Protein AF-A0AAU9VYR8-F1 (afdb_monomer_lite)

Organism: NCBI:txid46732

Sequence (618 aa):
MFLSRFWVFVSMILIATCCSRIDGFWFFSCPHGNGLGHAGDVCSAFCRCHPSNTCEAGIQKCAPPGRYRDRCHATRPCATGLSCHPGVQKCFHVPRRHGEPCVMGYACGSGLSCEPGVQACFHHPRQYEEPCSAGYPCAPGLSCQPGYQRCLHHPRLENERCSAGYTCADGLDCRLCDKPYATCQLSRVPSLTEQDYGRPFNKVAFLVTHNSFSHSPNFAVWARNQRFSVSQQLKDGVRGFMLDIYPGWGAAEVRLCHSSCFWSGSTDLLSTLIEIRKFLESDIRVVITIIFEDYLKNPTILKNVFDQAGISPYVLLKDNWGDGFTDWPTLNDMRRLGRLVVFNNNGLHGFPYTEFNMWRYVRENRYGTPSRKKRECVDRGESRWNVDWNDHWSLVLVNWFNTLANPLQPCLNSFEEIREKLNTCHDKFGYWANFIAVNYYTAGSGGGAFQAVKWLNNKFKGETSVSKIRKASLIPFPDMVTHWDTANQQRQTKPIPRQDMIDGPGYGKGFHTLSDVLSRILKHRLFKWGERKNTTKIISIASATNITASNAYMASQGKISSNEKHSQDSQLGKLSTIFQDFGGNDTFLKRNDPLRNHRIQINHDLRETTQWRVSRSR

Secondary structure (DSSP, 8-state):
--SSSHHHHHHHHHHHHHH---TTSGGG--TT-TT-B-TT-B--SSSPBPTT-EEETTTTEEEPPB-TT-B-BTTBPBPTTEEEETTTTEEEESSBPTT-B-BTTB-B-TTEEEETTTTEEEESSB-TT-B-BTTBPBPTTEEE-TTT-BEEESSBPTT-B-BTTBPBPTTEEEE-SSSSS-EEEESSPPPPPHHHHTSBGGG--EEEETTTTTTSTTS-TTT---SS-HHHHHHTTEEEEEEEEEE--TT-SEEE-SS-TTTS--EEHHHHHHHHHHHHHH-TT--EEEEEEE----HHHHHHHHHHHT-GGGB--GGGSTTSSS---BTTTHHHH-SEEEEESS--TT-TT-SS-GGGTEEEB--SGGGG-TT--PBPHHHHHHHHH-S--SEEEEEE--SS--TT-TTSEEHHHHHHHHHHHHHHHSS--SEEEESSTT-EETTHHHHHHHHHHHHHHHHHHHHHHHHHT-PPPPP----------------------------------TTTTGGGSS-S----------------------------------------------------------------------------------------------

pLDDT: mean 74.34, std 27.78, range [23.55, 98.69]

Radius of gyration: 44.8 Å; chains: 1; bounding box: 132×120×124 Å

InterPro domains:
  IPR017946 PLC-like phosphodiesterase, TIM beta/alpha-barrel domain superfamily [G3DSA:3.20.20.190] (187-466)
  IPR017946 PLC-like phosphodiesterase, TIM beta/alpha-barrel domain superfamily [SSF51695] (195-458)
  IPR051057 Phosphoinositide phospholipase C domain-containing protein [PTHR13593] (175-460)

Structure (mmCIF, N/CA/C/O backbone):
data_AF-A0AAU9VYR8-F1
#
_entry.id   AF-A0AAU9VYR8-F1
#
loop_
_atom_site.group_PDB
_atom_site.id
_atom_site.type_symbol
_atom_site.label_atom_id
_atom_site.label_alt_id
_atom_site.label_comp_id
_atom_site.label_asym_id
_atom_site.label_entity_id
_atom_site.label_seq_id
_atom_site.pdbx_PDB_ins_code
_atom_site.Cartn_x
_atom_site.Cartn_y
_atom_site.Cartn_z
_atom_site.occupancy
_atom_site.B_iso_or_equiv
_atom_site.auth_seq_id
_atom_site.auth_comp_id
_atom_site.auth_asym_id
_atom_site.auth_atom_id
_atom_site.pdbx_PDB_model_num
ATOM 1 N N . MET A 1 1 ? 94.434 -57.437 -58.433 1.00 48.75 1 MET A N 1
ATOM 2 C CA . MET A 1 1 ? 93.910 -56.352 -57.565 1.00 48.75 1 MET A CA 1
ATOM 3 C C . MET A 1 1 ? 93.292 -55.287 -58.460 1.00 48.75 1 MET A C 1
ATOM 5 O O . MET A 1 1 ? 94.017 -54.865 -59.339 1.00 48.75 1 MET A O 1
ATOM 9 N N . PHE A 1 2 ? 92.004 -54.937 -58.288 1.00 44.94 2 PHE A N 1
ATOM 10 C CA . PHE A 1 2 ? 91.349 -53.640 -58.628 1.00 44.94 2 PHE A CA 1
ATOM 11 C C . PHE A 1 2 ? 89.802 -53.715 -58.654 1.00 44.94 2 PHE A C 1
ATOM 13 O O . PHE A 1 2 ? 89.153 -52.680 -58.577 1.00 44.94 2 PHE A O 1
ATOM 20 N N . LEU A 1 3 ? 89.194 -54.912 -58.674 1.00 45.53 3 LEU A N 1
ATOM 21 C CA . LEU A 1 3 ? 87.729 -55.077 -58.790 1.00 45.53 3 LEU A CA 1
ATOM 22 C C . LEU A 1 3 ? 86.957 -55.346 -57.478 1.00 45.53 3 LEU A C 1
ATOM 24 O O . LEU A 1 3 ? 85.742 -55.182 -57.461 1.00 45.53 3 LEU A O 1
ATOM 28 N N . SER A 1 4 ? 87.608 -55.693 -56.357 1.00 47.34 4 SER A N 1
ATOM 29 C CA . SER A 1 4 ? 86.899 -56.041 -55.102 1.00 47.34 4 SER A CA 1
ATOM 30 C C . SER A 1 4 ? 86.696 -54.893 -54.099 1.00 47.34 4 SER A C 1
ATOM 32 O O . SER A 1 4 ? 86.101 -55.109 -53.047 1.00 47.34 4 SER A O 1
ATOM 34 N N . ARG A 1 5 ? 87.164 -53.667 -54.389 1.00 53.34 5 ARG A N 1
ATOM 35 C CA . ARG A 1 5 ? 87.022 -52.511 -53.472 1.00 53.34 5 ARG A CA 1
ATOM 36 C C . ARG A 1 5 ? 85.872 -51.552 -53.804 1.00 53.34 5 ARG A C 1
ATOM 38 O O . ARG A 1 5 ? 85.537 -50.725 -52.965 1.00 53.34 5 ARG A O 1
ATOM 45 N N . PHE A 1 6 ? 85.230 -51.683 -54.966 1.00 50.31 6 PHE A N 1
ATOM 46 C CA . PHE A 1 6 ? 84.122 -50.798 -55.358 1.00 50.31 6 PHE A CA 1
ATOM 47 C C . PHE A 1 6 ? 82.788 -51.186 -54.685 1.00 50.31 6 PHE A C 1
ATOM 49 O O . PHE A 1 6 ? 82.058 -50.330 -54.192 1.00 50.31 6 PHE A O 1
ATOM 56 N N . TRP A 1 7 ? 82.506 -52.489 -54.567 1.00 47.16 7 TRP A N 1
ATOM 57 C CA . TRP A 1 7 ? 81.247 -53.007 -54.006 1.00 47.16 7 TRP A CA 1
ATOM 58 C C . TRP A 1 7 ? 81.059 -52.759 -52.500 1.00 47.16 7 TRP A C 1
ATOM 60 O O . TRP A 1 7 ? 79.926 -52.605 -52.038 1.00 47.16 7 TRP A O 1
ATOM 70 N N . VAL A 1 8 ? 82.151 -52.660 -51.734 1.00 54.53 8 VAL A N 1
ATOM 71 C CA . VAL A 1 8 ? 82.091 -52.345 -50.293 1.00 54.53 8 VAL A CA 1
ATOM 72 C C . VAL A 1 8 ? 81.681 -50.884 -50.066 1.00 54.53 8 VAL A C 1
ATOM 74 O O . VAL A 1 8 ? 80.907 -50.598 -49.157 1.00 54.53 8 VAL A O 1
ATOM 77 N N . PHE A 1 9 ? 82.129 -49.964 -50.927 1.00 50.75 9 PHE A N 1
ATOM 78 C CA . PHE A 1 9 ? 81.784 -48.542 -50.826 1.00 50.75 9 PHE A CA 1
ATOM 79 C C . PHE A 1 9 ? 80.326 -48.265 -51.228 1.00 50.75 9 PHE A C 1
ATOM 81 O O . PHE A 1 9 ? 79.633 -47.506 -50.554 1.00 50.75 9 PHE A O 1
ATOM 88 N N . VAL A 1 10 ? 79.827 -48.934 -52.275 1.00 54.69 10 VAL A N 1
ATOM 89 C CA . VAL A 1 10 ? 78.425 -48.801 -52.717 1.00 54.69 10 VAL A CA 1
ATOM 90 C C . VAL A 1 10 ? 77.448 -49.383 -51.683 1.00 54.69 10 VAL A C 1
ATOM 92 O O . VAL A 1 10 ? 76.424 -48.764 -51.394 1.00 54.69 10 VAL A O 1
ATOM 95 N N . SER A 1 11 ? 77.785 -50.514 -51.051 1.00 52.59 11 SER A N 1
ATOM 96 C CA . SER A 1 11 ? 76.933 -51.117 -50.009 1.00 52.59 11 SER A CA 1
ATOM 97 C C . SER A 1 11 ? 76.876 -50.279 -48.723 1.00 52.59 11 SER A C 1
ATOM 99 O O . SER A 1 11 ? 75.812 -50.162 -48.122 1.00 52.59 11 SER A O 1
ATOM 101 N N . MET A 1 12 ? 77.980 -49.630 -48.327 1.00 49.84 12 MET A N 1
ATOM 102 C CA . MET A 1 12 ? 77.993 -48.693 -47.190 1.00 49.84 12 MET A CA 1
ATOM 103 C C . MET A 1 12 ? 77.049 -47.497 -47.411 1.00 49.84 12 MET A C 1
ATOM 105 O O . MET A 1 12 ? 76.341 -47.092 -46.489 1.00 49.84 12 MET A O 1
ATOM 109 N N . ILE A 1 13 ? 76.986 -46.960 -48.636 1.00 51.88 13 ILE A N 1
ATOM 110 C CA . ILE A 1 13 ? 76.123 -45.815 -48.976 1.00 51.88 13 ILE A CA 1
ATOM 111 C C . ILE A 1 13 ? 74.636 -46.215 -49.017 1.00 51.88 13 ILE A C 1
ATOM 113 O O . ILE A 1 13 ? 73.789 -45.455 -48.547 1.00 51.88 13 ILE A O 1
ATOM 117 N N . LEU A 1 14 ? 74.308 -47.413 -49.515 1.00 45.88 14 LEU A N 1
ATOM 118 C CA . LEU A 1 14 ? 72.927 -47.922 -49.549 1.00 45.88 14 LEU A CA 1
ATOM 119 C C . LEU A 1 14 ? 72.384 -48.325 -48.166 1.00 45.88 14 LEU A C 1
ATOM 121 O O . LEU A 1 14 ? 71.184 -48.216 -47.927 1.00 45.88 14 LEU A O 1
ATOM 125 N N . ILE A 1 15 ? 73.240 -48.747 -47.231 1.00 48.50 15 ILE A N 1
ATOM 126 C CA . ILE A 1 15 ? 72.812 -49.060 -45.856 1.00 48.50 15 ILE A CA 1
ATOM 127 C C . ILE A 1 15 ? 72.646 -47.774 -45.024 1.00 48.50 15 ILE A C 1
ATOM 129 O O . ILE A 1 15 ? 71.689 -47.657 -44.255 1.00 48.50 15 ILE A O 1
ATOM 133 N N . ALA A 1 16 ? 73.503 -46.764 -45.223 1.00 43.34 16 ALA A N 1
ATOM 134 C CA . ALA A 1 16 ? 73.392 -45.473 -44.533 1.00 43.34 16 ALA A CA 1
ATOM 135 C C . ALA A 1 16 ? 72.093 -44.708 -44.871 1.00 43.34 16 ALA A C 1
ATOM 137 O O . ALA A 1 16 ? 71.509 -44.062 -43.994 1.00 43.34 16 ALA A O 1
ATOM 138 N N . THR A 1 17 ? 71.606 -44.816 -46.112 1.00 47.50 17 THR A N 1
ATOM 139 C CA . THR A 1 17 ? 70.341 -44.201 -46.557 1.00 47.50 17 THR A CA 1
ATOM 140 C C . THR A 1 17 ? 69.092 -44.992 -46.164 1.00 47.50 17 THR A C 1
ATOM 142 O O . THR A 1 17 ? 68.005 -44.422 -46.160 1.00 47.50 17 THR A O 1
ATOM 145 N N . CYS A 1 18 ? 69.219 -46.267 -45.778 1.00 44.56 18 CYS A N 1
ATOM 146 C CA . CYS A 1 18 ? 68.077 -47.101 -45.387 1.00 44.56 18 CYS A CA 1
ATOM 147 C C . CYS A 1 18 ? 67.803 -47.126 -43.866 1.00 44.56 18 CYS A C 1
ATOM 149 O O . CYS A 1 18 ? 66.706 -47.500 -43.452 1.00 44.56 18 CYS A O 1
ATOM 151 N N . CYS A 1 19 ? 68.771 -46.726 -43.028 1.00 45.38 19 CYS A N 1
ATOM 152 C CA . CYS A 1 19 ? 68.660 -46.790 -41.560 1.00 45.38 19 CYS A CA 1
ATOM 153 C C . CYS A 1 19 ? 68.681 -45.438 -40.827 1.00 45.38 19 CYS A C 1
ATOM 155 O O . CYS A 1 19 ? 68.531 -45.416 -39.606 1.00 45.38 19 CYS A O 1
ATOM 157 N N . SER A 1 20 ? 68.806 -44.310 -41.529 1.00 38.38 20 SER A N 1
ATOM 158 C CA . SER A 1 20 ? 68.599 -42.990 -40.926 1.00 38.38 20 SER A CA 1
ATOM 159 C C . SER A 1 20 ? 67.167 -42.506 -41.185 1.00 38.38 20 SER A C 1
ATOM 161 O O . SER A 1 20 ? 66.843 -42.006 -42.260 1.00 38.38 20 SER A O 1
ATOM 163 N N . ARG A 1 21 ? 66.290 -42.616 -40.171 1.00 41.59 21 ARG A N 1
ATOM 164 C CA . ARG A 1 21 ? 65.057 -41.810 -40.116 1.00 41.59 21 ARG A CA 1
ATOM 165 C C . ARG A 1 21 ? 65.456 -40.344 -39.957 1.00 41.59 21 ARG A C 1
ATOM 167 O O . ARG A 1 21 ? 65.560 -39.827 -38.849 1.00 41.59 21 ARG A O 1
ATOM 174 N N . ILE A 1 22 ? 65.728 -39.683 -41.076 1.00 43.12 22 ILE A N 1
ATOM 175 C CA . ILE A 1 22 ? 65.876 -38.233 -41.116 1.00 43.12 22 ILE A CA 1
ATOM 176 C C . ILE A 1 22 ? 64.462 -37.653 -41.045 1.00 43.12 22 ILE A C 1
ATOM 178 O O . ILE A 1 22 ? 63.832 -37.375 -42.066 1.00 43.12 22 ILE A O 1
ATOM 182 N N . ASP A 1 23 ? 63.980 -37.424 -39.822 1.00 42.91 23 ASP A N 1
ATOM 183 C CA . ASP A 1 23 ? 62.690 -36.772 -39.534 1.00 42.91 23 ASP A CA 1
ATOM 184 C C . ASP A 1 23 ? 62.632 -35.295 -40.017 1.00 42.91 23 ASP A C 1
ATOM 186 O O . ASP A 1 23 ? 61.674 -34.572 -39.755 1.00 42.91 23 ASP A O 1
ATOM 190 N N . GLY A 1 24 ? 63.643 -34.832 -40.765 1.00 39.44 24 GLY A N 1
ATOM 191 C CA . GLY A 1 24 ? 63.746 -33.491 -41.346 1.00 39.44 24 GLY A CA 1
ATOM 192 C C . GLY A 1 24 ? 63.097 -33.296 -42.725 1.00 39.44 24 GLY A C 1
ATOM 193 O O . GLY A 1 24 ? 62.884 -32.152 -43.115 1.00 39.44 24 GLY A O 1
ATOM 194 N N . PHE A 1 25 ? 62.750 -34.359 -43.468 1.00 41.44 25 PHE A N 1
ATOM 195 C CA . PHE A 1 25 ? 62.172 -34.229 -44.827 1.00 41.44 25 PHE A CA 1
ATOM 196 C C . PHE A 1 25 ? 60.632 -34.265 -44.897 1.00 41.44 25 PHE A C 1
ATOM 198 O O . PHE A 1 25 ? 60.051 -34.102 -45.971 1.00 41.44 25 PHE A O 1
ATOM 205 N N . TRP A 1 26 ? 59.941 -34.397 -43.760 1.00 46.09 26 TRP A N 1
ATOM 206 C CA . TRP A 1 26 ? 58.471 -34.420 -43.716 1.00 46.09 26 TRP A CA 1
ATOM 207 C C . TRP A 1 26 ? 57.800 -33.041 -43.832 1.00 46.09 26 TRP A C 1
ATOM 209 O O . TRP A 1 26 ? 56.600 -32.982 -44.081 1.00 46.09 26 TRP A O 1
ATOM 219 N N . PHE A 1 27 ? 58.545 -31.931 -43.758 1.00 49.22 27 PHE A N 1
ATOM 220 C CA . PHE A 1 27 ? 57.987 -30.569 -43.865 1.00 49.22 27 PHE A CA 1
ATOM 221 C C . PHE A 1 27 ? 57.258 -30.260 -45.190 1.00 49.22 27 PHE A C 1
ATOM 223 O O . PHE A 1 27 ? 56.435 -29.346 -45.227 1.00 49.22 27 PHE A O 1
ATOM 230 N N . PHE A 1 28 ? 57.520 -31.028 -46.254 1.00 52.47 28 PHE A N 1
ATOM 231 C CA . PHE A 1 28 ? 56.841 -30.911 -47.553 1.00 52.47 28 PHE A CA 1
ATOM 232 C C . PHE A 1 28 ? 55.866 -32.063 -47.856 1.00 52.47 28 PHE A C 1
ATOM 234 O O . PHE A 1 28 ? 55.196 -32.039 -48.887 1.00 52.47 28 PHE A O 1
ATOM 241 N N . SER A 1 29 ? 55.766 -33.068 -46.979 1.00 60.03 29 SER A N 1
ATOM 242 C CA . SER A 1 29 ? 54.947 -34.265 -47.203 1.00 60.03 29 SER A CA 1
ATOM 243 C C . SER A 1 29 ? 53.630 -34.168 -46.438 1.00 60.03 29 SER A C 1
ATOM 245 O O . SER A 1 29 ? 53.593 -34.358 -45.226 1.00 60.03 29 SER A O 1
ATOM 247 N N . CYS A 1 30 ? 52.536 -33.878 -47.144 1.00 68.50 30 CYS A N 1
ATOM 248 C CA . CYS A 1 30 ? 51.202 -33.747 -46.555 1.00 68.50 30 CYS A CA 1
ATOM 249 C C . CYS A 1 30 ? 50.638 -35.130 -46.170 1.00 68.50 30 CYS A C 1
ATOM 251 O O . CYS A 1 30 ? 50.268 -35.874 -47.082 1.00 68.50 30 CYS A O 1
ATOM 253 N N . PRO A 1 31 ? 50.502 -35.490 -44.873 1.00 70.94 31 PRO A N 1
ATOM 254 C CA . PRO A 1 31 ? 50.194 -36.872 -44.472 1.00 70.94 31 PRO A CA 1
ATOM 255 C C . PRO A 1 31 ? 48.833 -37.383 -44.964 1.00 70.94 31 PRO A C 1
ATOM 257 O O . PRO A 1 31 ? 48.645 -38.579 -45.153 1.00 70.94 31 PRO A O 1
ATOM 260 N N . HIS A 1 32 ? 47.898 -36.460 -45.198 1.00 73.62 32 HIS A N 1
ATOM 261 C CA . HIS A 1 32 ? 46.523 -36.731 -45.620 1.00 73.62 32 HIS A CA 1
ATOM 262 C C . HIS A 1 32 ? 46.314 -36.539 -47.135 1.00 73.62 32 HIS A C 1
ATOM 264 O O . HIS A 1 32 ? 45.201 -36.689 -47.625 1.00 73.62 32 HIS A O 1
ATOM 270 N N . GLY A 1 33 ? 47.365 -36.178 -47.883 1.00 75.19 33 GLY A N 1
ATOM 271 C CA . GLY A 1 33 ? 47.258 -35.694 -49.260 1.00 75.19 33 GLY A CA 1
ATOM 272 C C . GLY A 1 33 ? 46.864 -34.212 -49.347 1.00 75.19 33 GLY A C 1
ATOM 273 O O . GLY A 1 33 ? 46.190 -33.655 -48.479 1.00 75.19 33 GLY A O 1
ATOM 274 N N . ASN A 1 34 ? 47.321 -33.533 -50.402 1.00 81.38 34 ASN A N 1
ATOM 275 C CA . ASN A 1 34 ? 47.068 -32.104 -50.589 1.00 81.38 34 ASN A CA 1
ATOM 276 C C . ASN A 1 34 ? 45.616 -31.862 -51.039 1.00 81.38 34 ASN A C 1
ATOM 278 O O . ASN A 1 34 ? 45.207 -32.360 -52.084 1.00 81.38 34 ASN A O 1
ATOM 282 N N . GLY A 1 35 ? 44.847 -31.086 -50.271 1.00 80.19 35 GLY A N 1
ATOM 283 C CA . GLY A 1 35 ? 43.435 -30.804 -50.554 1.00 80.19 35 GLY A CA 1
ATOM 284 C C . GLY A 1 35 ? 42.442 -31.815 -49.970 1.00 80.19 35 GLY A C 1
ATOM 285 O O . GLY A 1 35 ? 41.263 -31.749 -50.309 1.00 80.19 35 GLY A O 1
ATOM 286 N N . LEU A 1 36 ? 42.889 -32.732 -49.103 1.00 84.06 36 LEU A N 1
ATOM 287 C CA . LEU A 1 36 ? 42.047 -33.773 -48.489 1.00 84.06 36 LEU A CA 1
ATOM 288 C C . LEU A 1 36 ? 41.976 -33.699 -46.949 1.00 84.06 36 LEU A C 1
ATOM 290 O O . LEU A 1 36 ? 41.193 -34.424 -46.348 1.00 84.06 36 LEU A O 1
ATOM 294 N N . GLY A 1 37 ? 42.729 -32.797 -46.303 1.00 82.25 37 GLY A N 1
ATOM 295 C CA . GLY A 1 37 ? 42.771 -32.683 -44.836 1.00 82.25 37 GLY A CA 1
ATOM 296 C C . GLY A 1 37 ? 41.414 -32.364 -44.183 1.00 82.25 37 GLY A C 1
ATOM 297 O O . GLY A 1 37 ? 40.783 -31.334 -44.470 1.00 82.25 37 GLY A O 1
ATOM 298 N N . HIS A 1 38 ? 40.985 -33.234 -43.273 1.00 88.44 38 HIS A N 1
ATOM 299 C CA . HIS A 1 38 ? 39.775 -33.112 -42.465 1.00 88.44 38 HIS A CA 1
ATOM 300 C C . HIS A 1 38 ? 40.013 -32.266 -41.202 1.00 88.44 38 HIS A C 1
ATOM 302 O O . HIS A 1 38 ? 41.112 -31.789 -40.934 1.00 88.44 38 HIS A O 1
ATOM 308 N N . ALA A 1 39 ? 38.958 -32.007 -40.426 1.00 87.69 39 ALA A N 1
ATOM 309 C CA . ALA A 1 39 ? 39.055 -31.157 -39.242 1.00 87.69 39 ALA A CA 1
ATOM 310 C C . ALA A 1 39 ? 39.965 -31.783 -38.165 1.00 87.69 39 ALA A C 1
ATOM 312 O O . ALA A 1 39 ? 39.682 -32.873 -37.677 1.00 87.69 39 ALA A O 1
ATOM 313 N N . GLY A 1 40 ? 41.017 -31.065 -37.764 1.00 86.31 40 GLY A N 1
ATOM 314 C CA . GLY A 1 40 ? 42.029 -31.511 -36.798 1.00 86.31 40 GLY A CA 1
ATOM 315 C C . GLY A 1 40 ? 43.372 -31.926 -37.414 1.00 86.31 40 GLY A C 1
ATOM 316 O O . GLY A 1 40 ? 44.374 -31.918 -36.689 1.00 86.31 40 GLY A O 1
ATOM 317 N N . ASP A 1 41 ? 43.404 -32.210 -38.719 1.00 89.19 41 ASP A N 1
ATOM 318 C CA . ASP A 1 41 ? 44.612 -32.584 -39.467 1.00 89.19 41 ASP A CA 1
ATOM 319 C C . ASP A 1 41 ? 45.599 -31.412 -39.563 1.00 89.19 41 ASP A C 1
ATOM 321 O O . ASP A 1 41 ? 45.195 -30.247 -39.592 1.00 89.19 41 ASP A O 1
ATOM 325 N N . VAL A 1 42 ? 46.901 -31.706 -39.625 1.00 86.75 42 VAL A N 1
ATOM 326 C CA . VAL A 1 42 ? 47.952 -30.678 -39.739 1.00 86.75 42 VAL A CA 1
ATOM 327 C C . VAL A 1 42 ? 47.967 -30.087 -41.151 1.00 86.75 42 VAL A C 1
ATOM 329 O O . VAL A 1 42 ? 47.903 -30.815 -42.142 1.00 86.75 42 VAL A O 1
ATOM 332 N N . CYS A 1 43 ? 48.089 -28.764 -41.246 1.00 87.19 43 CYS A N 1
ATOM 333 C CA . CYS A 1 43 ? 48.107 -28.025 -42.506 1.00 87.19 43 CYS A CA 1
ATOM 334 C C . CYS A 1 43 ? 49.253 -27.009 -42.559 1.00 87.19 43 CYS A C 1
ATOM 336 O O . CYS A 1 43 ? 49.858 -26.665 -41.546 1.00 87.19 43 CYS A O 1
ATOM 338 N N . SER A 1 44 ? 49.573 -26.538 -43.763 1.00 84.31 44 SER A N 1
ATOM 339 C CA . SER A 1 44 ? 50.629 -25.547 -43.993 1.00 84.31 44 SER A CA 1
ATOM 340 C C . SER A 1 44 ? 50.381 -24.796 -45.305 1.00 84.31 44 SER A C 1
ATOM 342 O O . SER A 1 44 ? 49.453 -25.119 -46.046 1.00 84.31 44 SER A O 1
ATOM 344 N N . ALA A 1 45 ? 51.243 -23.834 -45.651 1.00 78.75 45 ALA A N 1
ATOM 345 C CA . ALA A 1 45 ? 51.196 -23.164 -46.957 1.00 78.75 45 ALA A CA 1
ATOM 346 C C . ALA A 1 45 ? 51.282 -24.140 -48.155 1.00 78.75 45 ALA A C 1
ATOM 348 O O . ALA A 1 45 ? 50.767 -23.840 -49.233 1.00 78.75 45 ALA A O 1
ATOM 349 N N . PHE A 1 46 ? 51.895 -25.313 -47.956 1.00 79.88 46 PHE A N 1
ATOM 350 C CA . PHE A 1 46 ? 52.071 -26.352 -48.975 1.00 79.88 46 PHE A CA 1
ATOM 351 C C . PHE A 1 46 ? 51.057 -27.505 -48.850 1.00 79.88 46 PHE A C 1
ATOM 353 O O . PHE A 1 46 ? 50.849 -28.233 -49.818 1.00 79.88 46 PHE A O 1
ATOM 360 N N . CYS A 1 47 ? 50.380 -27.634 -47.702 1.00 84.62 47 CYS A N 1
ATOM 361 C CA . CYS A 1 47 ? 49.406 -28.689 -47.417 1.00 84.62 47 CYS A CA 1
ATOM 362 C C . CYS A 1 47 ? 48.014 -28.109 -47.161 1.00 84.62 47 CYS A C 1
ATOM 364 O O . CYS A 1 47 ? 47.702 -27.655 -46.056 1.00 84.62 47 CYS A O 1
ATOM 366 N N . ARG A 1 48 ? 47.174 -28.131 -48.203 1.00 85.50 48 ARG A N 1
ATOM 367 C CA . ARG A 1 48 ? 45.811 -27.588 -48.178 1.00 85.50 48 ARG A CA 1
ATOM 368 C C . ARG A 1 48 ? 44.829 -28.560 -47.524 1.00 85.50 48 ARG A C 1
ATOM 370 O O . ARG A 1 48 ? 44.901 -29.771 -47.724 1.00 85.50 48 ARG A O 1
ATOM 377 N N . CYS A 1 49 ? 43.868 -27.996 -46.804 1.00 87.75 49 CYS A N 1
ATOM 378 C CA . CYS A 1 49 ? 42.722 -28.717 -46.261 1.00 87.75 49 CYS A CA 1
ATOM 379 C C . CYS A 1 49 ? 41.711 -29.096 -47.354 1.00 87.75 49 CYS A C 1
ATOM 381 O O . CYS A 1 49 ? 41.742 -28.544 -48.456 1.00 87.75 49 CYS A O 1
ATOM 383 N N . HIS A 1 50 ? 40.781 -29.991 -47.018 1.00 90.62 50 HIS A N 1
ATOM 384 C CA . HIS A 1 50 ? 39.581 -30.246 -47.814 1.00 90.62 50 HIS A CA 1
ATOM 385 C C . HIS A 1 50 ? 38.813 -28.934 -48.093 1.00 90.62 50 HIS A C 1
ATOM 387 O O . HIS A 1 50 ? 38.749 -28.102 -47.187 1.00 90.62 50 HIS A O 1
ATOM 393 N N . PRO A 1 51 ? 38.180 -28.725 -49.270 1.00 84.69 51 PRO A N 1
ATOM 394 C CA . PRO A 1 51 ? 37.531 -27.452 -49.632 1.00 84.69 51 PRO A CA 1
ATOM 395 C C . PRO A 1 51 ? 36.454 -26.932 -48.663 1.00 84.69 51 PRO A C 1
ATOM 397 O O . PRO A 1 51 ? 36.107 -25.756 -48.700 1.00 84.69 51 PRO A O 1
ATOM 400 N N . SER A 1 52 ? 35.922 -27.791 -47.789 1.00 86.75 52 SER A N 1
ATOM 401 C CA . SER A 1 52 ? 34.985 -27.419 -46.718 1.00 86.75 52 SER A CA 1
ATOM 402 C C . SER A 1 52 ? 35.648 -26.822 -45.467 1.00 86.75 52 SER A C 1
ATOM 404 O O . SER A 1 52 ? 34.935 -26.463 -44.533 1.00 86.75 52 SER A O 1
ATOM 406 N N . ASN A 1 53 ? 36.982 -26.778 -45.411 1.00 88.31 53 ASN A N 1
ATOM 407 C CA . ASN A 1 53 ? 37.799 -26.421 -44.251 1.00 88.31 53 ASN A CA 1
ATOM 408 C C . ASN A 1 53 ? 38.850 -25.363 -44.637 1.00 88.31 53 ASN A C 1
ATOM 410 O O . ASN A 1 53 ? 39.273 -25.278 -45.789 1.00 88.31 53 ASN A O 1
ATOM 414 N N . THR A 1 54 ? 39.348 -24.608 -43.660 1.00 88.25 54 THR A N 1
ATOM 415 C CA . THR A 1 54 ? 40.493 -23.699 -43.824 1.00 88.25 54 THR A CA 1
ATOM 416 C C . THR A 1 54 ? 41.632 -24.069 -42.878 1.00 88.25 54 THR A C 1
ATOM 418 O O . THR A 1 54 ? 41.422 -24.735 -41.867 1.00 88.25 54 THR A O 1
ATOM 421 N N . CYS A 1 55 ? 42.858 -23.661 -43.214 1.00 88.12 55 CYS A N 1
ATOM 422 C CA . CYS A 1 55 ? 44.023 -23.872 -42.357 1.00 88.12 55 CYS A CA 1
ATOM 423 C C . CYS A 1 55 ? 44.105 -22.756 -41.304 1.00 88.12 55 CYS A C 1
ATOM 425 O O . CYS A 1 55 ? 44.402 -21.611 -41.646 1.00 88.12 55 CYS A O 1
ATOM 427 N N . GLU A 1 56 ? 43.814 -23.067 -40.039 1.00 89.19 56 GLU A N 1
ATOM 428 C CA . GLU A 1 56 ? 43.766 -22.081 -38.954 1.00 89.19 56 GLU A CA 1
ATOM 429 C C . GLU A 1 56 ? 45.183 -21.640 -38.548 1.00 89.19 56 GLU A C 1
ATOM 431 O O . GLU A 1 56 ? 45.988 -22.426 -38.033 1.00 89.19 56 GLU A O 1
ATOM 436 N N . ALA A 1 57 ? 45.501 -20.363 -38.780 1.00 82.62 57 ALA A N 1
ATOM 437 C CA . ALA A 1 57 ? 46.843 -19.837 -38.534 1.00 82.62 57 ALA A CA 1
ATOM 438 C C . ALA A 1 57 ? 47.141 -19.749 -37.029 1.00 82.62 57 ALA A C 1
ATOM 440 O O . ALA A 1 57 ? 46.279 -19.418 -36.220 1.00 82.62 57 ALA A O 1
ATOM 441 N N . GLY A 1 58 ? 48.384 -20.052 -36.649 1.00 82.19 58 GLY A N 1
ATOM 442 C CA . GLY A 1 58 ? 48.817 -20.123 -35.248 1.00 82.19 58 GLY A CA 1
ATOM 443 C C . GLY A 1 58 ? 48.577 -21.483 -34.581 1.00 82.19 58 GLY A C 1
ATOM 444 O O . GLY A 1 58 ? 49.310 -21.822 -33.659 1.00 82.19 58 GLY A O 1
ATOM 445 N N . ILE A 1 59 ? 47.632 -22.291 -35.081 1.00 84.62 59 ILE A N 1
ATOM 446 C CA . ILE A 1 59 ? 47.440 -23.696 -34.663 1.00 84.62 59 ILE A CA 1
ATOM 447 C C . ILE A 1 59 ? 47.936 -24.670 -35.749 1.00 84.62 59 ILE A C 1
ATOM 449 O O . ILE A 1 59 ? 48.328 -25.789 -35.428 1.00 84.62 59 ILE A O 1
ATOM 453 N N . GLN A 1 60 ? 47.967 -24.237 -37.018 1.00 88.56 60 GLN A N 1
ATOM 454 C CA . GLN A 1 60 ? 48.380 -25.034 -38.185 1.00 88.56 60 GLN A CA 1
ATOM 455 C C . GLN A 1 60 ? 47.571 -26.331 -38.328 1.00 88.56 60 GLN A C 1
ATOM 457 O O . GLN A 1 60 ? 48.104 -27.402 -38.626 1.00 88.56 60 GLN A O 1
ATOM 462 N N . LYS A 1 61 ? 46.256 -26.225 -38.098 1.00 90.06 61 LYS A N 1
ATOM 463 C CA . LYS A 1 61 ? 45.302 -27.324 -38.266 1.00 90.06 61 LYS A CA 1
ATOM 464 C C . LYS A 1 61 ? 44.133 -26.936 -39.153 1.00 90.06 61 LYS A C 1
ATOM 466 O O . LYS A 1 61 ? 43.667 -25.797 -39.127 1.00 90.06 61 LYS A O 1
ATOM 471 N N . CYS A 1 62 ? 43.641 -27.904 -39.910 1.00 89.62 62 CYS A N 1
ATOM 472 C CA . CYS A 1 62 ? 42.420 -27.776 -40.681 1.00 89.62 62 CYS A CA 1
ATOM 473 C C . CYS A 1 62 ? 41.215 -27.630 -39.745 1.00 89.62 62 CYS A C 1
ATOM 475 O O . CYS A 1 62 ? 41.015 -28.443 -38.842 1.00 89.62 62 CYS A O 1
ATOM 477 N N . ALA A 1 63 ? 40.395 -26.609 -39.973 1.00 90.88 63 ALA A N 1
ATOM 478 C CA . ALA A 1 63 ? 39.195 -26.322 -39.199 1.00 90.88 63 ALA A CA 1
ATOM 479 C C . ALA A 1 63 ? 38.013 -26.013 -40.133 1.00 90.88 63 ALA A C 1
ATOM 481 O O . ALA A 1 63 ? 38.207 -25.386 -41.177 1.00 90.88 63 ALA A O 1
ATOM 482 N N . PRO A 1 64 ? 36.778 -26.411 -39.784 1.00 92.00 64 PRO A N 1
ATOM 483 C CA . PRO A 1 64 ? 35.598 -25.958 -40.505 1.00 92.00 64 PRO A CA 1
ATOM 484 C C . PRO A 1 64 ? 35.343 -24.459 -40.233 1.00 92.00 64 PRO A C 1
ATOM 486 O O . PRO A 1 64 ? 35.771 -23.936 -39.193 1.00 92.00 64 PRO A O 1
ATOM 489 N N . PRO A 1 65 ? 34.601 -23.766 -41.118 1.00 92.44 65 PRO A N 1
ATOM 490 C CA . PRO A 1 65 ? 34.173 -22.389 -40.903 1.00 92.44 65 PRO A CA 1
ATOM 491 C C . PRO A 1 65 ? 33.503 -22.180 -39.540 1.00 92.44 65 PRO A C 1
ATOM 493 O O . PRO A 1 65 ? 32.727 -23.019 -39.073 1.00 92.44 65 PRO A O 1
ATOM 496 N N . GLY A 1 66 ? 33.796 -21.043 -38.908 1.00 92.31 66 GLY A N 1
ATOM 497 C CA . GLY A 1 66 ? 33.288 -20.694 -37.583 1.00 92.31 66 GLY A CA 1
ATOM 498 C C . GLY A 1 66 ? 31.760 -20.649 -37.544 1.00 92.31 66 GLY A C 1
ATOM 499 O O . GLY A 1 66 ? 31.121 -19.969 -38.355 1.00 92.31 66 GLY A O 1
ATOM 500 N N . ARG A 1 67 ? 31.173 -21.373 -36.590 1.00 95.31 67 ARG A N 1
ATOM 501 C CA . ARG A 1 67 ? 29.737 -21.361 -36.286 1.00 95.31 67 ARG A CA 1
ATOM 502 C C . ARG A 1 67 ? 29.385 -20.143 -35.431 1.00 95.31 67 ARG A C 1
ATOM 504 O O . ARG A 1 67 ? 30.236 -19.334 -35.075 1.00 95.31 67 ARG A O 1
ATOM 511 N N . TYR A 1 68 ? 28.107 -19.988 -35.099 1.00 96.12 68 TYR A N 1
ATOM 512 C CA . TYR A 1 68 ? 27.634 -18.876 -34.277 1.00 96.12 68 TYR A CA 1
ATOM 513 C C . TYR A 1 68 ? 28.421 -18.745 -32.957 1.00 96.12 68 TYR A C 1
ATOM 515 O O . TYR A 1 68 ? 28.499 -19.695 -32.184 1.00 96.12 68 TYR A O 1
ATOM 523 N N . ARG A 1 69 ? 28.969 -17.548 -32.701 1.00 95.25 69 ARG A N 1
ATOM 524 C CA . ARG A 1 69 ? 29.854 -17.180 -31.575 1.00 95.25 69 ARG A CA 1
ATOM 525 C C . ARG A 1 69 ? 31.232 -17.861 -31.520 1.00 95.25 69 ARG A C 1
ATOM 527 O O . ARG A 1 69 ? 31.995 -17.524 -30.608 1.00 95.25 69 ARG A O 1
ATOM 534 N N . ASP A 1 70 ? 31.596 -18.708 -32.484 1.00 94.81 70 ASP A N 1
ATOM 535 C CA . ASP A 1 70 ? 32.979 -19.183 -32.630 1.00 94.81 70 ASP A CA 1
ATOM 536 C C . ASP A 1 70 ? 33.923 -18.008 -32.902 1.00 94.81 70 ASP A C 1
ATOM 538 O O . ASP A 1 70 ? 33.518 -16.986 -33.468 1.00 94.81 70 ASP A O 1
ATOM 542 N N . ARG A 1 71 ? 35.198 -18.168 -32.520 1.00 92.19 71 ARG A N 1
ATOM 543 C CA . ARG A 1 71 ? 36.258 -17.226 -32.898 1.00 92.19 71 ARG A CA 1
ATOM 544 C C . ARG A 1 71 ? 36.478 -17.251 -34.410 1.00 92.19 71 ARG A C 1
ATOM 546 O O . ARG A 1 71 ? 36.412 -18.308 -35.032 1.00 92.19 71 ARG A O 1
ATOM 553 N N . CYS A 1 72 ? 36.795 -16.093 -34.973 1.00 92.81 72 CYS A N 1
ATOM 554 C CA . CYS A 1 72 ? 37.072 -15.927 -36.394 1.00 92.81 72 CYS A CA 1
ATOM 555 C C . CYS A 1 72 ? 38.187 -14.911 -36.629 1.00 92.81 72 CYS A C 1
ATOM 557 O O . CYS A 1 72 ? 38.397 -13.990 -35.840 1.00 92.81 72 CYS A O 1
ATOM 559 N N . HIS A 1 73 ? 38.908 -15.108 -37.724 1.00 90.00 73 HIS A N 1
ATOM 560 C CA . HIS A 1 73 ? 40.015 -14.272 -38.182 1.00 90.00 73 HIS A CA 1
ATOM 561 C C . HIS A 1 73 ? 40.283 -14.589 -39.664 1.00 90.00 73 HIS A C 1
ATOM 563 O O . HIS A 1 73 ? 39.604 -15.433 -40.247 1.00 90.00 73 HIS A O 1
ATOM 569 N N . ALA A 1 74 ? 41.262 -13.929 -40.288 1.00 86.94 74 ALA A N 1
ATOM 570 C CA . ALA A 1 74 ? 41.492 -14.003 -41.737 1.00 86.94 74 ALA A CA 1
ATOM 571 C C . ALA A 1 74 ? 41.629 -15.434 -42.307 1.00 86.94 74 ALA A C 1
ATOM 573 O O . ALA A 1 74 ? 41.207 -15.681 -43.431 1.00 86.94 74 ALA A O 1
ATOM 574 N N . THR A 1 75 ? 42.178 -16.380 -41.538 1.00 88.12 75 THR A N 1
ATOM 575 C CA . THR A 1 75 ? 42.391 -17.778 -41.957 1.00 88.12 75 THR A CA 1
ATOM 576 C C . THR A 1 75 ? 41.372 -18.772 -41.382 1.00 88.12 75 THR A C 1
ATOM 578 O O . THR A 1 75 ? 41.413 -19.957 -41.713 1.00 88.12 75 THR A O 1
ATOM 581 N N . ARG A 1 76 ? 40.393 -18.296 -40.599 1.00 90.06 76 ARG A N 1
ATOM 582 C CA . ARG A 1 76 ? 39.205 -19.055 -40.177 1.00 90.06 76 ARG A CA 1
ATOM 583 C C . ARG A 1 76 ? 37.940 -18.200 -40.364 1.00 90.06 76 ARG A C 1
ATOM 585 O O . ARG A 1 76 ? 37.513 -17.517 -39.424 1.00 90.06 76 ARG A O 1
ATOM 592 N N . PRO A 1 77 ? 37.360 -18.191 -41.582 1.00 92.31 77 PRO A N 1
ATOM 593 C CA . PRO A 1 77 ? 36.145 -17.445 -41.886 1.00 92.31 77 PRO A CA 1
ATOM 594 C C . PRO A 1 77 ? 34.921 -18.074 -41.210 1.00 92.31 77 PRO A C 1
ATOM 596 O O . PRO A 1 77 ? 34.955 -19.210 -40.737 1.00 92.31 77 PRO A O 1
ATOM 599 N N . CYS A 1 78 ? 33.822 -17.328 -41.173 1.00 95.62 78 CYS A N 1
ATOM 600 C CA . CYS A 1 78 ? 32.549 -17.808 -40.642 1.00 95.62 78 CYS A CA 1
ATOM 601 C C . CYS A 1 78 ? 31.776 -18.645 -41.672 1.00 95.62 78 CYS A C 1
ATOM 603 O O . CYS A 1 78 ? 31.964 -18.489 -42.878 1.00 95.62 78 CYS A O 1
ATOM 605 N N . ALA A 1 79 ? 30.886 -19.515 -41.193 1.00 95.12 79 ALA A N 1
ATOM 606 C CA . ALA A 1 79 ? 29.967 -20.273 -42.040 1.00 95.12 79 ALA A CA 1
ATOM 607 C C . ALA A 1 79 ? 28.961 -19.363 -42.782 1.00 95.12 79 ALA A C 1
ATOM 609 O O . ALA A 1 79 ? 28.722 -18.221 -42.386 1.00 95.12 79 ALA A O 1
ATOM 610 N N . THR A 1 80 ? 28.339 -19.881 -43.846 1.00 94.06 80 THR A N 1
ATOM 611 C CA . THR A 1 80 ? 27.344 -19.163 -44.662 1.00 94.06 80 THR A CA 1
ATOM 612 C C . THR A 1 80 ? 26.236 -18.536 -43.808 1.00 94.06 80 THR A C 1
ATOM 614 O O . THR A 1 80 ? 25.700 -19.172 -42.903 1.00 94.06 80 THR A O 1
ATOM 617 N N . GLY A 1 81 ? 25.882 -17.280 -44.101 1.00 94.31 81 GLY A N 1
ATOM 618 C CA . GLY A 1 81 ? 24.899 -16.511 -43.326 1.00 94.31 81 GLY A CA 1
ATOM 619 C C . GLY A 1 81 ? 25.450 -15.878 -42.040 1.00 94.31 81 GLY A C 1
ATOM 620 O O . GLY A 1 81 ? 24.704 -15.205 -41.327 1.00 94.31 81 GLY A O 1
ATOM 621 N N . LEU A 1 82 ? 26.744 -16.054 -41.746 1.00 96.62 82 LEU A N 1
ATOM 622 C CA . LEU A 1 82 ? 27.447 -15.409 -40.639 1.00 96.62 82 LEU A CA 1
ATOM 623 C C . LEU A 1 82 ? 28.583 -14.507 -41.151 1.00 96.62 82 LEU A C 1
ATOM 625 O O . LEU A 1 82 ? 29.141 -14.721 -42.225 1.00 96.62 82 LEU A O 1
ATOM 629 N N . SER A 1 83 ? 28.978 -13.519 -40.348 1.00 95.56 83 SER A N 1
ATOM 630 C CA . SER A 1 83 ? 30.160 -12.686 -40.589 1.00 95.56 83 SER A CA 1
ATOM 631 C C . SER A 1 83 ? 30.954 -12.436 -39.313 1.00 95.56 83 SER A C 1
ATOM 633 O O . SER A 1 83 ? 30.395 -12.342 -38.213 1.00 95.56 83 SER A O 1
ATOM 635 N N . CYS A 1 84 ? 32.271 -12.310 -39.472 1.00 95.38 84 CYS A N 1
ATOM 636 C CA . CYS A 1 84 ? 33.187 -12.047 -38.373 1.00 95.38 84 CYS A CA 1
ATOM 637 C C . CYS A 1 84 ? 33.051 -10.592 -37.918 1.00 95.38 84 CYS A C 1
ATOM 639 O O . CYS A 1 84 ? 33.278 -9.680 -38.708 1.00 95.38 84 CYS A O 1
ATOM 641 N N . HIS A 1 85 ? 32.648 -10.354 -36.669 1.00 95.25 85 HIS A N 1
ATOM 642 C CA . HIS A 1 85 ? 32.491 -8.987 -36.172 1.00 95.25 85 HIS A CA 1
ATOM 643 C C . HIS A 1 85 ? 33.850 -8.381 -35.767 1.00 95.25 85 HIS A C 1
ATOM 645 O O . HIS A 1 85 ? 34.578 -9.019 -34.995 1.00 95.25 85 HIS A O 1
ATOM 651 N N . PRO A 1 86 ? 34.197 -7.162 -36.228 1.00 91.06 86 PRO A N 1
ATOM 652 C CA . PRO A 1 86 ? 35.436 -6.487 -35.842 1.00 91.06 86 PRO A CA 1
ATOM 653 C C . PRO A 1 86 ? 35.478 -6.220 -34.331 1.00 91.06 86 PRO A C 1
ATOM 655 O O . PRO A 1 86 ? 34.443 -6.090 -33.681 1.00 91.06 86 PRO A O 1
ATOM 658 N N . GLY A 1 87 ? 36.679 -6.186 -33.749 1.00 87.56 87 GLY A N 1
ATOM 659 C CA . GLY A 1 87 ? 36.896 -6.011 -32.303 1.00 87.56 87 GLY A CA 1
ATOM 660 C C . GLY A 1 87 ? 36.529 -7.235 -31.450 1.00 87.56 87 GLY A C 1
ATOM 661 O O . GLY A 1 87 ? 37.340 -7.685 -30.650 1.00 87.56 87 GLY A O 1
ATOM 662 N N . VAL A 1 88 ? 35.347 -7.825 -31.659 1.00 92.31 88 VAL A N 1
ATOM 663 C CA . VAL A 1 88 ? 34.866 -9.010 -30.919 1.00 92.31 88 VAL A CA 1
ATOM 664 C C . VAL A 1 88 ? 35.468 -10.318 -31.453 1.00 92.31 88 VAL A C 1
ATOM 666 O O . VAL A 1 88 ? 35.573 -11.287 -30.702 1.00 92.31 88 VAL A O 1
ATOM 669 N N . GLN A 1 89 ? 35.861 -10.358 -32.735 1.00 93.94 89 GLN A N 1
ATOM 670 C CA . GLN A 1 89 ? 36.478 -11.516 -33.406 1.00 93.94 89 GLN A CA 1
ATOM 671 C C . GLN A 1 89 ? 35.654 -12.810 -33.275 1.00 93.94 89 GLN A C 1
ATOM 673 O O . GLN A 1 89 ? 36.193 -13.900 -33.068 1.00 93.94 89 GLN A O 1
ATOM 678 N N . LYS A 1 90 ? 34.322 -12.687 -33.379 1.00 96.31 90 LYS A N 1
ATOM 679 C CA . LYS A 1 90 ? 33.380 -13.818 -33.366 1.00 96.31 90 LYS A CA 1
ATOM 680 C C . LYS A 1 90 ? 32.362 -13.744 -34.500 1.00 96.31 90 LYS A C 1
ATOM 682 O O . LYS A 1 90 ? 32.038 -12.655 -34.979 1.00 96.31 90 LYS A O 1
ATOM 687 N N . CYS A 1 91 ? 31.847 -14.902 -34.899 1.00 97.06 91 CYS A N 1
ATOM 688 C CA . CYS A 1 91 ? 30.842 -15.037 -35.952 1.00 97.06 91 CYS A CA 1
ATOM 689 C C . CYS A 1 91 ? 29.419 -14.736 -35.451 1.00 97.06 91 CYS A C 1
ATOM 691 O O . CYS A 1 91 ? 28.947 -15.353 -34.495 1.00 97.06 91 CYS A O 1
ATOM 693 N N . PHE A 1 92 ? 28.709 -13.838 -36.135 1.00 97.62 92 PHE A N 1
ATOM 694 C CA . PHE A 1 92 ? 27.306 -13.481 -35.860 1.00 97.62 92 PHE A CA 1
ATOM 695 C C . PHE A 1 92 ? 26.506 -13.377 -37.165 1.00 97.62 92 PHE A C 1
ATOM 697 O O . PHE A 1 92 ? 27.101 -13.344 -38.240 1.00 97.62 92 PHE A O 1
ATOM 704 N N . HIS A 1 93 ? 25.176 -13.323 -37.089 1.00 97.62 93 HIS A N 1
ATOM 705 C CA . HIS A 1 93 ? 24.304 -13.442 -38.261 1.00 97.62 93 HIS A CA 1
ATOM 706 C C . HIS A 1 93 ? 24.390 -12.246 -39.217 1.00 97.62 93 HIS A C 1
ATOM 708 O O . HIS A 1 93 ? 24.688 -11.119 -38.811 1.00 97.62 93 HIS A O 1
ATOM 714 N N . VAL A 1 94 ? 24.114 -12.500 -40.497 1.00 95.00 94 VAL A N 1
ATOM 715 C CA . VAL A 1 94 ? 23.934 -11.481 -41.535 1.00 95.00 94 VAL A CA 1
ATOM 716 C C . VAL A 1 94 ? 22.513 -11.600 -42.101 1.00 95.00 94 VAL A C 1
ATOM 718 O O . VAL A 1 94 ? 22.225 -12.592 -42.769 1.00 95.00 94 VAL A O 1
ATOM 721 N N . PRO A 1 95 ? 21.619 -10.621 -41.858 1.00 95.62 95 PRO A N 1
ATOM 722 C CA . PRO A 1 95 ? 21.785 -9.472 -40.959 1.00 95.62 95 PRO A CA 1
ATOM 723 C C . PRO A 1 95 ? 21.789 -9.874 -39.467 1.00 95.62 95 PRO A C 1
ATOM 725 O O . PRO A 1 95 ? 21.402 -10.989 -39.109 1.00 95.62 95 PRO A O 1
ATOM 728 N N . ARG A 1 96 ? 22.238 -8.965 -38.590 1.00 96.94 96 ARG A N 1
ATOM 729 C CA . ARG A 1 96 ? 22.373 -9.210 -37.140 1.00 96.94 96 ARG A CA 1
ATOM 730 C C . ARG A 1 96 ? 21.016 -9.389 -36.452 1.00 96.94 96 ARG A C 1
ATOM 732 O O . ARG A 1 96 ? 20.057 -8.679 -36.761 1.00 96.94 96 ARG A O 1
ATOM 739 N N . ARG A 1 97 ? 20.946 -10.312 -35.488 1.00 96.69 97 ARG A N 1
ATOM 740 C CA . ARG A 1 97 ? 19.747 -10.573 -34.662 1.00 96.69 97 ARG A CA 1
ATOM 741 C C . ARG A 1 97 ? 19.735 -9.727 -33.382 1.00 96.69 97 ARG A C 1
ATOM 743 O O . ARG A 1 97 ? 20.704 -9.039 -33.074 1.00 96.69 97 ARG A O 1
ATOM 750 N N . HIS A 1 98 ? 18.632 -9.780 -32.634 1.00 96.38 98 HIS A N 1
ATOM 751 C CA . HIS A 1 98 ? 18.491 -9.096 -31.342 1.00 96.38 98 HIS A CA 1
ATOM 752 C C . HIS A 1 98 ? 19.622 -9.476 -30.370 1.00 96.38 98 HIS A C 1
ATOM 754 O O . HIS A 1 98 ? 20.027 -10.638 -30.301 1.00 96.38 98 HIS A O 1
ATOM 760 N N . GLY A 1 99 ? 20.169 -8.480 -29.671 1.00 94.81 99 GLY A N 1
ATOM 761 C CA . GLY A 1 99 ? 21.296 -8.621 -28.748 1.00 94.81 99 GLY A CA 1
ATOM 762 C C . GLY A 1 99 ? 22.657 -8.895 -29.406 1.00 94.81 99 GLY A C 1
ATOM 763 O O . GLY A 1 99 ? 23.651 -9.028 -28.694 1.00 94.81 99 GLY A O 1
ATOM 764 N N . GLU A 1 100 ? 22.743 -8.993 -30.737 1.00 96.75 100 GLU A N 1
ATOM 765 C CA . GLU A 1 100 ? 24.017 -9.198 -31.438 1.00 96.75 100 GLU A CA 1
ATOM 766 C C . GLU A 1 100 ? 24.752 -7.878 -31.695 1.00 96.75 100 GLU A C 1
ATOM 768 O O . GLU A 1 100 ? 24.102 -6.846 -31.891 1.00 96.75 100 GLU A O 1
ATOM 773 N N . PRO A 1 101 ? 26.099 -7.892 -31.725 1.00 96.06 101 PRO A N 1
ATOM 774 C CA . PRO A 1 101 ? 26.878 -6.678 -31.860 1.00 96.06 101 PRO A CA 1
ATOM 775 C C . PRO A 1 101 ? 26.829 -6.130 -33.289 1.00 96.06 101 PRO A C 1
ATOM 777 O O . PRO A 1 101 ? 26.947 -6.871 -34.276 1.00 96.06 101 PRO A O 1
ATOM 780 N N . CYS A 1 102 ? 26.683 -4.815 -33.389 1.00 94.50 102 CYS A N 1
ATOM 781 C CA . CYS A 1 102 ? 26.471 -4.072 -34.621 1.00 94.50 102 CYS A CA 1
ATOM 782 C C . CYS A 1 102 ? 27.338 -2.813 -34.653 1.00 94.50 102 CYS A C 1
ATOM 784 O O . CYS A 1 102 ? 27.525 -2.126 -33.653 1.00 94.50 102 CYS A O 1
ATOM 786 N N . VAL A 1 103 ? 27.864 -2.519 -35.838 1.00 93.06 103 VAL A N 1
ATOM 787 C CA . VAL A 1 103 ? 28.627 -1.306 -36.161 1.00 93.06 103 VAL A CA 1
ATOM 788 C C . VAL A 1 103 ? 28.356 -0.956 -37.627 1.00 93.06 103 VAL A C 1
ATOM 790 O O . VAL A 1 103 ? 27.655 -1.696 -38.325 1.00 93.06 103 VAL A O 1
ATOM 793 N N . MET A 1 104 ? 28.915 0.146 -38.127 1.00 86.81 104 MET A N 1
ATOM 794 C CA . MET A 1 104 ? 28.849 0.493 -39.550 1.00 86.81 104 MET A CA 1
ATOM 795 C C . MET A 1 104 ? 29.326 -0.687 -40.425 1.00 86.81 104 MET A C 1
ATOM 797 O O . MET A 1 104 ? 30.377 -1.270 -40.171 1.00 86.81 104 MET A O 1
ATOM 801 N N . GLY A 1 105 ? 28.520 -1.083 -41.416 1.00 87.12 105 GLY A N 1
ATOM 802 C CA . GLY A 1 105 ? 28.756 -2.272 -42.254 1.00 87.12 105 GLY A CA 1
ATOM 803 C C . GLY A 1 105 ? 28.238 -3.609 -41.690 1.00 87.12 105 GLY A C 1
ATOM 804 O O . GLY A 1 105 ? 28.163 -4.585 -42.430 1.00 87.12 105 GLY A O 1
ATOM 805 N N . TYR A 1 106 ? 27.814 -3.668 -40.422 1.00 92.75 106 TYR A N 1
ATOM 806 C CA . TYR A 1 106 ? 27.278 -4.871 -39.764 1.00 92.75 106 TYR A CA 1
ATOM 807 C C . TYR A 1 106 ? 25.877 -4.589 -39.206 1.00 92.75 106 TYR A C 1
ATOM 809 O O . TYR A 1 106 ? 25.672 -4.506 -37.994 1.00 92.75 106 TYR A O 1
ATOM 817 N N . ALA A 1 107 ? 24.926 -4.385 -40.120 1.00 93.06 107 ALA A N 1
ATOM 818 C CA . ALA A 1 107 ? 23.575 -3.921 -39.817 1.00 93.06 107 ALA A CA 1
ATOM 819 C C . ALA A 1 107 ? 22.676 -4.978 -39.145 1.00 93.06 107 ALA A C 1
ATOM 821 O O . ALA A 1 107 ? 22.835 -6.190 -39.326 1.00 93.06 107 ALA A O 1
ATOM 822 N N . CYS A 1 108 ? 21.692 -4.478 -38.398 1.00 96.38 108 CYS A N 1
ATOM 823 C CA . CYS A 1 108 ? 20.614 -5.255 -37.795 1.00 96.38 108 CYS A CA 1
ATOM 824 C C . CYS A 1 108 ? 19.582 -5.715 -38.835 1.00 96.38 108 CYS A C 1
ATOM 826 O O . CYS A 1 108 ? 19.447 -5.114 -39.900 1.00 96.38 108 CYS A O 1
ATOM 828 N N . GLY A 1 109 ? 18.870 -6.801 -38.528 1.00 95.69 109 GLY A N 1
ATOM 829 C CA . GLY A 1 109 ? 17.762 -7.297 -39.343 1.00 95.69 109 GLY A CA 1
ATOM 830 C C . GLY A 1 109 ? 16.531 -6.388 -39.316 1.00 95.69 109 GLY A C 1
ATOM 831 O O . GLY A 1 109 ? 16.469 -5.413 -38.569 1.00 95.69 109 GLY A O 1
ATOM 832 N N . SER A 1 110 ? 15.529 -6.734 -40.126 1.00 95.25 110 SER A N 1
ATOM 833 C CA . SER A 1 110 ? 14.249 -6.014 -40.159 1.00 95.25 110 SER A CA 1
ATOM 834 C C . SER A 1 110 ? 13.610 -5.927 -38.765 1.00 95.25 110 SER A C 1
ATOM 836 O O . SER A 1 110 ? 13.652 -6.892 -38.001 1.00 95.25 110 SER A O 1
ATOM 838 N N . GLY A 1 111 ? 13.037 -4.767 -38.430 1.00 93.75 111 GLY A N 1
ATOM 839 C CA . GLY A 1 111 ? 12.446 -4.488 -37.113 1.00 93.75 111 GLY A CA 1
ATOM 840 C C . GLY A 1 111 ? 13.453 -4.223 -35.982 1.00 93.75 111 GLY A C 1
ATOM 841 O O . GLY A 1 111 ? 13.039 -4.007 -34.843 1.00 93.75 111 GLY A O 1
ATOM 842 N N . LEU A 1 112 ? 14.760 -4.219 -36.271 1.00 96.50 112 LEU A N 1
ATOM 843 C CA . LEU A 1 112 ? 15.826 -3.948 -35.307 1.00 96.50 112 LEU A CA 1
ATOM 844 C C . LEU A 1 112 ? 16.660 -2.727 -35.725 1.00 96.50 112 LEU A C 1
ATOM 846 O O . LEU A 1 112 ? 16.849 -2.458 -36.909 1.00 96.50 112 LEU A O 1
ATOM 850 N N . SER A 1 113 ? 17.237 -2.023 -34.752 1.00 94.69 113 SER A N 1
ATOM 851 C CA . SER A 1 113 ? 18.219 -0.961 -34.998 1.00 94.69 113 SER A CA 1
ATOM 852 C C . SER A 1 113 ? 19.358 -0.985 -33.981 1.00 94.69 113 SER A C 1
ATOM 854 O O . SER A 1 113 ? 19.188 -1.396 -32.830 1.00 94.69 113 SER A O 1
ATOM 856 N N . CYS A 1 114 ? 20.537 -0.552 -34.424 1.00 94.06 114 CYS A N 1
ATOM 857 C CA . CYS A 1 114 ? 21.762 -0.583 -33.634 1.00 94.06 114 CYS A CA 1
ATOM 858 C C . CYS A 1 114 ? 21.772 0.551 -32.603 1.00 94.06 114 CYS A C 1
ATOM 860 O O . CYS A 1 114 ? 21.639 1.708 -32.988 1.00 94.06 114 CYS A O 1
ATOM 862 N N . GLU A 1 115 ? 21.927 0.250 -31.313 1.00 93.38 115 GLU A N 1
ATOM 863 C CA . GLU A 1 115 ? 22.062 1.281 -30.275 1.00 93.38 115 GLU A CA 1
ATOM 864 C C . GLU A 1 115 ? 23.503 1.825 -30.237 1.00 93.38 115 GLU A C 1
ATOM 866 O O . GLU A 1 115 ? 24.404 1.059 -29.884 1.00 93.38 115 GLU A O 1
ATOM 871 N N . PRO A 1 116 ? 23.771 3.115 -30.525 1.00 83.56 116 PRO A N 1
ATOM 872 C CA . PRO A 1 116 ? 25.143 3.617 -30.662 1.00 83.56 116 PRO A CA 1
ATOM 873 C C . PRO A 1 116 ? 26.005 3.470 -29.400 1.00 83.56 116 PRO A C 1
ATOM 875 O O . PRO A 1 116 ? 27.198 3.193 -29.503 1.00 83.56 116 PRO A O 1
ATOM 878 N N . GLY A 1 117 ? 25.407 3.626 -28.212 1.00 82.44 117 GLY A N 1
ATOM 879 C CA . GLY A 1 117 ? 26.118 3.533 -26.929 1.00 82.44 117 GLY A CA 1
ATOM 880 C C . GLY A 1 117 ? 26.372 2.106 -26.429 1.00 82.44 117 GLY A C 1
ATOM 881 O O . GLY A 1 117 ? 27.213 1.914 -25.556 1.00 82.44 117 GLY A O 1
ATOM 882 N N . VAL A 1 118 ? 25.659 1.109 -26.966 1.00 88.88 118 VAL A N 1
ATOM 883 C CA . VAL A 1 118 ? 25.778 -0.313 -26.572 1.00 88.88 118 VAL A CA 1
ATOM 884 C C . VAL A 1 118 ? 26.395 -1.160 -27.692 1.00 88.88 118 VAL A C 1
ATOM 886 O O . VAL A 1 118 ? 26.914 -2.241 -27.432 1.00 88.88 118 VAL A O 1
ATOM 889 N N . GLN A 1 119 ? 26.351 -0.666 -28.934 1.00 92.75 119 GLN A N 1
ATOM 890 C CA . GLN A 1 119 ? 26.790 -1.352 -30.154 1.00 92.75 119 GLN A CA 1
ATOM 891 C C . GLN A 1 119 ? 26.127 -2.727 -30.324 1.00 92.75 119 GLN A C 1
ATOM 893 O O . GLN A 1 119 ? 26.756 -3.684 -30.765 1.00 92.75 119 GLN A O 1
ATOM 898 N N . ALA A 1 120 ? 24.839 -2.824 -29.972 1.00 95.06 120 ALA A N 1
ATOM 899 C CA . ALA A 1 120 ? 24.026 -4.030 -30.113 1.00 95.06 120 ALA A CA 1
ATOM 900 C C . ALA A 1 120 ? 22.646 -3.729 -30.722 1.00 95.06 120 ALA A C 1
ATOM 902 O O . ALA A 1 120 ? 22.121 -2.618 -30.598 1.00 95.06 120 ALA A O 1
ATOM 903 N N . CYS A 1 121 ? 22.071 -4.722 -31.401 1.00 96.38 121 CYS A N 1
ATOM 904 C CA . CYS A 1 121 ? 20.764 -4.620 -32.048 1.00 96.38 121 CYS A CA 1
ATOM 905 C C . CYS A 1 121 ? 19.611 -4.800 -31.050 1.00 96.38 121 CYS A C 1
ATOM 907 O O . CYS A 1 121 ? 19.484 -5.860 -30.440 1.00 96.38 121 CYS A O 1
ATOM 909 N N . PHE A 1 122 ? 18.723 -3.811 -30.961 1.00 97.19 122 PHE A N 1
ATOM 910 C CA . PHE A 1 122 ? 17.471 -3.867 -30.189 1.00 97.19 122 PHE A CA 1
ATOM 911 C C . PHE A 1 122 ? 16.278 -3.549 -31.099 1.00 97.19 122 PHE A C 1
ATOM 913 O O . PHE A 1 122 ? 16.478 -3.178 -32.258 1.00 97.19 122 PHE A O 1
ATOM 920 N N . HIS A 1 123 ? 15.044 -3.688 -30.613 1.00 97.25 123 HIS A N 1
ATOM 921 C CA . HIS A 1 123 ? 13.858 -3.447 -31.440 1.00 97.25 123 HIS A CA 1
ATOM 922 C C . HIS A 1 123 ? 13.727 -1.979 -31.864 1.00 97.25 123 HIS A C 1
ATOM 924 O O . HIS A 1 123 ? 14.216 -1.064 -31.195 1.00 97.25 123 HIS A O 1
ATOM 930 N N . HIS A 1 124 ? 13.071 -1.747 -32.999 1.00 93.69 124 HIS A N 1
ATOM 931 C CA . HIS A 1 124 ? 12.711 -0.412 -33.458 1.00 93.69 124 HIS A CA 1
ATOM 932 C C . HIS A 1 124 ? 11.221 -0.377 -33.844 1.00 93.69 124 HIS A C 1
ATOM 934 O O . HIS A 1 124 ? 10.858 -0.967 -34.863 1.00 93.69 124 HIS A O 1
ATOM 940 N N . PRO A 1 125 ? 10.352 0.290 -33.057 1.00 95.88 125 PRO A N 1
ATOM 941 C CA . PRO A 1 125 ? 10.650 1.028 -31.821 1.00 95.88 125 PRO A CA 1
ATOM 942 C C . PRO A 1 125 ? 11.064 0.120 -30.643 1.00 95.88 125 PRO A C 1
ATOM 944 O O . PRO A 1 125 ? 10.805 -1.083 -30.646 1.00 95.88 125 PRO A O 1
ATOM 947 N N . ARG A 1 126 ? 11.726 0.709 -29.639 1.00 96.56 126 ARG A N 1
ATOM 948 C CA . ARG A 1 126 ? 12.316 0.013 -28.478 1.00 96.56 126 ARG A CA 1
ATOM 949 C C . ARG A 1 126 ? 11.247 -0.547 -27.532 1.00 96.56 126 ARG A C 1
ATOM 951 O O . ARG A 1 126 ? 10.289 0.149 -27.193 1.00 96.56 126 ARG A O 1
ATOM 958 N N . GLN A 1 127 ? 11.424 -1.785 -27.081 1.00 96.81 127 GLN A N 1
ATOM 959 C CA . GLN A 1 127 ? 10.517 -2.469 -26.149 1.00 96.81 127 GLN A CA 1
ATOM 960 C C . GLN A 1 127 ? 10.821 -2.138 -24.674 1.00 96.81 127 GLN A C 1
ATOM 962 O O . GLN A 1 127 ? 11.746 -1.390 -24.363 1.00 96.81 127 GLN A O 1
ATOM 967 N N . TYR A 1 128 ? 10.016 -2.675 -23.752 1.00 96.88 128 TYR A N 1
ATOM 968 C CA . TYR A 1 128 ? 10.185 -2.476 -22.310 1.00 96.88 128 TYR A CA 1
ATOM 969 C C . TYR A 1 128 ? 11.595 -2.886 -21.838 1.00 96.88 128 TYR A C 1
ATOM 971 O O . TYR A 1 128 ? 12.125 -3.915 -22.247 1.00 96.88 128 TYR A O 1
ATOM 979 N N . GLU A 1 129 ? 12.201 -2.048 -20.994 1.00 96.00 129 GLU A N 1
ATOM 980 C CA . GLU A 1 129 ? 13.587 -2.124 -20.507 1.00 96.00 129 GLU A CA 1
ATOM 981 C C . GLU A 1 129 ? 14.714 -2.092 -21.560 1.00 96.00 129 GLU A C 1
ATOM 983 O O . GLU A 1 129 ? 15.892 -2.091 -21.184 1.00 96.00 129 GLU A O 1
ATOM 988 N N . GLU A 1 130 ? 14.411 -1.966 -22.854 1.00 96.31 130 GLU A N 1
ATOM 989 C CA . GLU A 1 130 ? 15.438 -1.740 -23.875 1.00 96.31 130 GLU A CA 1
ATOM 990 C C . GLU A 1 130 ? 16.050 -0.331 -23.771 1.00 96.31 130 GLU A C 1
ATOM 992 O O . GLU A 1 130 ? 15.371 0.610 -23.334 1.00 96.31 130 GLU A O 1
ATOM 997 N N . PRO A 1 131 ? 17.331 -0.161 -24.160 1.00 95.69 131 PRO A N 1
ATOM 998 C CA . PRO A 1 131 ? 17.992 1.134 -24.122 1.00 95.69 131 PRO A CA 1
ATOM 999 C C . PRO A 1 131 ? 17.354 2.113 -25.110 1.00 95.69 131 PRO A C 1
ATOM 1001 O O . PRO A 1 131 ? 17.020 1.747 -26.235 1.00 95.69 131 PRO A O 1
ATOM 1004 N N . CYS A 1 132 ? 17.218 3.367 -24.697 1.00 93.50 132 CYS A N 1
ATOM 1005 C CA . CYS A 1 132 ? 16.635 4.430 -25.507 1.00 93.50 132 CYS A CA 1
ATOM 1006 C C . CYS A 1 132 ? 17.507 5.683 -25.483 1.00 93.50 132 CYS A C 1
ATOM 1008 O O . CYS A 1 132 ? 18.135 6.020 -24.479 1.00 93.50 132 CYS A O 1
ATOM 1010 N N . SER A 1 133 ? 17.534 6.376 -26.614 1.00 91.69 133 SER A N 1
ATOM 1011 C CA . SER A 1 133 ? 18.349 7.565 -26.847 1.00 91.69 133 SER A CA 1
ATOM 1012 C C . SER A 1 133 ? 17.700 8.430 -27.937 1.00 91.69 133 SER A C 1
ATOM 1014 O O . SER A 1 133 ? 16.669 8.065 -28.511 1.00 91.69 133 SER A O 1
ATOM 1016 N N . ALA A 1 134 ? 18.247 9.618 -28.208 1.00 87.81 134 ALA A N 1
ATOM 1017 C CA . ALA A 1 134 ? 17.702 10.504 -29.238 1.00 87.81 134 ALA A CA 1
ATOM 1018 C C . ALA A 1 134 ? 17.737 9.819 -30.620 1.00 87.81 134 ALA A C 1
ATOM 1020 O O . ALA A 1 134 ? 18.787 9.359 -31.061 1.00 87.81 134 ALA A O 1
ATOM 1021 N N . GLY A 1 135 ? 16.581 9.734 -31.289 1.00 87.50 135 GLY A N 1
ATOM 1022 C CA . GLY A 1 135 ? 16.406 8.984 -32.544 1.00 87.50 135 GLY A CA 1
ATOM 1023 C C . GLY A 1 135 ? 15.993 7.511 -32.376 1.00 87.50 135 GLY A C 1
ATOM 1024 O O . GLY A 1 135 ? 15.611 6.879 -33.357 1.00 87.50 135 GLY A O 1
ATOM 1025 N N . TYR A 1 136 ? 15.984 6.978 -31.149 1.00 92.19 136 TYR A N 1
ATOM 1026 C CA . TYR A 1 136 ? 15.617 5.590 -30.839 1.00 92.19 136 TYR A CA 1
ATOM 1027 C C . TYR A 1 136 ? 14.399 5.562 -29.896 1.00 92.19 136 TYR A C 1
ATOM 1029 O O . TYR A 1 136 ? 14.547 5.345 -28.690 1.00 92.19 136 TYR A O 1
ATOM 1037 N N . PRO A 1 137 ? 13.185 5.839 -30.420 1.00 94.12 137 PRO A N 1
ATOM 1038 C CA . PRO A 1 137 ? 11.978 5.970 -29.615 1.00 94.12 137 PRO A CA 1
ATOM 1039 C C . PRO A 1 137 ? 11.516 4.630 -29.038 1.00 94.12 137 PRO A C 1
ATOM 1041 O O . PRO A 1 137 ? 11.711 3.567 -29.632 1.00 94.12 137 PRO A O 1
ATOM 1044 N N . CYS A 1 138 ? 10.841 4.710 -27.894 1.00 96.81 138 CYS A N 1
ATOM 1045 C CA . CYS A 1 138 ? 10.125 3.593 -27.293 1.00 96.81 138 CYS A CA 1
ATOM 1046 C C . CYS A 1 138 ? 8.832 3.269 -28.056 1.00 96.81 138 CYS A C 1
ATOM 1048 O O . CYS A 1 138 ? 8.270 4.124 -28.743 1.00 96.81 138 CYS A O 1
ATOM 1050 N N . ALA A 1 139 ? 8.359 2.031 -27.926 1.00 97.12 139 ALA A N 1
ATOM 1051 C CA . ALA A 1 139 ? 7.087 1.584 -28.479 1.00 97.12 139 ALA A CA 1
ATOM 1052 C C . ALA A 1 139 ? 5.890 2.332 -27.843 1.00 97.12 139 ALA A C 1
ATOM 1054 O O . ALA A 1 139 ? 6.021 2.872 -26.740 1.00 97.12 139 ALA A O 1
ATOM 1055 N N . PRO A 1 140 ? 4.713 2.366 -28.501 1.00 96.75 140 PRO A N 1
ATOM 1056 C CA . PRO A 1 140 ? 3.514 2.993 -27.946 1.00 96.75 140 PRO A CA 1
ATOM 1057 C C . PRO A 1 140 ? 3.188 2.497 -26.527 1.00 96.75 140 PRO A C 1
ATOM 1059 O O . PRO A 1 140 ? 3.272 1.304 -26.247 1.00 96.75 140 PRO A O 1
ATOM 1062 N N . GLY A 1 141 ? 2.826 3.420 -25.631 1.00 94.81 141 GLY A N 1
ATOM 1063 C CA . GLY A 1 141 ? 2.595 3.132 -24.206 1.00 94.81 141 GLY A CA 1
ATOM 1064 C C . GLY A 1 141 ? 3.858 3.112 -23.330 1.00 94.81 141 GLY A C 1
ATOM 1065 O O . GLY A 1 141 ? 3.748 2.973 -22.113 1.00 94.81 141 GLY A O 1
ATOM 1066 N N . LEU A 1 142 ? 5.049 3.292 -23.911 1.00 96.94 142 LEU A N 1
ATOM 1067 C CA . LEU A 1 142 ? 6.320 3.403 -23.193 1.00 96.94 142 LEU A CA 1
ATOM 1068 C C . LEU A 1 142 ? 6.941 4.800 -23.370 1.00 96.94 142 LEU A C 1
ATOM 1070 O O . LEU A 1 142 ? 6.738 5.469 -24.382 1.00 96.94 142 LEU A O 1
ATOM 1074 N N . SER A 1 143 ? 7.763 5.233 -22.412 1.00 95.44 143 SER A N 1
ATOM 1075 C CA . SER A 1 143 ? 8.576 6.450 -22.527 1.00 95.44 143 SER A CA 1
ATOM 1076 C C . SER A 1 143 ? 9.976 6.273 -21.940 1.00 95.44 143 SER A C 1
ATOM 1078 O O . SER A 1 143 ? 10.174 5.591 -20.929 1.00 95.44 143 SER A O 1
ATOM 1080 N N . CYS A 1 144 ? 10.959 6.907 -22.580 1.00 94.50 144 CYS A N 1
ATOM 1081 C CA . CYS A 1 144 ? 12.366 6.814 -22.205 1.00 94.50 144 CYS A CA 1
ATOM 1082 C C . CYS A 1 144 ? 12.624 7.525 -20.870 1.00 94.50 144 CYS A C 1
ATOM 1084 O O . CYS A 1 144 ? 12.311 8.704 -20.740 1.00 94.50 144 CYS A O 1
ATOM 1086 N N . GLN A 1 145 ? 13.173 6.832 -19.868 1.00 94.06 145 GLN A N 1
ATOM 1087 C CA . GLN A 1 145 ? 13.426 7.404 -18.540 1.00 94.06 145 GLN A CA 1
ATOM 1088 C C . GLN A 1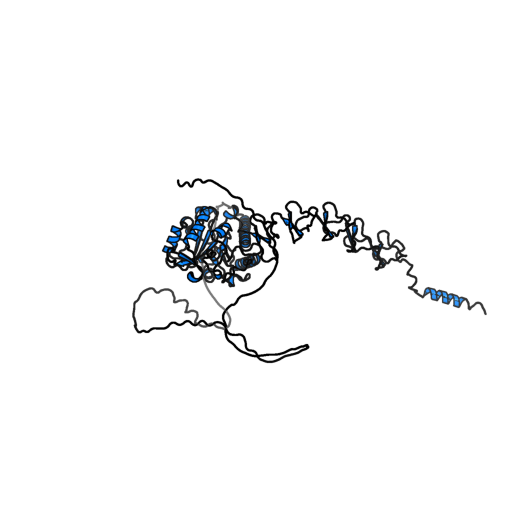 145 ? 14.772 8.159 -18.484 1.00 94.06 145 GLN A C 1
ATOM 1090 O O . GLN A 1 145 ? 15.825 7.511 -18.533 1.00 94.06 145 GLN A O 1
ATOM 1095 N N . PRO A 1 146 ? 14.797 9.491 -18.267 1.00 87.38 146 PRO A N 1
ATOM 1096 C CA . PRO A 1 146 ? 16.044 10.245 -18.153 1.00 87.38 146 PRO A CA 1
ATOM 1097 C C . PRO A 1 146 ? 16.907 9.760 -16.985 1.00 87.38 146 PRO A C 1
ATOM 1099 O O . PRO A 1 146 ? 16.398 9.394 -15.918 1.00 87.38 146 PRO A O 1
ATOM 1102 N N . GLY A 1 147 ? 18.226 9.725 -17.197 1.00 87.31 147 GLY A N 1
ATOM 1103 C CA . GLY A 1 147 ? 19.193 9.215 -16.217 1.00 87.31 147 GLY A CA 1
ATOM 1104 C C . GLY A 1 147 ? 19.092 7.707 -15.939 1.00 87.31 147 GLY A C 1
ATOM 1105 O O . GLY A 1 147 ? 19.730 7.216 -15.008 1.00 87.31 147 GLY A O 1
ATOM 1106 N N . TYR A 1 148 ? 18.275 6.977 -16.704 1.00 91.19 148 TYR A N 1
ATOM 1107 C CA . TYR A 1 148 ? 18.254 5.510 -16.770 1.00 91.19 148 TYR A CA 1
ATOM 1108 C C . TYR A 1 148 ? 18.423 5.012 -18.213 1.00 91.19 148 TYR A C 1
ATOM 1110 O O . TYR A 1 148 ? 18.983 3.942 -18.418 1.00 91.19 148 TYR A O 1
ATOM 1118 N N . GLN A 1 149 ? 17.980 5.814 -19.192 1.00 93.12 149 GLN A N 1
ATOM 1119 C CA . GLN A 1 149 ? 18.063 5.559 -20.633 1.00 93.12 149 GLN A CA 1
ATOM 1120 C C . GLN A 1 149 ? 17.483 4.200 -21.034 1.00 93.12 149 GLN A C 1
ATOM 1122 O O . GLN A 1 149 ? 18.048 3.483 -21.854 1.00 93.12 149 GLN A O 1
ATOM 1127 N N . ARG A 1 150 ? 16.337 3.852 -20.435 1.00 95.38 150 ARG A N 1
ATOM 1128 C CA . ARG A 1 150 ? 15.524 2.685 -20.796 1.00 95.38 150 ARG A CA 1
ATOM 1129 C C . ARG A 1 150 ? 14.053 3.045 -20.936 1.00 95.38 150 ARG A C 1
ATOM 1131 O O . ARG A 1 150 ? 13.567 3.956 -20.259 1.00 95.38 150 ARG A O 1
ATOM 1138 N N . CYS A 1 151 ? 13.357 2.307 -21.791 1.00 96.81 151 CYS A N 1
ATOM 1139 C CA . CYS A 1 151 ? 11.916 2.414 -21.969 1.00 96.81 151 CYS A CA 1
ATOM 1140 C C . CYS A 1 151 ? 11.167 1.783 -20.788 1.00 96.81 151 CYS A C 1
ATOM 1142 O O . CYS A 1 151 ? 11.334 0.600 -20.503 1.00 96.81 151 CYS A O 1
ATOM 1144 N N . LEU A 1 152 ? 10.329 2.569 -20.116 1.00 97.56 152 LEU A N 1
ATOM 1145 C CA . LEU A 1 152 ? 9.424 2.131 -19.044 1.00 97.56 152 LEU A CA 1
ATOM 1146 C C . LEU A 1 152 ? 7.989 2.556 -19.395 1.00 97.56 152 LEU A C 1
ATOM 1148 O O . LEU A 1 152 ? 7.808 3.379 -20.297 1.00 97.56 152 LEU A O 1
ATOM 1152 N N . HIS A 1 153 ? 6.968 2.038 -18.712 1.00 97.62 153 HIS A N 1
ATOM 1153 C CA . HIS A 1 153 ? 5.571 2.341 -19.055 1.00 97.62 153 HIS A CA 1
ATOM 1154 C C . HIS A 1 153 ? 5.217 3.820 -18.850 1.00 97.62 153 HIS A C 1
ATOM 1156 O O . HIS A 1 153 ? 5.773 4.497 -17.981 1.00 97.62 153 HIS A O 1
ATOM 1162 N N . HIS A 1 154 ? 4.300 4.351 -19.657 1.00 94.31 154 HIS A N 1
ATOM 1163 C CA . HIS A 1 154 ? 3.763 5.696 -19.476 1.00 94.31 154 HIS A CA 1
ATOM 1164 C C . HIS A 1 154 ? 2.224 5.668 -19.474 1.00 94.31 154 HIS A C 1
ATOM 1166 O O . HIS A 1 154 ? 1.634 5.408 -20.523 1.00 94.31 154 HIS A O 1
ATOM 1172 N N . PRO A 1 155 ? 1.565 5.942 -18.329 1.00 96.31 155 PRO A N 1
ATOM 1173 C CA . PRO A 1 155 ? 2.144 6.248 -17.012 1.00 96.31 155 PRO A CA 1
ATOM 1174 C C . PRO A 1 155 ? 2.895 5.059 -16.377 1.00 96.31 155 PRO A C 1
ATOM 1176 O O . PRO A 1 155 ? 2.705 3.908 -16.763 1.00 96.31 155 PRO A O 1
ATOM 1179 N N . ARG A 1 156 ? 3.779 5.352 -15.415 1.00 96.19 156 ARG A N 1
ATOM 1180 C CA . ARG A 1 156 ? 4.695 4.380 -14.792 1.00 96.19 156 ARG A CA 1
ATOM 1181 C C . ARG A 1 156 ? 3.963 3.391 -13.875 1.00 96.19 156 ARG A C 1
ATOM 1183 O O . ARG A 1 156 ? 3.108 3.795 -13.082 1.00 96.19 156 ARG A O 1
ATOM 1190 N N . LEU A 1 157 ? 4.329 2.113 -13.946 1.00 95.31 157 LEU A N 1
ATOM 1191 C CA . LEU A 1 157 ? 3.745 1.021 -13.152 1.00 95.31 157 LEU A CA 1
ATOM 1192 C C . LEU A 1 157 ? 4.415 0.845 -11.775 1.00 95.31 157 LEU A C 1
ATOM 1194 O O . LEU A 1 157 ? 5.417 1.478 -11.447 1.00 95.31 157 LEU A O 1
ATOM 1198 N N . GLU A 1 158 ? 3.844 -0.024 -10.936 1.00 92.38 158 GLU A N 1
ATOM 1199 C CA . GLU A 1 158 ? 4.322 -0.290 -9.573 1.00 92.38 158 GLU A CA 1
ATOM 1200 C C . GLU A 1 158 ? 5.795 -0.755 -9.559 1.00 92.38 158 GLU A C 1
ATOM 1202 O O . GLU A 1 158 ? 6.171 -1.705 -10.239 1.00 92.38 158 GLU A O 1
ATOM 1207 N N . ASN A 1 159 ? 6.618 -0.110 -8.728 1.00 90.69 159 ASN A N 1
ATOM 1208 C CA . ASN A 1 159 ? 8.074 -0.255 -8.588 1.00 90.69 159 ASN A CA 1
ATOM 1209 C C . ASN A 1 159 ? 8.940 0.273 -9.751 1.00 90.69 159 ASN A C 1
ATOM 1211 O O . ASN A 1 159 ? 10.169 0.258 -9.622 1.00 90.69 159 ASN A O 1
ATOM 1215 N N . GLU A 1 160 ? 8.355 0.805 -10.830 1.00 94.12 160 GLU A N 1
ATOM 1216 C CA . GLU A 1 160 ? 9.120 1.478 -11.888 1.00 94.12 160 GLU A CA 1
ATOM 1217 C C . GLU A 1 160 ? 9.724 2.806 -11.413 1.00 94.12 160 GLU A C 1
ATOM 1219 O O . GLU A 1 160 ? 9.202 3.466 -10.510 1.00 94.12 160 GLU A O 1
ATOM 1224 N N . ARG A 1 161 ? 10.825 3.227 -12.050 1.00 94.56 161 ARG A N 1
ATOM 1225 C CA . ARG A 1 161 ? 11.470 4.517 -11.776 1.00 94.56 161 ARG A CA 1
ATOM 1226 C C . ARG A 1 161 ? 10.626 5.675 -12.308 1.00 94.56 161 ARG A C 1
ATOM 1228 O O . ARG A 1 161 ? 10.239 5.684 -13.474 1.00 94.56 161 ARG A O 1
ATOM 1235 N N . CYS A 1 162 ? 10.435 6.684 -11.469 1.00 94.12 162 CYS A N 1
ATOM 1236 C CA . CYS A 1 162 ? 9.666 7.886 -11.773 1.00 94.12 162 CYS A CA 1
ATOM 1237 C C . CYS A 1 162 ? 10.468 9.156 -11.468 1.00 94.12 162 CYS A C 1
ATOM 1239 O O . CYS A 1 162 ? 11.479 9.134 -10.759 1.00 94.12 162 CYS A O 1
ATOM 1241 N N . SER A 1 163 ? 10.023 10.274 -12.034 1.00 93.50 163 SER A N 1
ATOM 1242 C CA . SER A 1 163 ? 10.611 11.605 -11.848 1.00 93.50 163 SER A CA 1
ATOM 1243 C C . SER A 1 163 ? 9.609 12.678 -12.286 1.00 93.50 163 SER A C 1
ATOM 1245 O O . SER A 1 163 ? 8.556 12.352 -12.833 1.00 93.50 163 SER A O 1
ATOM 1247 N N . ALA A 1 164 ? 9.922 13.963 -12.094 1.00 88.50 164 ALA A N 1
ATOM 1248 C CA . ALA A 1 164 ? 9.115 15.050 -12.656 1.00 88.50 164 ALA A CA 1
ATOM 1249 C C . ALA A 1 164 ? 8.904 14.845 -14.174 1.00 88.50 164 ALA A C 1
ATOM 1251 O O . ALA A 1 164 ? 9.848 14.500 -14.884 1.00 88.50 164 ALA A O 1
ATOM 1252 N N . GLY A 1 165 ? 7.660 14.986 -14.645 1.00 87.38 165 GLY A N 1
ATOM 1253 C CA . GLY A 1 165 ? 7.249 14.686 -16.027 1.00 87.38 165 GLY A CA 1
ATOM 1254 C C . GLY A 1 165 ? 7.004 13.200 -16.348 1.00 87.38 165 GLY A C 1
ATOM 1255 O O . GLY A 1 165 ? 6.394 12.899 -17.366 1.00 87.38 165 GLY A O 1
ATOM 1256 N N . TYR A 1 166 ? 7.409 12.271 -15.476 1.00 92.88 166 TYR A N 1
ATOM 1257 C CA . TYR A 1 166 ? 7.250 10.821 -15.650 1.00 92.88 166 TYR A CA 1
ATOM 1258 C C . TYR A 1 166 ? 6.407 10.269 -14.499 1.00 92.88 166 TYR A C 1
ATOM 1260 O O . TYR A 1 166 ? 6.916 9.667 -13.549 1.00 92.88 166 TYR A O 1
ATOM 1268 N N . THR A 1 167 ? 5.111 10.571 -14.569 1.00 93.75 167 THR A N 1
ATOM 1269 C CA . THR A 1 167 ? 4.117 10.271 -13.536 1.00 93.75 167 THR A CA 1
ATOM 1270 C C . THR A 1 167 ? 3.804 8.782 -13.436 1.00 93.75 167 THR A C 1
ATOM 1272 O O . THR A 1 167 ? 3.905 8.027 -14.407 1.00 93.75 167 THR A O 1
ATOM 1275 N N . CYS A 1 168 ? 3.407 8.372 -12.235 1.00 95.81 168 CYS A N 1
ATOM 1276 C CA . CYS A 1 168 ? 2.893 7.040 -11.954 1.00 95.81 168 CYS A CA 1
ATOM 1277 C C . CYS A 1 168 ? 1.435 6.894 -12.405 1.00 95.81 168 CYS A C 1
ATOM 1279 O O . CYS A 1 168 ? 0.732 7.892 -12.567 1.00 95.81 168 CYS A O 1
ATOM 1281 N N . ALA A 1 169 ? 0.995 5.654 -12.610 1.00 95.12 169 ALA A N 1
ATOM 1282 C CA . ALA A 1 169 ? -0.400 5.329 -12.894 1.00 95.12 169 ALA A CA 1
ATOM 1283 C C . ALA A 1 169 ? -1.310 5.594 -11.677 1.00 95.12 169 ALA A C 1
ATOM 1285 O O . ALA A 1 169 ? -0.840 5.724 -10.545 1.00 95.12 169 ALA A O 1
ATOM 1286 N N . ASP A 1 170 ? -2.624 5.647 -11.904 1.00 92.69 170 ASP A N 1
ATOM 1287 C CA . ASP A 1 170 ? -3.601 5.970 -10.862 1.00 92.69 170 ASP A CA 1
ATOM 1288 C C . ASP A 1 170 ? -3.490 5.054 -9.630 1.00 92.69 170 ASP A C 1
ATOM 1290 O O . ASP A 1 170 ? -3.447 3.827 -9.724 1.00 92.69 170 ASP A O 1
ATOM 1294 N N . GLY A 1 171 ? -3.472 5.663 -8.439 1.00 89.94 171 GLY A N 1
ATOM 1295 C CA . GLY A 1 171 ? -3.283 4.948 -7.170 1.00 89.94 171 GLY A CA 1
ATOM 1296 C C . GLY A 1 171 ? -1.821 4.661 -6.797 1.00 89.94 171 GLY A C 1
ATOM 1297 O O . GLY A 1 171 ? -1.580 3.971 -5.801 1.00 89.94 171 GLY A O 1
ATOM 1298 N N . LEU A 1 172 ? -0.856 5.200 -7.549 1.00 93.88 172 LEU A N 1
ATOM 1299 C CA . LEU A 1 172 ? 0.572 5.155 -7.241 1.00 93.88 172 LEU A CA 1
ATOM 1300 C C . LEU A 1 172 ? 1.145 6.572 -7.052 1.00 93.88 172 LEU A C 1
ATOM 1302 O O . LEU A 1 172 ? 0.887 7.467 -7.850 1.00 93.88 172 LEU A O 1
ATOM 1306 N N . ASP A 1 173 ? 1.995 6.744 -6.041 1.00 91.62 173 ASP A N 1
ATOM 1307 C CA . ASP A 1 173 ? 2.795 7.948 -5.806 1.00 91.62 173 ASP A CA 1
ATOM 1308 C C . ASP A 1 173 ? 4.258 7.705 -6.180 1.00 91.62 173 ASP A C 1
ATOM 1310 O O . ASP A 1 173 ? 4.823 6.645 -5.895 1.00 91.62 173 ASP A O 1
ATOM 1314 N N . CYS A 1 174 ? 4.917 8.729 -6.723 1.00 92.88 174 CYS A N 1
ATOM 1315 C CA . CYS A 1 174 ? 6.360 8.712 -6.936 1.00 92.88 174 CYS A CA 1
ATOM 1316 C C . CYS A 1 174 ? 7.096 9.028 -5.624 1.00 92.88 174 CYS A C 1
ATOM 1318 O O . CYS A 1 174 ? 7.051 10.165 -5.151 1.00 92.88 174 CYS A O 1
ATOM 1320 N N . ARG A 1 175 ? 7.772 8.041 -5.020 1.00 89.50 175 ARG A N 1
ATOM 1321 C CA . ARG A 1 175 ? 8.438 8.188 -3.711 1.00 89.50 175 ARG A CA 1
ATOM 1322 C C . ARG A 1 175 ? 9.920 7.812 -3.777 1.00 89.50 175 ARG A C 1
ATOM 1324 O O . ARG A 1 175 ? 10.284 6.760 -4.302 1.00 89.50 175 ARG A O 1
ATOM 1331 N N . LEU A 1 176 ? 10.776 8.674 -3.223 1.00 89.88 176 LEU A N 1
ATOM 1332 C CA . LEU A 1 176 ? 12.189 8.382 -2.960 1.00 89.88 176 LEU A CA 1
ATOM 1333 C C . LEU A 1 176 ? 12.312 7.700 -1.596 1.00 89.88 176 LEU A C 1
ATOM 1335 O O . LEU A 1 176 ? 11.704 8.160 -0.628 1.00 89.88 176 LEU A O 1
ATOM 1339 N N . CYS A 1 177 ? 13.064 6.601 -1.529 1.00 86.50 177 CYS A N 1
ATOM 1340 C CA . CYS A 1 177 ? 13.138 5.795 -0.319 1.00 86.50 177 CYS A CA 1
ATOM 1341 C C . CYS A 1 177 ? 14.489 5.062 -0.171 1.00 86.50 177 CYS A C 1
ATOM 1343 O O . CYS A 1 177 ? 15.488 5.680 0.175 1.00 86.50 177 CYS A O 1
ATOM 1345 N N . ASP A 1 178 ? 14.506 3.750 -0.402 1.00 81.25 178 ASP A N 1
ATOM 1346 C CA . ASP A 1 178 ? 15.635 2.826 -0.259 1.00 81.25 178 ASP A CA 1
ATOM 1347 C C . ASP A 1 178 ? 16.605 2.878 -1.448 1.00 81.25 178 ASP A C 1
ATOM 1349 O O . ASP A 1 178 ? 17.809 2.683 -1.295 1.00 81.25 178 ASP A O 1
ATOM 1353 N N . LYS A 1 179 ? 16.080 3.162 -2.642 1.00 85.75 179 LYS A N 1
ATOM 1354 C CA . LYS A 1 179 ? 16.853 3.284 -3.882 1.00 85.75 179 LYS A CA 1
ATOM 1355 C C . LYS A 1 179 ? 17.348 4.725 -4.080 1.00 85.75 179 LYS A C 1
ATOM 1357 O O . LYS A 1 179 ? 16.632 5.657 -3.715 1.00 85.75 179 LYS A O 1
ATOM 1362 N N . PRO A 1 180 ? 18.489 4.949 -4.766 1.00 89.62 180 PRO A N 1
ATOM 1363 C CA . PRO A 1 180 ? 19.003 6.288 -5.100 1.00 89.62 180 PRO A CA 1
ATOM 1364 C C . PRO A 1 180 ? 18.185 7.011 -6.195 1.00 89.62 180 PRO A C 1
ATOM 1366 O O . PRO A 1 180 ? 18.674 7.912 -6.873 1.00 89.62 180 PRO A O 1
ATOM 1369 N N . TYR A 1 181 ? 16.940 6.591 -6.414 1.00 90.94 181 TYR A N 1
ATOM 1370 C CA . TYR A 1 181 ? 15.986 7.151 -7.359 1.00 90.94 181 TYR A CA 1
ATOM 1371 C C . TYR A 1 181 ? 14.564 6.867 -6.870 1.00 90.94 181 TYR A C 1
ATOM 1373 O O . TYR A 1 181 ? 14.308 5.857 -6.211 1.00 90.94 181 TYR A O 1
ATOM 1381 N N . ALA A 1 182 ? 13.628 7.755 -7.203 1.00 92.44 182 ALA A N 1
ATOM 1382 C CA . ALA A 1 182 ? 12.231 7.569 -6.843 1.00 92.44 182 ALA A CA 1
ATOM 1383 C C . ALA A 1 182 ? 11.587 6.435 -7.655 1.00 92.44 182 ALA A C 1
ATOM 1385 O O . ALA A 1 182 ? 11.923 6.211 -8.823 1.00 92.44 182 ALA A O 1
ATOM 1386 N N . THR A 1 183 ? 10.653 5.726 -7.023 1.00 93.19 183 THR A N 1
ATOM 1387 C CA . THR A 1 183 ? 9.862 4.659 -7.648 1.00 93.19 183 THR A CA 1
ATOM 1388 C C . THR A 1 183 ? 8.376 4.856 -7.387 1.00 93.19 183 THR A C 1
ATOM 1390 O O . THR A 1 183 ? 7.990 5.454 -6.381 1.00 93.19 183 THR A O 1
ATOM 1393 N N . CYS A 1 184 ? 7.544 4.357 -8.295 1.00 94.12 184 CYS A N 1
ATOM 1394 C CA . CYS A 1 184 ? 6.097 4.367 -8.133 1.00 94.12 184 CYS A CA 1
ATOM 1395 C C . CYS A 1 184 ? 5.666 3.325 -7.103 1.00 94.12 184 CYS A C 1
ATOM 1397 O O . CYS A 1 184 ? 5.945 2.137 -7.248 1.00 94.12 184 CYS A O 1
ATOM 1399 N N . GLN A 1 185 ? 4.978 3.759 -6.055 1.00 92.06 185 GLN A N 1
ATOM 1400 C CA . GLN A 1 185 ? 4.535 2.907 -4.953 1.00 92.06 185 GLN A CA 1
ATOM 1401 C C . GLN A 1 185 ? 3.075 3.199 -4.628 1.00 92.06 185 GLN A C 1
ATOM 1403 O O . GLN A 1 185 ? 2.619 4.312 -4.859 1.00 92.06 185 GLN A O 1
ATOM 1408 N N . LEU A 1 186 ? 2.342 2.237 -4.061 1.00 93.56 186 LEU A N 1
ATOM 1409 C CA . LEU A 1 186 ? 0.942 2.448 -3.675 1.00 93.56 186 LEU A CA 1
ATOM 1410 C C . LEU A 1 186 ? 0.761 3.725 -2.842 1.00 93.56 186 LEU A C 1
ATOM 1412 O O . LEU A 1 186 ? 1.427 3.923 -1.818 1.00 93.56 186 LEU A O 1
ATOM 1416 N N . SER A 1 187 ? -0.164 4.579 -3.281 1.00 92.31 187 SER A N 1
ATOM 1417 C CA . SER A 1 187 ? -0.534 5.788 -2.546 1.00 92.31 187 SER A CA 1
ATOM 1418 C C . SER A 1 187 ? -1.511 5.496 -1.404 1.00 92.31 187 SER A C 1
ATOM 1420 O O . SER A 1 187 ? -1.484 6.190 -0.391 1.00 92.31 187 SER A O 1
ATOM 1422 N N . ARG A 1 188 ? -2.305 4.423 -1.544 1.00 95.00 188 ARG A N 1
ATOM 1423 C CA . ARG A 1 188 ? -3.370 3.975 -0.633 1.00 95.00 188 ARG A CA 1
ATOM 1424 C C . ARG A 1 188 ? -3.547 2.451 -0.651 1.00 95.00 188 ARG A C 1
ATOM 1426 O O . ARG A 1 188 ? -3.079 1.786 -1.577 1.00 95.00 188 ARG A O 1
ATOM 1433 N N . VAL A 1 189 ? -4.274 1.888 0.321 1.00 95.75 189 VAL A N 1
ATOM 1434 C CA . VAL A 1 189 ? -4.735 0.485 0.243 1.00 95.75 189 VAL A CA 1
ATOM 1435 C C . VAL A 1 189 ? -5.692 0.341 -0.955 1.00 95.75 189 VAL A C 1
ATOM 1437 O O . VAL A 1 189 ? -6.631 1.136 -1.063 1.00 95.75 189 VAL A O 1
ATOM 1440 N N . PRO A 1 190 ? -5.508 -0.651 -1.849 1.00 92.44 190 PRO A N 1
ATOM 1441 C CA . PRO A 1 190 ? -6.458 -0.923 -2.925 1.00 92.44 190 PRO A CA 1
ATOM 1442 C C . PRO A 1 190 ? -7.862 -1.232 -2.391 1.00 92.44 190 PRO A C 1
ATOM 1444 O O . PRO A 1 190 ? -8.013 -1.932 -1.389 1.00 92.44 190 PRO A O 1
ATOM 1447 N N . SER A 1 191 ? -8.893 -0.730 -3.070 1.00 90.38 191 SER A N 1
ATOM 1448 C CA . SER A 1 191 ? -10.286 -0.983 -2.693 1.00 90.38 191 SER A CA 1
ATOM 1449 C C . SER A 1 191 ? -10.645 -2.466 -2.821 1.00 90.38 191 SER A C 1
ATOM 1451 O O . SER A 1 191 ? -10.205 -3.149 -3.746 1.00 90.38 191 SER A O 1
ATOM 1453 N N . LEU A 1 192 ? -11.471 -2.954 -1.894 1.00 91.69 192 LEU A N 1
ATOM 1454 C CA . LEU A 1 192 ? -12.046 -4.296 -1.950 1.00 91.69 192 LEU A CA 1
ATOM 1455 C C . LEU A 1 192 ? -13.034 -4.404 -3.125 1.00 91.69 192 LEU A C 1
ATOM 1457 O O . LEU A 1 192 ? -13.768 -3.459 -3.411 1.00 91.69 192 LEU A O 1
ATOM 1461 N N . THR A 1 193 ? -13.055 -5.554 -3.801 1.00 90.88 193 THR A N 1
ATOM 1462 C CA . THR A 1 193 ? -14.039 -5.857 -4.859 1.00 90.88 193 THR A CA 1
ATOM 1463 C C . THR A 1 193 ? -15.369 -6.335 -4.257 1.00 90.88 193 THR A C 1
ATOM 1465 O O . THR A 1 193 ? -15.404 -6.757 -3.104 1.00 90.88 193 THR A O 1
ATOM 1468 N N . GLU A 1 194 ? -16.472 -6.370 -5.013 1.00 88.69 194 GLU A N 1
ATOM 1469 C CA . GLU A 1 194 ? -17.735 -6.935 -4.483 1.00 88.69 194 GLU A CA 1
ATOM 1470 C C . GLU A 1 194 ? -17.607 -8.425 -4.092 1.00 88.69 194 GLU A C 1
ATOM 1472 O O . GLU A 1 194 ? -18.257 -8.870 -3.148 1.00 88.69 194 GLU A O 1
ATOM 1477 N N . GLN A 1 195 ? -16.682 -9.181 -4.703 1.00 88.69 195 GLN A N 1
ATOM 1478 C CA . GLN A 1 195 ? -16.337 -10.534 -4.245 1.00 88.69 195 GLN A CA 1
ATOM 1479 C C . GLN A 1 195 ? -15.644 -10.529 -2.869 1.00 88.69 195 GLN A C 1
ATOM 1481 O O . GLN A 1 195 ? -15.876 -11.423 -2.056 1.00 88.69 195 GLN A O 1
ATOM 1486 N N . ASP A 1 196 ? -14.805 -9.528 -2.586 1.00 91.56 196 ASP A N 1
ATOM 1487 C CA . ASP A 1 196 ? -14.150 -9.371 -1.283 1.00 91.56 196 ASP A CA 1
ATOM 1488 C C . ASP A 1 196 ? -15.149 -9.055 -0.163 1.00 91.56 196 ASP A C 1
ATOM 1490 O O . ASP A 1 196 ? -14.926 -9.483 0.971 1.00 91.56 196 ASP A O 1
ATOM 1494 N N . TYR A 1 197 ? -16.242 -8.348 -0.482 1.00 93.00 197 TYR A N 1
ATOM 1495 C CA . TYR A 1 197 ? -17.318 -8.014 0.457 1.00 93.00 197 TYR A CA 1
ATOM 1496 C C . TYR A 1 197 ? -18.168 -9.221 0.881 1.00 93.00 197 TYR A C 1
ATOM 1498 O O . TYR A 1 197 ? -18.755 -9.200 1.962 1.00 93.00 197 TYR A O 1
ATOM 1506 N N . GLY A 1 198 ? -18.191 -10.295 0.088 1.00 94.31 198 GLY A N 1
ATOM 1507 C CA . GLY A 1 198 ? -18.841 -11.560 0.449 1.00 94.31 198 GLY A CA 1
ATOM 1508 C C . GLY A 1 198 ? -18.072 -12.411 1.472 1.00 94.31 198 GLY A C 1
ATOM 1509 O O . GLY A 1 198 ? -18.493 -13.528 1.762 1.00 94.31 198 GLY A O 1
ATOM 1510 N N . ARG A 1 199 ? -16.932 -11.936 1.996 1.00 94.19 199 ARG A N 1
ATOM 1511 C CA . ARG A 1 199 ? -16.132 -12.658 2.998 1.00 94.19 199 ARG A CA 1
ATOM 1512 C C . ARG A 1 199 ? -16.531 -12.269 4.432 1.00 94.19 199 ARG A C 1
ATOM 1514 O O . ARG A 1 199 ? -16.803 -11.088 4.664 1.00 94.19 199 ARG A O 1
ATOM 1521 N N . PRO A 1 200 ? -16.504 -13.219 5.389 1.00 95.88 200 PRO A N 1
ATOM 1522 C CA . PRO A 1 200 ? -16.525 -12.945 6.829 1.00 95.88 200 PRO A CA 1
ATOM 1523 C C . PRO A 1 200 ? -15.490 -11.898 7.252 1.00 95.88 200 PRO A C 1
ATOM 1525 O O . PRO A 1 200 ? -14.387 -11.865 6.699 1.00 95.88 200 PRO A O 1
ATOM 1528 N N . PHE A 1 201 ? -15.806 -11.085 8.262 1.00 96.81 201 PHE A N 1
ATOM 1529 C CA . PHE A 1 201 ? -14.892 -10.062 8.795 1.00 96.81 201 PHE A CA 1
ATOM 1530 C C . PHE A 1 201 ? -13.517 -10.630 9.209 1.00 96.81 201 PHE A C 1
ATOM 1532 O O . PHE A 1 201 ? -12.478 -10.067 8.860 1.00 96.81 201 PHE A O 1
ATOM 1539 N N . ASN A 1 202 ? -13.493 -11.805 9.852 1.00 95.50 202 ASN A N 1
ATOM 1540 C CA . ASN A 1 202 ? -12.270 -12.530 10.235 1.00 95.50 202 ASN A CA 1
ATOM 1541 C C . ASN A 1 202 ? -11.475 -13.129 9.044 1.00 95.50 202 ASN A C 1
ATOM 1543 O O . ASN A 1 202 ? -10.401 -13.700 9.242 1.00 95.50 202 ASN A O 1
ATOM 1547 N N . LYS A 1 203 ? -11.951 -12.977 7.799 1.00 95.50 203 LYS A N 1
ATOM 1548 C CA . LYS A 1 203 ? -11.273 -13.391 6.553 1.00 95.50 203 LYS A CA 1
ATOM 1549 C C . LYS A 1 203 ? -10.912 -12.210 5.641 1.00 95.50 203 LYS A C 1
ATOM 1551 O O . LYS A 1 203 ? -10.798 -12.360 4.421 1.00 95.50 203 LYS A O 1
ATOM 1556 N N . VAL A 1 204 ? -10.704 -11.038 6.240 1.00 96.12 204 VAL A N 1
ATOM 1557 C CA . VAL A 1 204 ? -10.236 -9.809 5.585 1.00 96.12 204 VAL A CA 1
ATOM 1558 C C . VAL A 1 204 ? -9.086 -9.199 6.394 1.00 96.12 204 VAL A C 1
ATOM 1560 O O . VAL A 1 204 ? -9.032 -9.338 7.617 1.00 96.12 204 VAL A O 1
ATOM 1563 N N . ALA A 1 205 ? -8.151 -8.541 5.698 1.00 97.94 205 ALA A N 1
ATOM 1564 C CA . ALA A 1 205 ? -7.057 -7.788 6.306 1.00 97.94 205 ALA A CA 1
ATOM 1565 C C . ALA A 1 205 ? -7.265 -6.273 6.170 1.00 97.94 205 ALA A C 1
ATOM 1567 O O . ALA A 1 205 ? -7.641 -5.776 5.104 1.00 97.94 205 ALA A O 1
ATOM 1568 N N . PHE A 1 206 ? -6.936 -5.541 7.230 1.00 98.25 206 PHE A N 1
ATOM 1569 C CA . PHE A 1 206 ? -7.126 -4.105 7.375 1.00 98.25 206 PHE A CA 1
ATOM 1570 C C . PHE A 1 206 ? -5.825 -3.422 7.810 1.00 98.25 206 PHE A C 1
ATOM 1572 O O . PHE A 1 206 ? -5.079 -3.923 8.657 1.00 98.25 206 PHE A O 1
ATOM 1579 N N . LEU A 1 207 ? -5.563 -2.241 7.246 1.00 98.69 207 LEU A N 1
ATOM 1580 C CA . LEU A 1 207 ? -4.490 -1.369 7.716 1.00 98.69 207 LEU A CA 1
ATOM 1581 C C . LEU A 1 207 ? -4.954 -0.635 8.976 1.00 98.69 207 LEU A C 1
ATOM 1583 O O . LEU A 1 207 ? -6.035 -0.036 8.973 1.00 98.69 207 LEU A O 1
ATOM 1587 N N . VAL A 1 208 ? -4.124 -0.667 10.015 1.00 98.69 208 VAL A N 1
ATOM 1588 C CA . VAL A 1 208 ? -4.349 -0.013 11.303 1.00 98.69 208 VAL A CA 1
ATOM 1589 C C . VAL A 1 208 ? -3.252 1.018 11.551 1.00 98.69 208 VAL A C 1
ATOM 1591 O O . VAL A 1 208 ? -2.067 0.758 11.336 1.00 98.69 208 VAL A O 1
ATOM 1594 N N . THR A 1 209 ? -3.626 2.203 12.017 1.00 98.31 209 THR A N 1
ATOM 1595 C CA . THR A 1 209 ? -2.662 3.207 12.482 1.00 98.31 209 THR A CA 1
ATOM 1596 C C . THR A 1 209 ? -2.555 3.173 14.000 1.00 98.31 209 THR A C 1
ATOM 1598 O O . THR A 1 209 ? -3.561 3.227 14.703 1.00 98.31 209 THR A O 1
ATOM 1601 N N . HIS A 1 210 ? -1.324 3.090 14.503 1.00 96.62 210 HIS A N 1
ATOM 1602 C CA . HIS A 1 210 ? -1.032 3.267 15.923 1.00 96.62 210 HIS A CA 1
ATOM 1603 C C . HIS A 1 210 ? -1.179 4.753 16.285 1.00 96.62 210 HIS A C 1
ATOM 1605 O O . HIS A 1 210 ? -0.667 5.609 15.555 1.00 96.62 210 HIS A O 1
ATOM 1611 N N . ASN A 1 211 ? -1.902 5.056 17.365 1.00 95.94 211 ASN A N 1
ATOM 1612 C CA . ASN A 1 211 ? -2.207 6.407 17.852 1.00 95.94 211 ASN A CA 1
ATOM 1613 C C . ASN A 1 211 ? -2.619 7.362 16.732 1.00 95.94 211 ASN A C 1
ATOM 1615 O O . ASN A 1 211 ? -1.993 8.394 16.477 1.00 95.94 211 ASN A O 1
ATOM 1619 N N . SER A 1 212 ? -3.680 6.971 16.027 1.00 97.00 212 SER A N 1
ATOM 1620 C CA . SER A 1 212 ? -4.138 7.559 14.763 1.00 97.00 212 SER A CA 1
ATOM 1621 C C . SER A 1 212 ? -4.357 9.072 14.816 1.00 97.00 212 SER A C 1
ATOM 1623 O O . SER A 1 212 ? -4.164 9.770 13.823 1.00 97.00 212 SER A O 1
ATOM 1625 N N . PHE A 1 213 ? -4.751 9.569 15.985 1.00 95.31 213 PHE A N 1
ATOM 1626 C CA . PHE A 1 213 ? -5.012 10.972 16.293 1.00 95.31 213 PHE A CA 1
ATOM 1627 C C . PHE A 1 213 ? -3.734 11.826 16.421 1.00 95.31 213 PHE A C 1
ATOM 1629 O O . PHE A 1 213 ? -3.783 13.049 16.284 1.00 95.31 213 PHE A O 1
ATOM 1636 N N . SER A 1 214 ? -2.577 11.207 16.680 1.00 94.25 214 SER A N 1
ATOM 1637 C CA . SER A 1 214 ? -1.331 11.906 17.000 1.00 94.25 214 SER A CA 1
ATOM 1638 C C . SER A 1 214 ? -0.582 12.320 15.728 1.00 94.25 214 SER A C 1
ATOM 1640 O O . SER A 1 214 ? 0.367 11.662 15.290 1.00 94.25 214 SER A O 1
ATOM 1642 N N . HIS A 1 215 ? -1.041 13.404 15.094 1.00 91.88 215 HIS A N 1
ATOM 1643 C CA . HIS A 1 215 ? -0.475 13.913 13.833 1.00 91.88 215 HIS A CA 1
ATOM 1644 C C . HIS A 1 215 ? -0.319 15.444 13.753 1.00 91.88 215 HIS A C 1
ATOM 1646 O O . HIS A 1 215 ? 0.477 15.942 12.955 1.00 91.88 215 HIS A O 1
ATOM 1652 N N . SER A 1 216 ? -1.109 16.204 14.516 1.00 89.38 216 SER A N 1
ATOM 1653 C CA . SER A 1 216 ? -1.265 17.653 14.333 1.00 89.38 216 SER A CA 1
ATOM 1654 C C . SER A 1 216 ? -0.205 18.476 15.090 1.00 89.38 216 SER A C 1
ATOM 1656 O O . SER A 1 216 ? 0.501 17.937 15.947 1.00 89.38 216 SER A O 1
ATOM 1658 N N . PRO A 1 217 ? -0.093 19.797 14.829 1.00 86.50 217 PRO A N 1
ATOM 1659 C CA . PRO A 1 217 ? 0.740 20.708 15.619 1.00 86.50 217 PRO A CA 1
ATOM 1660 C C . PRO A 1 217 ? 0.476 20.684 17.130 1.00 86.50 217 PRO A C 1
ATOM 1662 O O . PRO A 1 217 ? 1.397 20.970 17.889 1.00 86.50 217 PRO A O 1
ATOM 1665 N N . ASN A 1 218 ? -0.725 20.277 17.562 1.00 87.00 218 ASN A N 1
ATOM 1666 C CA . ASN A 1 218 ? -1.091 20.129 18.976 1.00 87.00 218 ASN A CA 1
ATOM 1667 C C . ASN A 1 218 ? -0.283 19.033 19.689 1.00 87.00 218 ASN A C 1
ATOM 1669 O O . ASN A 1 218 ? -0.263 19.009 20.915 1.00 87.00 218 ASN A O 1
ATOM 1673 N N . PHE A 1 219 ? 0.358 18.133 18.935 1.00 89.50 219 PHE A N 1
ATOM 1674 C CA . PHE A 1 219 ? 1.238 17.093 19.453 1.00 89.50 219 PHE A CA 1
ATOM 1675 C C . PHE A 1 219 ? 2.705 17.480 19.296 1.00 89.50 219 PHE A C 1
ATOM 1677 O O . PHE A 1 219 ? 3.135 17.956 18.234 1.00 89.50 219 PHE A O 1
ATOM 1684 N N . ALA A 1 220 ? 3.495 17.210 20.334 1.00 88.12 220 ALA A N 1
ATOM 1685 C CA . ALA A 1 220 ? 4.942 17.358 20.296 1.00 88.12 220 ALA A CA 1
ATOM 1686 C C . ALA A 1 220 ? 5.542 16.484 19.179 1.00 88.12 220 ALA A C 1
ATOM 1688 O O . ALA A 1 220 ? 5.055 15.389 18.904 1.00 88.12 220 ALA A O 1
ATOM 1689 N N . VAL A 1 221 ? 6.612 16.945 18.521 1.00 86.81 221 VAL A N 1
ATOM 1690 C CA . VAL A 1 221 ? 7.166 16.269 17.326 1.00 86.81 221 VAL A CA 1
ATOM 1691 C C . VAL A 1 221 ? 7.561 14.811 17.606 1.00 86.81 221 VAL A C 1
ATOM 1693 O O . VAL A 1 221 ? 7.322 13.947 16.768 1.00 86.81 221 VAL A O 1
ATOM 1696 N N . TRP A 1 222 ? 8.094 14.531 18.799 1.00 83.50 222 TRP A N 1
ATOM 1697 C CA . TRP A 1 222 ? 8.462 13.188 19.268 1.00 83.50 222 TRP A CA 1
ATOM 1698 C C . TRP A 1 222 ? 7.263 12.310 19.670 1.00 83.50 222 TRP A C 1
ATOM 1700 O O . TRP A 1 222 ? 7.410 11.096 19.793 1.00 83.50 222 TRP A O 1
ATOM 1710 N N . ALA A 1 223 ? 6.084 12.905 19.872 1.00 87.12 223 ALA A N 1
ATOM 1711 C CA . ALA A 1 223 ? 4.851 12.211 20.235 1.00 87.12 223 ALA A CA 1
ATOM 1712 C C . ALA A 1 223 ? 3.948 11.896 19.030 1.00 87.12 223 ALA A C 1
ATOM 1714 O O . ALA A 1 223 ? 3.023 11.100 19.170 1.00 87.12 223 ALA A O 1
ATOM 1715 N N . ARG A 1 224 ? 4.191 12.501 17.856 1.00 91.00 224 ARG A N 1
ATOM 1716 C CA . ARG A 1 224 ? 3.400 12.259 16.637 1.00 91.00 224 ARG A CA 1
ATOM 1717 C C . ARG A 1 224 ? 3.651 10.863 16.098 1.00 91.00 224 ARG A C 1
ATOM 1719 O O . ARG A 1 224 ? 4.770 10.556 15.703 1.00 91.00 224 ARG A O 1
ATOM 1726 N N . ASN A 1 225 ? 2.607 10.053 15.988 1.00 93.62 225 ASN A N 1
ATOM 1727 C CA . ASN A 1 225 ? 2.667 8.712 15.411 1.00 93.62 225 ASN A CA 1
ATOM 1728 C C . ASN A 1 225 ? 2.322 8.688 13.917 1.00 93.62 225 ASN A C 1
ATOM 1730 O O . ASN A 1 225 ? 2.728 7.760 13.217 1.00 93.62 225 ASN A O 1
ATOM 1734 N N . GLN A 1 226 ? 1.605 9.697 13.413 1.00 94.81 226 GLN A N 1
ATOM 1735 C CA . GLN A 1 226 ? 1.164 9.794 12.019 1.00 94.81 226 GLN A CA 1
ATOM 1736 C C . GLN A 1 226 ? 1.503 11.169 11.413 1.00 94.81 226 GLN A C 1
ATOM 1738 O O . GLN A 1 226 ? 1.805 12.124 12.126 1.00 94.81 226 GLN A O 1
ATOM 1743 N N . ARG A 1 227 ? 1.485 11.275 10.076 1.00 93.00 227 ARG A N 1
ATOM 1744 C CA . ARG A 1 227 ? 1.707 12.545 9.344 1.00 93.00 227 ARG A CA 1
ATOM 1745 C C . ARG A 1 227 ? 0.410 13.261 8.952 1.00 93.00 227 ARG A C 1
ATOM 1747 O O . ARG A 1 227 ? 0.434 14.457 8.685 1.00 93.00 227 ARG A O 1
ATOM 1754 N N . PHE A 1 228 ? -0.703 12.534 8.910 1.00 95.31 228 PHE A N 1
ATOM 1755 C CA . PHE A 1 228 ? -1.971 12.977 8.333 1.00 95.31 228 PHE A CA 1
ATOM 1756 C C . PHE A 1 228 ? -3.134 12.733 9.299 1.00 95.31 228 PHE A C 1
ATOM 1758 O O . PHE A 1 228 ? -3.033 11.867 10.169 1.00 95.31 228 PHE A O 1
ATOM 1765 N N . SER A 1 229 ? -4.234 13.472 9.133 1.00 96.50 229 SER A N 1
ATOM 1766 C CA . SER A 1 229 ? -5.439 13.333 9.962 1.00 96.50 229 SER A CA 1
ATOM 1767 C C . SER A 1 229 ? -6.157 12.002 9.764 1.00 96.50 229 SER A C 1
ATOM 1769 O O . SER A 1 229 ? -5.937 11.303 8.772 1.00 96.50 229 SER A O 1
ATOM 1771 N N . VAL A 1 230 ? -7.055 11.666 10.694 1.00 97.25 230 VAL A N 1
ATOM 1772 C CA . VAL A 1 230 ? -7.893 10.459 10.618 1.00 97.25 230 VAL A CA 1
ATOM 1773 C C . VAL A 1 230 ? -8.737 10.468 9.335 1.00 97.25 230 VAL A C 1
ATOM 1775 O O . VAL A 1 230 ? -8.742 9.479 8.605 1.00 97.25 230 VAL A O 1
ATOM 1778 N N . SER A 1 231 ? -9.318 11.611 8.957 1.00 97.19 231 SER A N 1
ATOM 1779 C CA . SER A 1 231 ? -9.986 11.808 7.658 1.00 97.19 231 SER A CA 1
ATOM 1780 C C . SER A 1 231 ? -9.122 11.466 6.439 1.00 97.19 231 SER A C 1
ATOM 1782 O O . SER A 1 231 ? -9.646 10.966 5.444 1.00 97.19 231 SER A O 1
ATOM 1784 N N . GLN A 1 232 ? -7.814 11.738 6.469 1.00 97.62 232 GLN A N 1
ATOM 1785 C CA . GLN A 1 232 ? -6.925 11.397 5.355 1.00 97.62 232 GLN A CA 1
ATOM 1786 C C . GLN A 1 232 ? -6.502 9.924 5.403 1.00 97.62 232 GLN A C 1
ATOM 1788 O O . GLN A 1 232 ? -6.553 9.250 4.380 1.00 97.62 232 GLN A O 1
ATOM 1793 N N . GLN A 1 233 ? -6.205 9.392 6.592 1.00 98.19 233 GLN A N 1
ATOM 1794 C CA . GLN A 1 233 ? -5.972 7.959 6.808 1.00 98.19 233 GLN A CA 1
ATOM 1795 C C . GLN A 1 233 ? -7.135 7.117 6.240 1.00 98.19 233 GLN A C 1
ATOM 1797 O O . GLN A 1 233 ? -6.912 6.142 5.521 1.00 98.19 233 GLN A O 1
ATOM 1802 N N . LEU A 1 234 ? -8.382 7.541 6.477 1.00 97.81 234 LEU A N 1
ATOM 1803 C CA . LEU A 1 234 ? -9.593 6.931 5.919 1.00 97.81 234 LEU A CA 1
ATOM 1804 C C . LEU A 1 234 ? -9.627 6.965 4.378 1.00 97.81 234 LEU A C 1
ATOM 1806 O O . LEU A 1 234 ? -9.924 5.944 3.748 1.00 97.81 234 LEU A O 1
ATOM 1810 N N . LYS A 1 235 ? -9.277 8.095 3.749 1.00 96.38 235 LYS A N 1
ATOM 1811 C CA . LYS A 1 235 ? -9.176 8.211 2.277 1.00 96.38 235 LYS A CA 1
ATOM 1812 C C . LYS A 1 235 ? -8.085 7.311 1.690 1.00 96.38 235 LYS A C 1
ATOM 1814 O O . LYS A 1 235 ? -8.281 6.740 0.617 1.00 96.38 235 LYS A O 1
ATOM 1819 N N . ASP A 1 236 ? -6.993 7.121 2.425 1.00 97.00 236 ASP A N 1
ATOM 1820 C CA . ASP A 1 236 ? -5.849 6.293 2.029 1.00 97.00 236 ASP A CA 1
ATOM 1821 C C . ASP A 1 236 ? -6.051 4.793 2.334 1.00 97.00 236 ASP A C 1
ATOM 1823 O O . ASP A 1 236 ? -5.150 3.972 2.146 1.00 97.00 236 ASP A O 1
ATOM 1827 N N . GLY A 1 237 ? -7.246 4.403 2.789 1.00 96.88 237 GLY A N 1
ATOM 1828 C CA . GLY A 1 237 ? -7.617 3.002 2.991 1.00 96.88 237 GLY A CA 1
ATOM 1829 C C . GLY A 1 237 ? -7.259 2.418 4.361 1.00 96.88 237 GLY A C 1
ATOM 1830 O O . GLY A 1 237 ? -7.404 1.211 4.550 1.00 96.88 237 GLY A O 1
ATOM 1831 N N . VAL A 1 238 ? -6.848 3.237 5.337 1.00 98.50 238 VAL A N 1
ATOM 1832 C CA . VAL A 1 238 ? -6.793 2.815 6.749 1.00 98.50 238 VAL A CA 1
ATOM 1833 C C . VAL A 1 238 ? -8.213 2.501 7.222 1.00 98.50 238 VAL A C 1
ATOM 1835 O O . VAL A 1 238 ? -9.155 3.250 6.946 1.00 98.50 238 VAL A O 1
ATOM 1838 N N . ARG A 1 239 ? -8.388 1.364 7.897 1.00 98.12 239 ARG A N 1
ATOM 1839 C CA . ARG A 1 239 ? -9.693 0.889 8.389 1.00 98.12 239 ARG A CA 1
ATOM 1840 C C . ARG A 1 239 ? -9.677 0.479 9.859 1.00 98.12 239 ARG A C 1
ATOM 1842 O O . ARG A 1 239 ? -10.747 0.244 10.402 1.00 98.12 239 ARG A O 1
ATOM 1849 N N . GLY A 1 240 ? -8.514 0.441 10.510 1.00 98.38 240 GLY A N 1
ATOM 1850 C CA . GLY A 1 240 ? -8.411 0.340 11.964 1.00 98.38 240 GLY A CA 1
ATOM 1851 C C . GLY A 1 240 ? -7.733 1.559 12.586 1.00 98.38 240 GLY A C 1
ATOM 1852 O O . GLY A 1 240 ? -6.776 2.090 12.023 1.00 98.38 240 GLY A O 1
ATOM 1853 N N . PHE A 1 241 ? -8.191 1.965 13.767 1.00 98.62 241 PHE A N 1
ATOM 1854 C CA . PHE A 1 241 ? -7.648 3.108 14.501 1.00 98.62 241 PHE A CA 1
ATOM 1855 C C . PHE A 1 241 ? -7.368 2.720 15.952 1.00 98.62 241 PHE A C 1
ATOM 1857 O O . PHE A 1 241 ? -8.288 2.312 16.662 1.00 98.62 241 PHE A O 1
ATOM 1864 N N . MET A 1 242 ? -6.110 2.833 16.386 1.00 98.19 242 MET A N 1
ATOM 1865 C CA . MET A 1 242 ? -5.738 2.693 17.797 1.00 98.19 242 MET A CA 1
ATOM 1866 C C . MET A 1 242 ? -5.843 4.054 18.480 1.00 98.19 242 MET A C 1
ATOM 1868 O O . MET A 1 242 ? -5.226 5.025 18.025 1.00 98.19 242 MET A O 1
ATOM 1872 N N . LEU A 1 243 ? -6.649 4.120 19.539 1.00 97.75 243 LEU A N 1
ATOM 1873 C CA . LEU A 1 243 ? -7.007 5.351 20.237 1.00 97.75 243 LEU A CA 1
ATOM 1874 C C . LEU A 1 243 ? -6.779 5.189 21.752 1.00 97.75 243 LEU A C 1
ATOM 1876 O O . LEU A 1 243 ? -7.574 4.550 22.438 1.00 97.75 243 LEU A O 1
ATOM 1880 N N . ASP A 1 244 ? -5.715 5.799 22.269 1.00 96.06 244 ASP A N 1
ATOM 1881 C CA . ASP A 1 244 ? -5.435 5.913 23.706 1.00 96.06 244 ASP A CA 1
ATOM 1882 C C . ASP A 1 244 ? -6.438 6.890 24.352 1.00 96.06 244 ASP A C 1
ATOM 1884 O O . ASP A 1 244 ? -6.372 8.097 24.094 1.00 96.06 244 ASP A O 1
ATOM 1888 N N . ILE A 1 245 ? -7.375 6.400 25.174 1.00 95.50 245 ILE A N 1
ATOM 1889 C CA . ILE A 1 245 ? -8.437 7.220 25.788 1.00 95.50 245 ILE A CA 1
ATOM 1890 C C . ILE A 1 245 ? -8.161 7.521 27.264 1.00 95.50 245 ILE A C 1
ATOM 1892 O O . ILE A 1 245 ? -8.013 6.625 28.094 1.00 95.50 245 ILE A O 1
ATOM 1896 N N . TYR A 1 246 ? -8.153 8.812 27.598 1.00 94.00 246 TYR A N 1
ATOM 1897 C CA . TYR A 1 246 ? -7.932 9.332 28.948 1.00 94.00 246 TYR A CA 1
ATOM 1898 C C . TYR A 1 246 ? -9.114 10.192 29.422 1.00 94.00 246 TYR A C 1
ATOM 1900 O O . TYR A 1 246 ? -9.784 10.821 28.591 1.00 94.00 246 TYR A O 1
ATOM 1908 N N . PRO A 1 247 ? -9.362 10.278 30.748 1.00 91.56 247 PRO A N 1
ATOM 1909 C CA . PRO A 1 247 ? -10.349 11.199 31.302 1.00 91.56 247 PRO A CA 1
ATOM 1910 C C . PRO A 1 247 ? -10.042 12.629 30.857 1.00 91.56 247 PRO A C 1
ATOM 1912 O O . PRO A 1 247 ? -8.910 13.103 30.983 1.00 91.56 247 PRO A O 1
ATOM 1915 N N . GLY A 1 248 ? -11.038 13.298 30.287 1.00 85.06 248 GLY A N 1
ATOM 1916 C CA . GLY A 1 248 ? -10.870 14.640 29.761 1.00 85.06 248 GLY A CA 1
ATOM 1917 C C . GLY A 1 248 ? -10.962 15.737 30.823 1.00 85.06 248 GLY A C 1
ATOM 1918 O O . GLY A 1 248 ? -11.234 15.497 31.998 1.00 85.06 248 GLY A O 1
ATOM 1919 N N . TRP A 1 249 ? -10.707 16.968 30.385 1.00 82.19 249 TRP A N 1
ATOM 1920 C CA . TRP A 1 249 ? -10.817 18.177 31.197 1.00 82.19 249 TRP A CA 1
ATOM 1921 C C . TRP A 1 249 ? -11.298 19.359 30.347 1.00 82.19 249 TRP A C 1
ATOM 1923 O O . TRP A 1 249 ? -11.098 19.412 29.121 1.00 82.19 249 TRP A O 1
ATOM 1933 N N . GLY A 1 250 ? -11.914 20.334 31.020 1.00 79.81 250 GLY A N 1
ATOM 1934 C CA . GLY A 1 250 ? -12.610 21.443 30.371 1.00 79.81 250 GLY A CA 1
ATOM 1935 C C . GLY A 1 250 ? -13.852 20.948 29.628 1.00 79.81 250 GLY A C 1
ATOM 1936 O O . GLY A 1 250 ? -14.610 20.147 30.158 1.00 79.81 250 GLY A O 1
ATOM 1937 N N . ALA A 1 251 ? -14.040 21.406 28.389 1.00 74.19 251 ALA A N 1
ATOM 1938 C CA . ALA A 1 251 ? -15.211 21.083 27.569 1.00 74.19 251 ALA A CA 1
ATOM 1939 C C . ALA A 1 251 ? -15.205 19.677 26.925 1.00 74.19 251 ALA A C 1
ATOM 1941 O O . ALA A 1 251 ? -16.162 19.324 26.246 1.00 74.19 251 ALA A O 1
ATOM 1942 N N . ALA A 1 252 ? -14.142 18.882 27.093 1.00 80.50 252 ALA A N 1
ATOM 1943 C CA . ALA A 1 252 ? -14.036 17.546 26.504 1.00 80.50 252 ALA A CA 1
ATOM 1944 C C . ALA A 1 252 ? -14.064 16.476 27.601 1.00 80.50 252 ALA A C 1
ATOM 1946 O O . ALA A 1 252 ? -13.168 16.456 28.443 1.00 80.50 252 ALA A O 1
ATOM 1947 N N . GLU A 1 253 ? -15.050 15.574 27.559 1.00 84.06 253 GLU A N 1
ATOM 1948 C CA . GLU A 1 253 ? -15.214 14.472 28.527 1.00 84.06 253 GLU A CA 1
ATOM 1949 C C . GLU A 1 253 ? -14.148 13.370 28.379 1.00 84.06 253 GLU A C 1
ATOM 1951 O O . GLU A 1 253 ? -13.735 12.768 29.370 1.00 84.06 253 GLU A O 1
ATOM 1956 N N . VAL A 1 254 ? -13.665 13.126 27.153 1.00 93.75 254 VAL A N 1
ATOM 1957 C CA . VAL A 1 254 ? -12.622 12.132 26.842 1.00 93.75 254 VAL A CA 1
ATOM 1958 C C . VAL A 1 254 ? -11.578 12.744 25.908 1.00 93.75 254 VAL A C 1
ATOM 1960 O O . VAL A 1 254 ? -11.913 13.363 24.891 1.00 93.75 254 VAL A O 1
ATOM 1963 N N . ARG A 1 255 ? -10.300 12.565 26.255 1.00 93.81 255 ARG A N 1
ATOM 1964 C CA . ARG A 1 255 ? -9.137 13.056 25.502 1.00 93.81 255 ARG A CA 1
ATOM 1965 C C . ARG A 1 255 ? -8.353 11.900 24.896 1.00 93.81 255 ARG A C 1
ATOM 1967 O O . ARG A 1 255 ? -8.263 10.828 25.487 1.00 93.81 255 ARG A O 1
ATOM 1974 N N . LEU A 1 256 ? -7.745 12.175 23.748 1.00 94.94 256 LEU A N 1
ATOM 1975 C CA . LEU A 1 256 ? -6.790 11.311 23.071 1.00 94.94 256 LEU A CA 1
ATOM 1976 C C . LEU A 1 256 ? -5.382 11.882 23.235 1.00 94.94 256 LEU A C 1
ATOM 1978 O O . LEU A 1 256 ? -5.135 13.034 22.860 1.00 94.94 256 LEU A O 1
ATOM 1982 N N . CYS A 1 257 ? -4.471 11.102 23.813 1.00 91.62 257 CYS A N 1
ATOM 1983 C CA . CYS A 1 257 ? -3.078 11.496 24.023 1.00 91.62 257 CYS A CA 1
ATOM 1984 C C . CYS A 1 257 ? -2.162 10.277 24.167 1.00 91.62 257 CYS A C 1
ATOM 1986 O O . CYS A 1 257 ? -2.629 9.213 24.542 1.00 91.62 257 CYS A O 1
ATOM 1988 N N . HIS A 1 258 ? -0.860 10.428 23.913 1.00 86.69 258 HIS A N 1
ATOM 1989 C CA . HIS A 1 258 ? 0.095 9.321 24.030 1.00 86.69 258 HIS A CA 1
ATOM 1990 C C . HIS A 1 258 ? 0.920 9.462 25.317 1.00 86.69 258 HIS A C 1
ATOM 1992 O O . HIS A 1 258 ? 1.739 10.376 25.441 1.00 86.69 258 HIS A O 1
ATOM 1998 N N . SER A 1 259 ? 0.719 8.546 26.270 1.00 80.50 259 SER A N 1
ATOM 1999 C CA . SER A 1 259 ? 1.370 8.479 27.593 1.00 80.50 259 SER A CA 1
ATOM 2000 C C . SER A 1 259 ? 1.090 9.647 28.558 1.00 80.50 259 SER A C 1
ATOM 2002 O O . SER A 1 259 ? 0.657 9.411 29.684 1.00 80.50 259 SER A O 1
ATOM 2004 N N . SER A 1 260 ? 1.328 10.903 28.165 1.00 83.25 260 SER A N 1
ATOM 2005 C CA . SER A 1 260 ? 1.130 12.075 29.031 1.00 83.25 260 SER A CA 1
ATOM 2006 C C . SER A 1 260 ? 0.512 13.232 28.262 1.00 83.25 260 SER A C 1
ATOM 2008 O O . SER A 1 260 ? 1.190 13.911 27.489 1.00 83.25 260 SER A O 1
ATOM 2010 N N . CYS A 1 261 ? -0.777 13.494 28.480 1.00 86.56 261 CYS A N 1
ATOM 2011 C CA . CYS A 1 261 ? -1.520 14.462 27.673 1.00 86.56 261 CYS A CA 1
ATOM 2012 C C . CYS A 1 261 ? -1.045 15.919 27.808 1.00 86.56 261 CYS A C 1
ATOM 2014 O O . CYS A 1 261 ? -1.315 16.733 26.928 1.00 86.56 261 CYS A O 1
ATOM 2016 N N . PHE A 1 262 ? -0.342 16.244 28.897 1.00 84.69 262 PHE A N 1
ATOM 2017 C CA . PHE A 1 262 ? 0.238 17.568 29.128 1.00 84.69 262 PHE A CA 1
ATOM 2018 C C . PHE A 1 262 ? 1.511 17.793 28.295 1.00 84.69 262 PHE A C 1
ATOM 2020 O O . PHE A 1 262 ? 1.658 18.839 27.673 1.00 84.69 262 PHE A O 1
ATOM 2027 N N . TRP A 1 263 ? 2.409 16.800 28.236 1.00 84.25 263 TRP A N 1
ATOM 2028 C CA . TRP A 1 263 ? 3.702 16.919 27.543 1.00 84.25 263 TRP A CA 1
ATOM 2029 C C . TRP A 1 263 ? 3.672 16.458 26.081 1.00 84.25 263 TRP A C 1
ATOM 2031 O O . TRP A 1 263 ? 4.372 17.020 25.243 1.00 84.25 263 TRP A O 1
ATOM 2041 N N . SER A 1 264 ? 2.881 15.428 25.765 1.00 85.88 264 SER A N 1
ATOM 2042 C CA . SER A 1 264 ? 2.767 14.878 24.405 1.00 85.88 264 SER A CA 1
ATOM 2043 C C . SER A 1 264 ? 1.844 15.695 23.499 1.00 85.88 264 SER A C 1
ATOM 2045 O O . SER A 1 264 ? 1.985 15.630 22.277 1.00 85.88 264 SER A O 1
ATOM 2047 N N . GLY A 1 265 ? 0.929 16.470 24.090 1.00 91.06 265 GLY A N 1
ATOM 2048 C CA . GLY A 1 265 ? -0.227 17.053 23.414 1.00 91.06 265 GLY A CA 1
ATOM 2049 C C . GLY A 1 265 ? -1.488 16.195 23.539 1.00 91.06 265 GLY A C 1
ATOM 2050 O O . GLY A 1 265 ? -1.444 15.045 23.974 1.00 91.06 265 GLY A O 1
ATOM 2051 N N . SER A 1 266 ? -2.639 16.754 23.162 1.00 92.69 266 SER A N 1
ATOM 2052 C CA . SER A 1 266 ? -3.906 16.013 23.118 1.00 92.69 266 SER A CA 1
ATOM 2053 C C . SER A 1 266 ? -4.878 16.561 22.076 1.00 92.69 266 SER A C 1
ATOM 2055 O O . SER A 1 266 ? -4.781 17.714 21.650 1.00 92.69 266 SER A O 1
ATOM 2057 N N . THR A 1 267 ? -5.854 15.734 21.712 1.00 93.44 267 THR A N 1
ATOM 2058 C CA . THR A 1 267 ? -7.087 16.137 21.020 1.00 93.44 267 THR A CA 1
ATOM 2059 C C . THR A 1 267 ? -8.292 15.541 21.755 1.00 93.44 267 THR A C 1
ATOM 2061 O O . THR A 1 267 ? -8.112 14.779 22.708 1.00 93.44 267 THR A O 1
ATOM 2064 N N . ASP A 1 268 ? -9.518 15.898 21.383 1.00 93.88 268 ASP A N 1
ATOM 2065 C CA . ASP A 1 268 ? -10.710 15.225 21.911 1.00 93.88 268 ASP A CA 1
ATOM 2066 C C . ASP A 1 268 ? -11.050 13.944 21.119 1.00 93.88 268 ASP A C 1
ATOM 2068 O O . ASP A 1 268 ? -10.631 13.750 19.971 1.00 93.88 268 ASP A O 1
ATOM 2072 N N . LEU A 1 269 ? -11.803 13.043 21.757 1.00 96.50 269 LEU A N 1
ATOM 2073 C CA . LEU A 1 269 ? -12.348 11.857 21.090 1.00 96.50 269 LEU A CA 1
ATOM 2074 C C . LEU A 1 269 ? -13.554 12.204 20.193 1.00 96.50 269 LEU A C 1
ATOM 2076 O O . LEU A 1 269 ? -13.740 11.577 19.152 1.00 96.50 269 LEU A O 1
ATOM 2080 N N . LEU A 1 270 ? -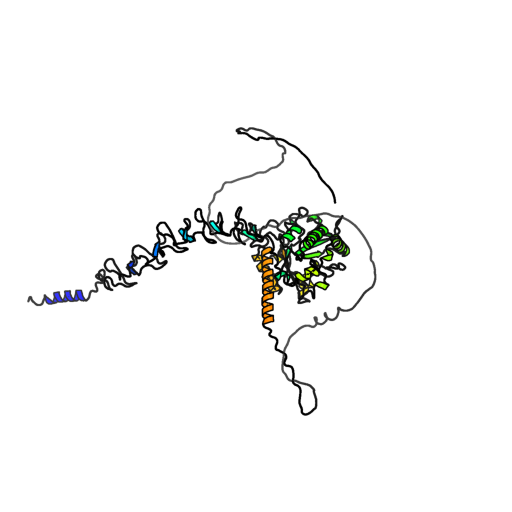14.359 13.202 20.569 1.00 96.75 270 LEU A N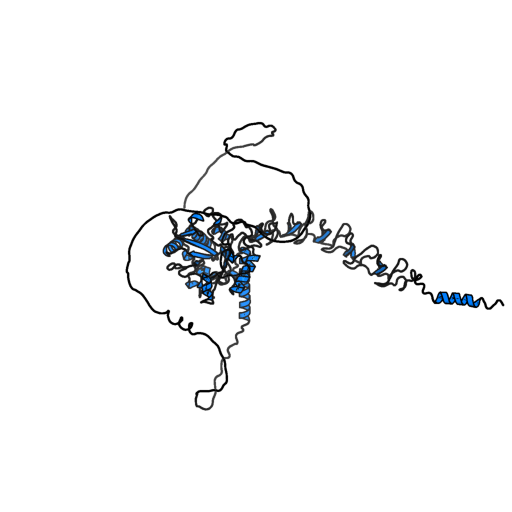 1
ATOM 2081 C CA . LEU A 1 270 ? -15.623 13.554 19.911 1.00 96.75 270 LEU A CA 1
ATOM 2082 C C . LEU A 1 270 ? -15.441 13.925 18.428 1.00 96.75 270 LEU A C 1
ATOM 2084 O O . LEU A 1 270 ? -16.094 13.346 17.562 1.00 96.75 270 LEU A O 1
ATOM 2088 N N . SER A 1 271 ? -14.520 14.838 18.121 1.00 94.88 271 SER A N 1
ATOM 2089 C CA . SER A 1 271 ? -14.136 15.231 16.760 1.00 94.88 271 SER A CA 1
ATOM 2090 C C . SER A 1 271 ? -13.645 14.038 15.939 1.00 94.88 271 SER A C 1
ATOM 2092 O O . SER A 1 271 ? -14.092 13.851 14.808 1.00 94.88 271 SER A O 1
ATOM 2094 N N . THR A 1 272 ? -12.817 13.175 16.535 1.00 96.69 272 THR A N 1
ATOM 2095 C CA . THR A 1 272 ? -12.303 11.956 15.895 1.00 96.69 272 THR A CA 1
ATOM 2096 C C . THR A 1 272 ? -13.439 10.988 15.539 1.00 96.69 272 THR A C 1
ATOM 2098 O O . THR A 1 272 ? -13.485 10.471 14.422 1.00 96.69 272 THR A O 1
ATOM 2101 N N . LEU A 1 273 ? -14.406 10.780 16.441 1.00 98.31 273 LEU A N 1
ATOM 2102 C CA . LEU A 1 273 ? -15.595 9.968 16.156 1.00 98.31 273 LEU A CA 1
ATOM 2103 C C . LEU A 1 273 ? -16.514 10.628 15.115 1.00 98.31 273 LEU A C 1
ATOM 2105 O O . LEU A 1 273 ? -17.084 9.923 14.288 1.00 98.31 273 LEU A O 1
ATOM 2109 N N . ILE A 1 274 ? -16.627 11.959 15.089 1.00 98.06 274 ILE A N 1
ATOM 2110 C CA . ILE A 1 274 ? -17.382 12.685 14.054 1.00 98.06 274 ILE A CA 1
ATOM 2111 C C . ILE A 1 274 ? -16.720 12.542 12.672 1.00 98.06 274 ILE A C 1
ATOM 2113 O O . ILE A 1 274 ? -17.436 12.377 11.682 1.00 98.06 274 ILE A O 1
ATOM 2117 N N . GLU A 1 275 ? -15.385 12.564 12.574 1.00 97.31 275 GLU A N 1
ATOM 2118 C CA . GLU A 1 275 ? -14.664 12.259 11.325 1.00 97.31 275 GLU A CA 1
ATOM 2119 C C . GLU A 1 275 ? -14.959 10.829 10.843 1.00 97.31 275 GLU A C 1
ATOM 2121 O O . GLU A 1 275 ? -15.306 10.627 9.676 1.00 97.31 275 GLU A O 1
ATOM 2126 N N . ILE A 1 276 ? -14.895 9.846 11.748 1.00 98.31 276 ILE A N 1
ATOM 2127 C CA . ILE A 1 276 ? -15.191 8.437 11.446 1.00 98.31 276 ILE A CA 1
ATOM 2128 C C . ILE A 1 276 ? -16.660 8.258 11.027 1.00 98.31 276 ILE A C 1
ATOM 2130 O O . ILE A 1 276 ? -16.922 7.625 10.003 1.00 98.31 276 ILE A O 1
ATOM 2134 N N . ARG A 1 277 ? -17.618 8.857 11.749 1.00 98.25 277 ARG A N 1
ATOM 2135 C CA . ARG A 1 277 ? -19.052 8.818 11.410 1.00 98.25 277 ARG A CA 1
ATOM 2136 C C . ARG A 1 277 ? -19.312 9.372 10.011 1.00 98.25 277 ARG A C 1
ATOM 2138 O O . ARG A 1 277 ? -19.944 8.695 9.207 1.00 98.25 277 ARG A O 1
ATOM 2145 N N . LYS A 1 278 ? -18.789 10.562 9.696 1.00 97.81 278 LYS A N 1
ATOM 2146 C CA . LYS A 1 278 ? -18.963 11.192 8.373 1.00 97.81 278 LYS A CA 1
ATOM 2147 C C . LYS A 1 278 ? -18.431 10.322 7.230 1.00 97.81 278 LYS A C 1
ATOM 2149 O O . LYS A 1 278 ? -18.954 10.384 6.122 1.00 97.81 278 LYS A O 1
ATOM 2154 N N . PHE A 1 279 ? -17.403 9.512 7.484 1.00 97.38 279 PHE A N 1
ATOM 2155 C CA . PHE A 1 279 ? -16.866 8.575 6.497 1.00 97.38 279 PHE A CA 1
ATOM 2156 C C . PHE A 1 279 ? -17.668 7.265 6.404 1.00 97.38 279 PHE A C 1
ATOM 2158 O O . PHE A 1 279 ? -17.788 6.691 5.325 1.00 97.38 279 PHE A O 1
ATOM 2165 N N . LEU A 1 280 ? -18.267 6.801 7.506 1.00 97.75 280 LEU A N 1
ATOM 2166 C CA . LEU A 1 280 ? -19.251 5.713 7.466 1.00 97.75 280 LEU A CA 1
ATOM 2167 C C . LEU A 1 280 ? -20.507 6.136 6.690 1.00 97.75 280 LEU A C 1
ATOM 2169 O O . LEU A 1 280 ? -21.069 5.321 5.961 1.00 97.75 280 LEU A O 1
ATOM 2173 N N . GLU A 1 281 ? -20.922 7.396 6.808 1.00 97.06 281 GLU A N 1
ATOM 2174 C CA . GLU A 1 281 ? -22.049 7.985 6.071 1.00 97.06 281 GLU A CA 1
ATOM 2175 C C . GLU A 1 281 ? -21.788 8.124 4.567 1.00 97.06 281 GLU A C 1
ATOM 2177 O O . GLU A 1 281 ? -22.716 7.955 3.779 1.00 97.06 281 GLU A O 1
ATOM 2182 N N . SER A 1 282 ? -20.546 8.394 4.149 1.00 96.62 282 SER A N 1
ATOM 2183 C CA . SER A 1 282 ? -20.225 8.629 2.734 1.00 96.62 282 SER A CA 1
ATOM 2184 C C . SER A 1 282 ? -20.046 7.360 1.890 1.00 96.62 282 SER A C 1
ATOM 2186 O O . SER A 1 282 ? -20.209 7.429 0.673 1.00 96.62 282 SER A O 1
ATOM 2188 N N . ASP A 1 283 ? -19.740 6.205 2.493 1.00 94.06 283 ASP A N 1
ATOM 2189 C CA . ASP A 1 283 ? -19.710 4.911 1.797 1.00 94.06 283 ASP A CA 1
ATOM 2190 C C . ASP A 1 283 ? -20.265 3.790 2.694 1.00 94.06 283 ASP A C 1
ATOM 2192 O O . ASP A 1 283 ? -19.633 3.348 3.658 1.00 94.06 283 ASP A O 1
ATOM 2196 N N . ILE A 1 284 ? -21.450 3.281 2.336 1.00 93.62 284 ILE A N 1
ATOM 2197 C CA . ILE A 1 284 ? -22.142 2.192 3.046 1.00 93.62 284 ILE A CA 1
ATOM 2198 C C . ILE A 1 284 ? -21.350 0.876 3.070 1.00 93.62 284 ILE A C 1
ATOM 2200 O O . ILE A 1 284 ? -21.628 -0.000 3.882 1.00 93.62 284 ILE A O 1
ATOM 2204 N N . ARG A 1 285 ? -20.348 0.707 2.204 1.00 92.81 285 ARG A N 1
ATOM 2205 C CA . ARG A 1 285 ? -19.524 -0.507 2.136 1.00 92.81 285 ARG A CA 1
ATOM 2206 C C . ARG A 1 285 ? -18.342 -0.452 3.101 1.00 92.81 285 ARG A C 1
ATOM 2208 O O . ARG A 1 285 ? -17.671 -1.459 3.303 1.00 92.81 285 ARG A O 1
ATOM 2215 N N . VAL A 1 286 ? -18.031 0.708 3.676 1.00 93.69 286 VAL A N 1
ATOM 2216 C CA . VAL A 1 286 ? -16.889 0.849 4.582 1.00 93.69 286 VAL A CA 1
ATOM 2217 C C . VAL A 1 286 ? -17.211 0.239 5.942 1.00 93.69 286 VAL A C 1
ATOM 2219 O O . VAL A 1 286 ? -18.156 0.664 6.602 1.00 93.69 286 VAL A O 1
ATOM 2222 N N . VAL A 1 287 ? -16.368 -0.709 6.359 1.00 97.31 287 VAL A N 1
ATOM 2223 C CA . VAL A 1 287 ? -16.277 -1.244 7.722 1.00 97.31 287 VAL A CA 1
ATOM 2224 C C . VAL A 1 287 ? -15.028 -0.672 8.392 1.00 97.31 287 VAL A C 1
ATOM 2226 O O . VAL A 1 287 ? -13.964 -0.638 7.772 1.00 97.31 287 VAL A O 1
ATOM 2229 N N . ILE A 1 288 ? -15.154 -0.216 9.638 1.00 98.38 288 ILE A N 1
ATOM 2230 C CA . ILE A 1 288 ? -14.079 0.384 10.440 1.00 98.38 288 ILE A CA 1
ATOM 2231 C C . ILE A 1 288 ? -13.944 -0.365 11.764 1.00 98.38 288 ILE A C 1
ATOM 2233 O O . ILE A 1 288 ? -14.923 -0.844 12.327 1.00 98.38 288 ILE A O 1
ATOM 2237 N N . THR A 1 289 ? -12.719 -0.455 12.272 1.00 98.56 289 THR A N 1
ATOM 2238 C CA . THR A 1 289 ? -12.404 -0.953 13.611 1.00 98.56 289 THR A CA 1
ATOM 2239 C C . THR A 1 289 ? -11.802 0.166 14.459 1.00 98.56 289 THR A C 1
ATOM 2241 O O . THR A 1 289 ? -10.867 0.837 14.026 1.00 98.56 289 THR A O 1
ATOM 2244 N N . ILE A 1 290 ? -12.300 0.362 15.676 1.00 98.62 290 ILE A N 1
ATOM 2245 C CA . ILE A 1 290 ? -11.633 1.176 16.700 1.00 98.62 290 ILE A CA 1
ATOM 2246 C C . ILE A 1 290 ? -11.092 0.233 17.770 1.00 98.62 290 ILE A C 1
ATOM 2248 O O . ILE A 1 290 ? -11.793 -0.679 18.202 1.00 98.62 290 ILE A O 1
ATOM 2252 N N . ILE A 1 291 ? -9.846 0.448 18.182 1.00 98.06 291 ILE A N 1
ATOM 2253 C CA . ILE A 1 291 ? -9.173 -0.312 19.234 1.00 98.06 291 ILE A CA 1
ATOM 2254 C C . ILE A 1 291 ? -8.766 0.686 20.315 1.00 98.06 291 ILE A C 1
ATOM 2256 O O . ILE A 1 291 ? -7.851 1.484 20.113 1.00 98.06 291 ILE A O 1
ATOM 2260 N N . PHE A 1 292 ? -9.476 0.674 21.439 1.00 97.69 292 PHE A N 1
ATOM 2261 C CA . PHE A 1 292 ? -9.181 1.546 22.566 1.00 97.69 292 PHE A CA 1
ATOM 2262 C C . PHE A 1 292 ? -8.090 0.955 23.457 1.00 97.69 292 PHE A C 1
ATOM 2264 O O . PHE A 1 292 ? -8.208 -0.181 23.928 1.00 97.69 292 PHE A O 1
ATOM 2271 N N . GLU A 1 293 ? -7.066 1.761 23.733 1.00 94.94 293 GLU A N 1
ATOM 2272 C CA . GLU A 1 293 ? -6.215 1.580 24.905 1.00 94.94 293 GLU A CA 1
ATOM 2273 C C . GLU A 1 293 ? -6.795 2.437 26.039 1.00 94.94 293 GLU A C 1
ATOM 2275 O O . GLU A 1 293 ? -6.776 3.667 25.982 1.00 94.94 293 GLU A O 1
ATOM 2280 N N . ASP A 1 294 ? -7.420 1.778 27.019 1.00 92.44 294 ASP A N 1
ATOM 2281 C CA . ASP A 1 294 ? -8.393 2.415 27.907 1.00 92.44 294 ASP A CA 1
ATOM 2282 C C . ASP A 1 294 ? -7.853 2.729 29.309 1.00 92.44 294 ASP A C 1
ATOM 2284 O O . ASP A 1 294 ? -7.596 1.832 30.122 1.00 92.44 294 ASP A O 1
ATOM 2288 N N . TYR A 1 295 ? -7.754 4.027 29.613 1.00 92.69 295 TYR A N 1
ATOM 2289 C CA . TYR A 1 295 ? -7.413 4.564 30.933 1.00 92.69 295 TYR A CA 1
ATOM 2290 C C . TYR A 1 295 ? -8.626 5.144 31.688 1.00 92.69 295 TYR A C 1
ATOM 2292 O O . TYR A 1 295 ? -8.471 5.664 32.798 1.00 92.69 295 TYR A O 1
ATOM 2300 N N . LEU A 1 296 ? -9.842 5.031 31.144 1.00 92.12 296 LEU A N 1
ATOM 2301 C CA . LEU A 1 296 ? -11.078 5.450 31.800 1.00 92.12 296 LEU A CA 1
ATOM 2302 C C . LEU A 1 296 ? -11.465 4.500 32.947 1.00 92.12 296 LEU A C 1
ATOM 2304 O O . LEU A 1 296 ? -10.956 3.386 33.105 1.00 92.12 296 LEU A O 1
ATOM 2308 N N . LYS A 1 297 ? -12.374 4.983 33.800 1.00 90.62 297 LYS A N 1
ATOM 2309 C CA . LYS A 1 297 ? -13.002 4.216 34.896 1.00 90.62 297 LYS A CA 1
ATOM 2310 C C . LYS A 1 297 ? -14.517 4.418 34.981 1.00 90.62 297 LYS A C 1
ATOM 2312 O O . LYS A 1 297 ? -15.193 3.654 35.655 1.00 90.62 297 LYS A O 1
ATOM 2317 N N . ASN A 1 298 ? -15.044 5.440 34.307 1.00 89.56 298 ASN A N 1
ATOM 2318 C CA . ASN A 1 298 ? -16.465 5.750 34.253 1.00 89.56 298 ASN A CA 1
ATOM 2319 C C . ASN A 1 298 ? -16.988 5.407 32.841 1.00 89.56 298 ASN A C 1
ATOM 2321 O O . ASN A 1 298 ? -16.543 6.043 31.885 1.00 89.56 298 ASN A O 1
ATOM 2325 N N . PRO A 1 299 ? -17.903 4.433 32.674 1.00 90.75 299 PRO A N 1
ATOM 2326 C CA . PRO A 1 299 ? -18.470 4.091 31.366 1.00 90.75 299 PRO A CA 1
ATOM 2327 C C . PRO A 1 299 ? -19.343 5.208 30.779 1.00 90.75 299 PRO A C 1
ATOM 2329 O O . PRO A 1 299 ? -19.434 5.349 29.558 1.00 90.75 299 PRO A O 1
ATOM 2332 N N . THR A 1 300 ? -19.969 6.024 31.633 1.00 91.19 300 THR A N 1
ATOM 2333 C CA . THR A 1 300 ? -20.955 7.031 31.226 1.00 91.19 300 THR A CA 1
ATOM 2334 C C . THR A 1 300 ? -20.330 8.121 30.362 1.00 91.19 300 THR A C 1
ATOM 2336 O O . THR A 1 300 ? -20.930 8.497 29.364 1.00 91.19 300 THR A O 1
ATOM 2339 N N . ILE A 1 301 ? -19.104 8.569 30.663 1.00 92.00 301 ILE A N 1
ATOM 2340 C CA . ILE A 1 301 ? -18.420 9.592 29.847 1.00 92.00 301 ILE A CA 1
ATOM 2341 C C . ILE A 1 301 ? -18.090 9.089 28.434 1.00 92.00 301 ILE A C 1
ATOM 2343 O O . ILE A 1 301 ? -18.212 9.836 27.467 1.00 92.00 301 ILE A O 1
ATOM 2347 N N . LEU A 1 302 ? -17.741 7.805 28.272 1.00 93.94 302 LEU A N 1
ATOM 2348 C CA . LEU A 1 302 ? -17.499 7.237 26.944 1.00 93.94 302 LEU A CA 1
ATOM 2349 C C . LEU A 1 302 ? -18.815 7.069 26.174 1.00 93.94 302 LEU A C 1
ATOM 2351 O O . LEU A 1 302 ? -18.873 7.378 24.985 1.00 93.94 302 LEU A O 1
ATOM 2355 N N . LYS A 1 303 ? -19.890 6.653 26.860 1.00 93.62 303 LYS A N 1
ATOM 2356 C CA . LYS A 1 303 ? -21.240 6.587 26.281 1.00 93.62 303 LYS A CA 1
ATOM 2357 C C . LYS A 1 303 ? -21.726 7.966 25.817 1.00 93.62 303 LYS A C 1
ATOM 2359 O O . LYS A 1 303 ? -22.147 8.092 24.671 1.00 93.62 303 LYS A O 1
ATOM 2364 N N . ASN A 1 304 ? -21.596 8.993 26.658 1.00 93.56 304 ASN A N 1
ATOM 2365 C CA . ASN A 1 304 ? -21.943 10.376 26.328 1.00 93.56 304 ASN A CA 1
ATOM 2366 C C . ASN A 1 304 ? -21.237 10.845 25.051 1.00 93.56 304 ASN A C 1
ATOM 2368 O O . ASN A 1 304 ? -21.883 11.392 24.162 1.00 93.56 304 ASN A O 1
ATOM 2372 N N . VAL A 1 305 ? -19.930 10.588 24.926 1.00 96.00 305 VAL A N 1
ATOM 2373 C CA . VAL A 1 305 ? -19.149 10.971 23.740 1.00 96.00 305 VAL A CA 1
ATOM 2374 C C . VAL A 1 305 ? -19.585 10.197 22.487 1.00 96.00 305 VAL A C 1
ATOM 2376 O O . VAL A 1 305 ? -19.647 10.788 21.410 1.00 96.00 305 VAL A O 1
ATOM 2379 N N . PHE A 1 306 ? -19.948 8.915 22.599 1.00 97.31 306 PHE A N 1
ATOM 2380 C CA . PHE A 1 306 ? -20.510 8.135 21.483 1.00 97.31 306 PHE A CA 1
ATOM 2381 C C . PHE A 1 306 ? -21.874 8.664 21.013 1.00 97.31 306 PHE A C 1
ATOM 2383 O O . PHE A 1 306 ? -22.123 8.750 19.804 1.00 97.31 306 PHE A O 1
ATOM 2390 N N . ASP A 1 307 ? -22.733 9.048 21.956 1.00 95.69 307 ASP A N 1
ATOM 2391 C CA . ASP A 1 307 ? -24.067 9.575 21.669 1.00 95.69 307 ASP A CA 1
ATOM 2392 C C . ASP A 1 307 ? -23.994 11.004 21.099 1.00 95.69 307 ASP A C 1
ATOM 2394 O O . ASP A 1 307 ? -24.621 11.281 20.078 1.00 95.69 307 ASP A O 1
ATOM 2398 N N . GLN A 1 308 ? -23.146 11.878 21.660 1.00 96.69 308 GLN A N 1
ATOM 2399 C CA . GLN A 1 308 ? -22.846 13.213 21.112 1.00 96.69 308 GLN A CA 1
ATOM 2400 C C . GLN A 1 308 ? -22.215 13.143 19.714 1.00 96.69 308 GLN A C 1
ATOM 2402 O O . GLN A 1 308 ? -22.520 13.967 18.851 1.00 96.69 308 GLN A O 1
ATOM 2407 N N . ALA A 1 309 ? -21.355 12.151 19.457 1.00 97.81 309 ALA A N 1
ATOM 2408 C CA . ALA A 1 309 ? -20.795 11.924 18.128 1.00 97.81 309 ALA A CA 1
ATOM 2409 C C . ALA A 1 309 ? -21.848 11.441 17.117 1.00 97.81 309 ALA A C 1
ATOM 2411 O O . ALA A 1 309 ? -21.611 11.552 15.912 1.00 97.81 309 ALA A O 1
ATOM 2412 N N . GLY A 1 310 ? -22.976 10.889 17.583 1.00 97.94 310 GLY A N 1
ATOM 2413 C CA . GLY A 1 310 ? -23.996 10.234 16.762 1.00 97.94 310 GLY A CA 1
ATOM 2414 C C . GLY A 1 310 ? -23.528 8.913 16.144 1.00 97.94 310 GLY A C 1
ATOM 2415 O O . GLY A 1 310 ? -24.064 8.499 15.118 1.00 97.94 310 GLY A O 1
ATOM 2416 N N . ILE A 1 311 ? -22.487 8.278 16.700 1.00 97.88 311 ILE A N 1
ATOM 2417 C CA . ILE A 1 311 ? -21.828 7.116 16.078 1.00 97.88 311 ILE A CA 1
ATOM 2418 C C . ILE A 1 311 ? -22.418 5.768 16.526 1.00 97.88 311 ILE A C 1
ATOM 2420 O O . ILE A 1 311 ? -22.281 4.775 15.810 1.00 97.88 311 ILE A O 1
ATOM 2424 N N . SER A 1 312 ? -23.125 5.748 17.663 1.00 97.00 312 SER A N 1
ATOM 2425 C CA . SER A 1 312 ? -23.813 4.577 18.234 1.00 97.00 312 SER A CA 1
ATOM 2426 C C . SER A 1 312 ? -24.574 3.705 17.204 1.00 97.00 312 SER A C 1
ATOM 2428 O O . SER A 1 312 ? -24.367 2.492 17.227 1.00 97.00 312 SER A O 1
ATOM 2430 N N . PRO A 1 313 ? -25.364 4.245 16.244 1.00 96.06 313 PRO A N 1
ATOM 2431 C CA . PRO A 1 313 ? -26.115 3.427 15.275 1.00 96.06 313 PRO A CA 1
ATOM 2432 C C . PRO A 1 313 ? -25.261 2.611 14.294 1.00 96.06 313 PRO A C 1
ATOM 2434 O O . PRO A 1 313 ? -25.777 1.709 13.641 1.00 96.06 313 PRO A O 1
ATOM 2437 N N . TYR A 1 314 ? -23.970 2.928 14.154 1.00 97.75 314 TYR A N 1
ATOM 2438 C CA . TYR A 1 314 ? -23.070 2.203 13.257 1.00 97.75 314 TYR A CA 1
ATOM 2439 C C . TYR A 1 314 ? -22.344 1.046 13.944 1.00 97.75 314 TYR A C 1
ATOM 2441 O O . TYR A 1 314 ? -21.691 0.269 13.247 1.00 97.75 314 TYR A O 1
ATOM 2449 N N . VAL A 1 315 ? -22.413 0.926 15.274 1.00 97.94 315 VAL A N 1
ATOM 2450 C CA . VAL A 1 315 ? -21.695 -0.113 16.022 1.00 97.94 315 VAL A CA 1
ATOM 2451 C C . VAL A 1 315 ? -22.272 -1.493 15.706 1.00 97.94 315 VAL A C 1
ATOM 2453 O O . VAL A 1 315 ? -23.469 -1.718 15.858 1.00 97.94 315 VAL A O 1
ATOM 2456 N N . LEU A 1 316 ? -21.416 -2.438 15.303 1.00 96.81 316 LEU A N 1
ATOM 2457 C CA . LEU A 1 316 ? -21.794 -3.849 15.244 1.00 96.81 316 LEU A CA 1
ATOM 2458 C C . LEU A 1 316 ? -21.921 -4.364 16.683 1.00 96.81 316 LEU A C 1
ATOM 2460 O O . LEU A 1 316 ? -20.913 -4.640 17.338 1.00 96.81 316 LEU A O 1
ATOM 2464 N N . LEU A 1 317 ? -23.156 -4.470 17.173 1.00 94.94 317 LEU A N 1
ATOM 2465 C CA . LEU A 1 317 ? -23.449 -5.010 18.502 1.00 94.94 317 LEU A CA 1
ATOM 2466 C C . LEU A 1 317 ? -22.940 -6.450 18.630 1.00 94.94 317 LEU A C 1
ATOM 2468 O O . LEU A 1 317 ? -22.995 -7.216 17.669 1.00 94.94 317 LEU A O 1
ATOM 2472 N N . LYS A 1 318 ? -22.472 -6.816 19.827 1.00 89.06 318 LYS A N 1
ATOM 2473 C CA . LYS A 1 318 ? -21.836 -8.112 20.113 1.00 89.06 318 LYS A CA 1
ATOM 2474 C C . LYS A 1 318 ? -22.691 -9.314 19.696 1.00 89.06 318 LYS A C 1
ATOM 2476 O O . LYS A 1 318 ? -22.156 -10.267 19.144 1.00 89.06 318 LYS A O 1
ATOM 2481 N N . ASP A 1 319 ? -24.004 -9.246 19.894 1.00 90.38 319 ASP A N 1
ATOM 2482 C CA . ASP A 1 319 ? -24.930 -10.337 19.553 1.00 90.38 319 ASP A CA 1
ATOM 2483 C C . ASP A 1 319 ? -25.022 -10.586 18.030 1.00 90.38 319 ASP A C 1
ATOM 2485 O O . ASP A 1 319 ? -25.427 -11.660 17.597 1.00 90.38 319 ASP A O 1
ATOM 2489 N N . ASN A 1 320 ? -24.571 -9.624 17.213 1.00 93.81 320 ASN A N 1
ATOM 2490 C CA . ASN A 1 320 ? -24.459 -9.733 15.756 1.00 93.81 320 ASN A CA 1
ATOM 2491 C C . ASN A 1 320 ? -23.055 -10.175 15.282 1.00 93.81 320 ASN A C 1
ATOM 2493 O O . ASN A 1 320 ? -22.792 -10.152 14.079 1.00 93.81 320 ASN A O 1
ATOM 2497 N N . TRP A 1 321 ? -22.130 -10.537 16.185 1.00 90.94 321 TRP A N 1
ATOM 2498 C CA . TRP A 1 321 ? -20.791 -11.040 15.819 1.00 90.94 321 TRP A CA 1
ATOM 2499 C C . TRP A 1 321 ? -20.789 -12.540 15.477 1.00 90.94 321 TRP A C 1
ATOM 2501 O O . TRP A 1 321 ? -19.779 -13.027 14.972 1.00 90.94 321 TRP A O 1
ATOM 2511 N N . GLY A 1 322 ? -21.890 -13.248 15.755 1.00 89.56 322 GLY A N 1
ATOM 2512 C CA . GLY A 1 322 ? -21.954 -14.711 15.748 1.00 89.56 322 GLY A CA 1
ATOM 2513 C C . GLY A 1 322 ? -21.357 -15.314 17.028 1.00 89.56 322 GLY A C 1
ATOM 2514 O O . GLY A 1 322 ? -21.448 -14.717 18.104 1.00 89.56 322 GLY A O 1
ATOM 2515 N N . ASP A 1 323 ? -20.711 -16.474 16.920 1.00 87.56 323 ASP A N 1
ATOM 2516 C CA . ASP A 1 323 ? -19.871 -17.085 17.957 1.00 87.56 323 ASP A CA 1
ATOM 2517 C C . ASP A 1 323 ? -18.633 -16.230 18.311 1.00 87.56 323 ASP A C 1
ATOM 2519 O O . ASP A 1 323 ? -18.062 -16.374 19.398 1.00 87.56 323 ASP A O 1
ATOM 2523 N N . GLY A 1 324 ? -18.240 -15.299 17.431 1.00 84.56 324 GLY A N 1
ATOM 2524 C CA . GLY A 1 324 ? -17.082 -14.418 17.601 1.00 84.56 324 GLY A CA 1
ATOM 2525 C C . GLY A 1 324 ? -15.732 -15.089 17.316 1.00 84.56 324 GLY A C 1
ATOM 2526 O O . GLY A 1 324 ? -14.691 -14.470 17.511 1.00 84.56 324 GLY A O 1
ATOM 2527 N N . PHE A 1 325 ? -15.725 -16.316 16.802 1.00 86.19 325 PHE A N 1
ATOM 2528 C CA . PHE A 1 325 ? -14.565 -17.144 16.467 1.00 86.19 325 PHE A CA 1
ATOM 2529 C C . PHE A 1 325 ? -14.543 -17.521 14.975 1.00 86.19 325 PHE A C 1
ATOM 2531 O O . PHE A 1 325 ? -13.587 -17.187 14.265 1.00 86.19 325 PHE A O 1
ATOM 2538 N N . THR A 1 326 ? -15.594 -18.179 14.479 1.00 85.12 326 THR A N 1
ATOM 2539 C CA . THR A 1 326 ? -15.631 -18.847 13.169 1.00 85.12 326 THR A CA 1
ATOM 2540 C C . THR A 1 326 ? -16.675 -18.294 12.200 1.00 85.12 326 THR A C 1
ATOM 2542 O O . THR A 1 326 ? -16.394 -18.243 11.000 1.00 85.12 326 THR A O 1
ATOM 2545 N N . ASP A 1 327 ? -17.824 -17.826 12.689 1.00 87.12 327 ASP A N 1
ATOM 2546 C CA . ASP A 1 327 ? -19.035 -17.525 11.902 1.00 87.12 327 ASP A CA 1
ATOM 2547 C C . ASP A 1 327 ? -19.306 -16.019 11.697 1.00 87.12 327 ASP A C 1
ATOM 2549 O O . ASP A 1 327 ? -20.417 -15.629 11.336 1.00 87.12 327 ASP A O 1
ATOM 2553 N N . TRP A 1 328 ? -18.280 -15.182 11.898 1.00 95.25 328 TRP A N 1
ATOM 2554 C CA . TRP A 1 328 ? -18.347 -13.722 11.773 1.00 95.25 328 TRP A CA 1
ATOM 2555 C C . TRP A 1 328 ? -19.161 -13.257 10.550 1.00 95.25 328 TRP A C 1
ATOM 2557 O O . TRP A 1 328 ? -18.943 -13.770 9.443 1.00 95.25 328 TRP A O 1
ATOM 2567 N N . PRO A 1 329 ? -20.013 -12.219 10.692 1.00 96.81 329 PRO A N 1
ATOM 2568 C CA . PRO A 1 329 ? -20.819 -11.710 9.588 1.00 96.81 329 PRO A CA 1
ATOM 2569 C C . PRO A 1 329 ? -19.945 -11.309 8.397 1.00 96.81 329 PRO A C 1
ATOM 2571 O O . PRO A 1 329 ? -18.807 -10.842 8.550 1.00 96.81 329 PRO A O 1
ATOM 2574 N N . THR A 1 330 ? -20.483 -11.464 7.184 1.00 96.88 330 THR A N 1
ATOM 2575 C CA . THR A 1 330 ? -19.788 -10.967 5.995 1.00 96.88 330 THR A CA 1
ATOM 2576 C C . THR A 1 330 ? -19.739 -9.443 6.011 1.00 96.88 330 THR A C 1
ATOM 2578 O O . THR A 1 330 ? -20.617 -8.786 6.578 1.00 96.88 330 THR A O 1
ATOM 2581 N N . LEU A 1 331 ? -18.757 -8.843 5.332 1.00 96.69 331 LEU A N 1
ATOM 2582 C CA . LEU A 1 331 ? -18.728 -7.382 5.188 1.00 96.69 331 LEU A CA 1
ATOM 2583 C C . LEU A 1 331 ? -19.992 -6.833 4.496 1.00 96.69 331 LEU A C 1
ATOM 2585 O O . LEU A 1 331 ? -20.314 -5.655 4.650 1.00 96.69 331 LEU A O 1
ATOM 2589 N N . ASN A 1 332 ? -20.709 -7.666 3.735 1.00 96.25 332 ASN A N 1
ATOM 2590 C CA . ASN A 1 332 ? -21.993 -7.325 3.133 1.00 96.25 332 ASN A CA 1
ATOM 2591 C C . ASN A 1 332 ? -23.145 -7.351 4.160 1.00 96.25 332 ASN A C 1
ATOM 2593 O O . ASN A 1 332 ? -24.001 -6.469 4.137 1.00 96.25 332 ASN A O 1
ATOM 2597 N N . ASP A 1 333 ? -23.143 -8.290 5.111 1.00 96.44 333 ASP A N 1
ATOM 2598 C CA . ASP A 1 333 ? -24.122 -8.333 6.211 1.00 96.44 333 ASP A CA 1
ATOM 2599 C C . ASP A 1 333 ? -23.924 -7.188 7.203 1.00 96.44 333 ASP A C 1
ATOM 2601 O O . ASP A 1 333 ? -24.894 -6.557 7.630 1.00 96.44 333 ASP A O 1
ATOM 2605 N N . MET A 1 334 ? -22.666 -6.835 7.476 1.00 97.12 334 MET A N 1
ATOM 2606 C CA . MET A 1 334 ? -22.303 -5.662 8.276 1.00 97.12 334 MET A CA 1
ATOM 2607 C C . MET A 1 334 ? -22.914 -4.361 7.732 1.00 97.12 334 MET A C 1
ATOM 2609 O O . MET A 1 334 ? -23.223 -3.469 8.520 1.00 97.12 334 MET A O 1
ATOM 2613 N N . ARG A 1 335 ? -23.209 -4.257 6.421 1.00 94.88 335 ARG A N 1
ATOM 2614 C CA . ARG A 1 335 ? -23.942 -3.106 5.844 1.00 94.88 335 ARG A CA 1
ATOM 2615 C C . ARG A 1 335 ? -25.308 -2.865 6.504 1.00 94.88 335 ARG A C 1
ATOM 2617 O O . ARG A 1 335 ? -25.777 -1.731 6.489 1.00 94.88 335 ARG A O 1
ATOM 2624 N N . ARG A 1 336 ? -25.915 -3.909 7.085 1.00 94.56 336 ARG A N 1
ATOM 2625 C CA . ARG A 1 336 ? -27.205 -3.883 7.800 1.00 94.56 336 ARG A CA 1
ATOM 2626 C C . ARG A 1 336 ? -27.050 -3.999 9.320 1.00 94.56 336 ARG A C 1
ATOM 2628 O O . ARG A 1 336 ? -27.785 -3.343 10.044 1.00 94.56 336 ARG A O 1
ATOM 2635 N N . LEU A 1 337 ? -26.120 -4.835 9.790 1.00 95.50 337 LEU A N 1
ATOM 2636 C CA . LEU A 1 337 ? -25.966 -5.183 11.214 1.00 95.50 337 LEU A CA 1
ATOM 2637 C C . LEU A 1 337 ? -25.147 -4.172 12.036 1.00 95.50 337 LEU A C 1
ATOM 2639 O O . LEU A 1 337 ? -25.223 -4.187 13.264 1.00 95.50 337 LEU A O 1
ATOM 2643 N N . GLY A 1 338 ? -24.336 -3.350 11.367 1.00 97.12 338 GLY A N 1
ATOM 2644 C CA . GLY A 1 338 ? -23.364 -2.447 11.982 1.00 97.12 338 GLY A CA 1
ATOM 2645 C C . GLY A 1 338 ? -21.992 -2.579 11.317 1.00 97.12 338 GLY A C 1
ATOM 2646 O O . GLY A 1 338 ? -21.533 -3.674 10.994 1.00 97.12 338 GLY A O 1
ATOM 2647 N N . ARG A 1 339 ? -21.332 -1.443 11.086 1.00 97.31 339 ARG A N 1
ATOM 2648 C CA . ARG A 1 339 ? -20.077 -1.324 10.317 1.00 97.31 339 ARG A CA 1
ATOM 2649 C C . ARG A 1 339 ? -18.891 -0.818 11.129 1.00 97.31 339 ARG A C 1
ATOM 2651 O O . ARG A 1 339 ? -17.786 -0.736 10.600 1.00 97.31 339 ARG A O 1
ATOM 2658 N N . LEU A 1 340 ? -19.107 -0.481 12.393 1.00 98.38 340 LEU A N 1
ATOM 2659 C CA . LEU A 1 340 ? -18.075 -0.085 13.335 1.00 98.38 340 LEU A CA 1
ATOM 2660 C C . LEU A 1 340 ? -17.873 -1.207 14.357 1.00 98.38 340 LEU A C 1
ATOM 2662 O O . LEU A 1 340 ? -18.720 -1.432 15.217 1.00 98.38 340 LEU A O 1
ATOM 2666 N N . VAL A 1 341 ? -16.746 -1.905 14.266 1.00 97.50 341 VAL A N 1
ATOM 2667 C CA . VAL A 1 341 ? -16.305 -2.862 15.288 1.00 97.50 341 VAL A CA 1
ATOM 2668 C C . VAL A 1 341 ? -15.514 -2.084 16.335 1.00 97.50 341 VAL A C 1
ATOM 2670 O O . VAL A 1 341 ? -14.608 -1.326 15.986 1.00 97.50 341 VAL A O 1
ATOM 2673 N N . VAL A 1 342 ? -15.849 -2.242 17.612 1.00 97.31 342 VAL A N 1
ATOM 2674 C CA . VAL A 1 342 ? -15.156 -1.557 18.710 1.00 97.31 342 VAL A CA 1
ATOM 2675 C C . VAL A 1 342 ? -14.513 -2.604 19.611 1.00 97.31 342 VAL A C 1
ATOM 2677 O O . VAL A 1 342 ? -15.167 -3.547 20.049 1.00 97.31 342 VAL A O 1
ATOM 2680 N N . PHE A 1 343 ? -13.226 -2.429 19.882 1.00 96.44 343 PHE A N 1
ATOM 2681 C CA . PHE A 1 343 ? -12.436 -3.222 20.815 1.00 96.44 343 PHE A CA 1
ATOM 2682 C C . PHE A 1 343 ? -11.888 -2.323 21.924 1.00 96.44 343 PHE A C 1
ATOM 2684 O O . PHE A 1 343 ? -11.675 -1.128 21.727 1.00 96.44 343 PHE A O 1
ATOM 2691 N N . ASN A 1 344 ? -11.634 -2.912 23.089 1.00 95.19 344 ASN A N 1
ATOM 2692 C CA . ASN A 1 344 ? -11.048 -2.244 24.246 1.00 95.19 344 ASN A CA 1
ATOM 2693 C C . ASN A 1 344 ? -10.069 -3.215 24.919 1.00 95.19 344 ASN A C 1
ATOM 2695 O O . ASN A 1 344 ? -10.408 -4.383 25.129 1.00 95.19 344 ASN A O 1
ATOM 2699 N N . ASN A 1 345 ? -8.854 -2.762 25.223 1.00 91.94 345 ASN A N 1
ATOM 27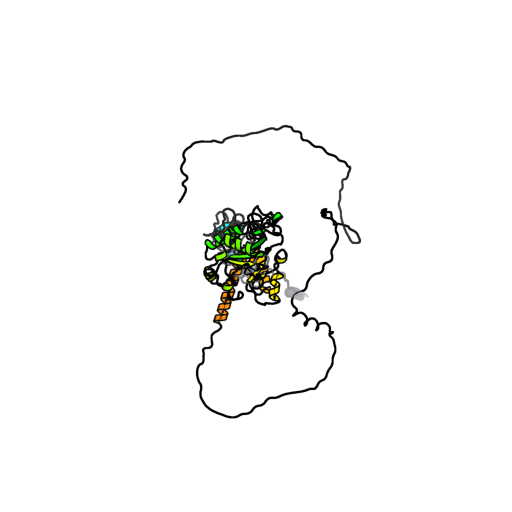00 C CA . ASN A 1 345 ? -7.800 -3.606 25.788 1.00 91.94 345 ASN A CA 1
ATOM 2701 C C . ASN A 1 345 ? -8.064 -4.044 27.244 1.00 91.94 345 ASN A C 1
ATOM 2703 O O . ASN A 1 345 ? -7.614 -5.115 27.647 1.00 91.94 345 ASN A O 1
ATOM 2707 N N . ASN A 1 346 ? -8.819 -3.264 28.018 1.00 89.56 346 ASN A N 1
ATOM 2708 C CA . ASN A 1 346 ? -9.142 -3.544 29.420 1.00 89.56 346 ASN A CA 1
ATOM 2709 C C . ASN A 1 346 ? -10.603 -3.980 29.607 1.00 89.56 346 ASN A C 1
ATOM 2711 O O . ASN A 1 346 ? -10.902 -4.765 30.508 1.00 89.56 346 ASN A O 1
ATOM 2715 N N . GLY A 1 347 ? -11.491 -3.535 28.715 1.00 90.12 347 GLY A N 1
ATOM 2716 C CA . GLY A 1 347 ? -12.937 -3.582 28.913 1.00 90.12 347 GLY A CA 1
ATOM 2717 C C . GLY A 1 347 ? -13.395 -2.474 29.864 1.00 90.12 347 GLY A C 1
ATOM 2718 O O . GLY A 1 347 ? -12.675 -2.086 30.787 1.00 90.12 347 GLY A O 1
ATOM 2719 N N . LEU A 1 348 ? -14.603 -1.962 29.642 1.00 92.06 348 LEU A N 1
ATOM 2720 C CA . LEU A 1 348 ? -15.187 -0.895 30.450 1.00 92.06 348 LEU A CA 1
ATOM 2721 C C . LEU A 1 348 ? -16.585 -1.317 30.900 1.00 92.06 348 LEU A C 1
ATOM 2723 O O . LEU A 1 348 ? -17.570 -1.117 30.190 1.00 92.06 348 LEU A O 1
ATOM 2727 N N . HIS A 1 349 ? -16.669 -1.935 32.080 1.00 90.62 349 HIS A N 1
ATOM 2728 C CA . HIS A 1 349 ? -17.932 -2.414 32.644 1.00 90.62 349 HIS A CA 1
ATOM 2729 C C . HIS A 1 349 ? -18.998 -1.309 32.661 1.00 90.62 349 HIS A C 1
ATOM 2731 O O . HIS A 1 349 ? -18.754 -0.207 33.152 1.00 90.62 349 HIS A O 1
ATOM 2737 N N . GLY A 1 350 ? -20.180 -1.611 32.116 1.00 88.44 350 GLY A N 1
ATOM 2738 C CA . GLY A 1 350 ? -21.279 -0.656 31.934 1.00 88.44 350 GLY A CA 1
ATOM 2739 C C . GLY A 1 350 ? -21.253 0.140 30.619 1.00 88.44 350 GLY A C 1
ATOM 2740 O O . GLY A 1 350 ? -22.219 0.845 30.334 1.00 88.44 350 GLY A O 1
ATOM 2741 N N . PHE A 1 351 ? -20.206 0.031 29.792 1.00 91.94 351 PHE A N 1
ATOM 2742 C CA . PHE A 1 351 ? -20.207 0.566 28.427 1.00 91.94 351 PHE A CA 1
ATOM 2743 C C . PHE A 1 351 ? -20.670 -0.524 27.439 1.00 91.94 351 PHE A C 1
ATOM 2745 O O . PHE A 1 351 ? -19.989 -1.542 27.297 1.00 91.94 351 PHE A O 1
ATOM 2752 N N . PRO A 1 352 ? -21.806 -0.342 26.735 1.00 88.88 352 PRO A N 1
ATOM 2753 C CA . PRO A 1 352 ? -22.522 -1.442 26.077 1.00 88.88 352 PRO A CA 1
ATOM 2754 C C . PRO A 1 352 ? -21.777 -2.082 24.898 1.00 88.88 352 PRO A C 1
ATOM 2756 O O . PRO A 1 352 ? -22.088 -3.207 24.520 1.00 88.88 352 PRO A O 1
ATOM 2759 N N . TYR A 1 353 ? -20.800 -1.389 24.307 1.00 91.06 353 TYR A N 1
ATOM 2760 C CA . TYR A 1 353 ? -20.098 -1.871 23.114 1.00 91.06 353 TYR A CA 1
ATOM 2761 C C . TYR A 1 353 ? -18.805 -2.635 23.434 1.00 91.06 353 TYR A C 1
ATOM 2763 O O . TYR A 1 353 ? -18.380 -3.459 22.631 1.00 91.06 353 TYR A O 1
ATOM 2771 N N . THR A 1 354 ? -18.183 -2.392 24.595 1.00 89.12 354 THR A N 1
ATOM 2772 C CA . THR A 1 354 ? -16.923 -3.046 25.007 1.00 89.12 354 THR A CA 1
ATOM 2773 C C . THR A 1 354 ? -16.872 -3.305 26.515 1.00 89.12 354 THR A C 1
ATOM 2775 O O . THR A 1 354 ? -15.935 -2.894 27.202 1.00 89.12 354 THR A O 1
ATOM 2778 N N . GLU A 1 355 ? -17.897 -3.967 27.050 1.00 85.19 355 GLU A N 1
ATOM 2779 C CA . GLU A 1 355 ? -17.960 -4.307 28.478 1.00 85.19 355 GLU A CA 1
ATOM 2780 C C . GLU A 1 355 ? -16.781 -5.197 28.917 1.00 85.19 355 GLU A C 1
ATOM 2782 O O . GLU A 1 355 ? -16.199 -4.999 29.981 1.00 85.19 355 GLU A O 1
ATOM 2787 N N . PHE A 1 356 ? -16.396 -6.145 28.059 1.00 85.31 356 PHE A N 1
ATOM 2788 C CA . PHE A 1 356 ? -15.277 -7.065 28.260 1.00 85.31 356 PHE A CA 1
ATOM 2789 C C . PHE A 1 356 ? -14.078 -6.664 27.394 1.00 85.31 356 PHE A C 1
ATOM 2791 O O . PHE A 1 356 ? -14.242 -6.039 26.344 1.00 85.31 356 PHE A O 1
ATOM 2798 N N . ASN A 1 357 ? -12.873 -7.066 27.807 1.00 89.38 357 ASN A N 1
ATOM 2799 C CA . ASN A 1 357 ? -11.675 -6.858 27.000 1.00 89.38 357 ASN A CA 1
ATOM 2800 C C . ASN A 1 357 ? -11.705 -7.649 25.678 1.00 89.38 357 ASN A C 1
ATOM 2802 O O . ASN A 1 357 ? -12.342 -8.696 25.547 1.00 89.38 357 ASN A O 1
ATOM 2806 N N . MET A 1 358 ? -10.966 -7.137 24.696 1.00 91.62 358 MET A N 1
ATOM 2807 C CA . MET A 1 358 ? -10.839 -7.706 23.351 1.00 91.62 358 MET A CA 1
ATOM 2808 C C . MET A 1 358 ? -10.088 -9.039 23.289 1.00 91.62 358 MET A C 1
ATOM 2810 O O . MET A 1 358 ? -10.180 -9.732 22.273 1.00 91.62 358 MET A O 1
ATOM 2814 N N . TRP A 1 359 ? -9.326 -9.394 24.331 1.00 90.00 359 TRP A N 1
ATOM 2815 C CA . TRP A 1 359 ? -8.335 -10.468 24.247 1.00 90.00 359 TRP A CA 1
ATOM 2816 C C . TRP A 1 359 ? -8.965 -11.806 23.892 1.00 90.00 359 TRP A C 1
ATOM 2818 O O . TRP A 1 359 ? -8.410 -12.490 23.045 1.00 90.00 359 TRP A O 1
ATOM 2828 N N . ARG A 1 360 ? -10.183 -12.096 24.373 1.00 85.69 360 ARG A N 1
ATOM 2829 C CA . ARG A 1 360 ? -10.957 -13.301 24.011 1.00 85.69 360 ARG A CA 1
ATOM 2830 C C . ARG A 1 360 ? -11.023 -13.593 22.500 1.00 85.69 360 ARG A C 1
ATOM 2832 O O . ARG A 1 360 ? -11.132 -14.757 22.132 1.00 85.69 360 ARG A O 1
ATOM 2839 N N . TYR A 1 361 ? -10.975 -12.571 21.643 1.00 89.12 361 TYR A N 1
ATOM 2840 C CA . TYR A 1 361 ? -11.125 -12.708 20.186 1.00 89.12 361 TYR A CA 1
ATOM 2841 C C . TYR A 1 361 ? -9.839 -12.411 19.403 1.00 89.12 361 TYR A C 1
ATOM 2843 O O . TYR A 1 361 ? -9.703 -12.860 18.260 1.00 89.12 361 TYR A O 1
ATOM 2851 N N . VAL A 1 362 ? -8.918 -11.635 19.991 1.00 92.31 362 VAL A N 1
ATOM 2852 C CA . VAL A 1 362 ? -7.750 -11.064 19.305 1.00 92.31 362 VAL A CA 1
ATOM 2853 C C . VAL A 1 362 ? -6.445 -11.556 19.929 1.00 92.31 362 VAL A C 1
ATOM 2855 O O . VAL A 1 362 ? -6.161 -11.293 21.099 1.00 92.31 362 VAL A O 1
ATOM 2858 N N . ARG A 1 363 ? -5.602 -12.202 19.117 1.00 92.94 363 ARG A N 1
ATOM 2859 C CA . ARG A 1 363 ? -4.214 -12.532 19.466 1.00 92.94 363 ARG A CA 1
ATOM 2860 C C . ARG A 1 363 ? -3.261 -11.485 18.887 1.00 92.94 363 ARG A C 1
ATOM 2862 O O . ARG A 1 363 ? -3.352 -11.151 17.707 1.00 92.94 363 ARG A O 1
ATOM 2869 N N . GLU A 1 364 ? -2.346 -10.965 19.703 1.00 94.62 364 GLU A N 1
ATOM 2870 C CA . GLU A 1 364 ? -1.506 -9.812 19.353 1.00 94.62 364 GLU A CA 1
ATOM 2871 C C . GLU A 1 364 ? -0.015 -10.098 19.595 1.00 94.62 364 GLU A C 1
ATOM 2873 O O . GLU A 1 364 ? 0.352 -10.708 20.599 1.00 94.62 364 GLU A O 1
ATOM 2878 N N . ASN A 1 365 ? 0.880 -9.626 18.716 1.00 95.56 365 ASN A N 1
ATOM 2879 C CA . ASN A 1 365 ? 2.318 -9.632 19.023 1.00 95.56 365 ASN A CA 1
ATOM 2880 C C . ASN A 1 365 ? 2.742 -8.395 19.819 1.00 95.56 365 ASN A C 1
ATOM 2882 O O . ASN A 1 365 ? 2.251 -7.293 19.592 1.00 95.56 365 ASN A O 1
ATOM 2886 N N . ARG A 1 366 ? 3.752 -8.547 20.679 1.00 95.38 366 ARG A N 1
ATOM 2887 C CA . ARG A 1 366 ? 4.340 -7.475 21.485 1.00 95.38 366 ARG A CA 1
ATOM 2888 C C . ARG A 1 366 ? 4.657 -6.244 20.628 1.00 95.38 366 ARG A C 1
ATOM 2890 O O . ARG A 1 366 ? 5.361 -6.355 19.622 1.00 95.38 366 AR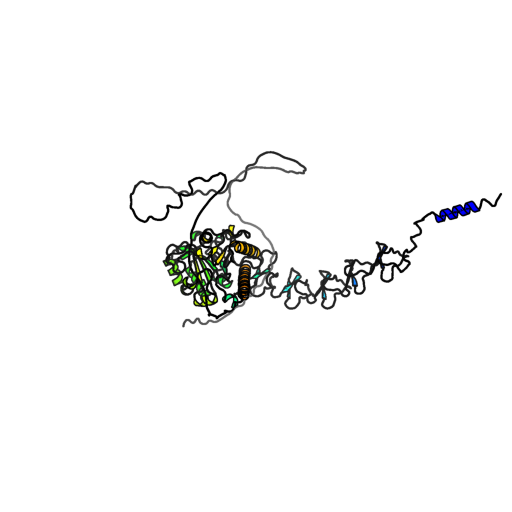G A O 1
ATOM 2897 N N . TYR A 1 367 ? 4.120 -5.103 21.050 1.00 93.06 367 TYR A N 1
ATOM 2898 C CA . TYR A 1 367 ? 4.296 -3.777 20.461 1.00 93.06 367 TYR A CA 1
ATOM 2899 C C . TYR A 1 367 ? 5.689 -3.188 20.749 1.00 93.06 367 TYR A C 1
ATOM 2901 O O . TYR A 1 367 ? 6.502 -3.780 21.466 1.00 93.06 367 TYR A O 1
ATOM 2909 N N . GLY A 1 368 ? 5.970 -2.009 20.187 1.00 91.75 368 GLY A N 1
ATOM 2910 C CA . GLY A 1 368 ? 7.227 -1.290 20.400 1.00 91.75 368 GLY A CA 1
ATOM 2911 C C . GLY A 1 368 ? 8.434 -1.968 19.742 1.00 91.75 368 GLY A C 1
ATOM 2912 O O . GLY A 1 368 ? 8.286 -2.789 18.840 1.00 91.75 368 GLY A O 1
ATOM 2913 N N . THR A 1 369 ? 9.652 -1.656 20.189 1.00 89.94 369 THR A N 1
ATOM 2914 C CA . THR A 1 369 ? 10.901 -2.167 19.576 1.00 89.94 369 THR A CA 1
ATOM 2915 C C . THR A 1 369 ? 10.947 -3.699 19.363 1.00 89.94 369 THR A C 1
ATOM 2917 O O . THR A 1 369 ? 11.385 -4.118 18.290 1.00 89.94 369 THR A O 1
ATOM 2920 N N . PRO A 1 370 ? 10.441 -4.566 20.273 1.00 90.88 370 PRO A N 1
ATOM 2921 C CA . PRO A 1 370 ? 10.329 -6.011 20.017 1.00 90.88 370 PRO A CA 1
ATOM 2922 C C . PRO A 1 370 ? 9.500 -6.377 18.775 1.00 90.88 370 PRO A C 1
ATOM 2924 O O . PRO A 1 370 ? 9.758 -7.396 18.135 1.00 90.88 370 PRO A O 1
ATOM 2927 N N . SER A 1 371 ? 8.530 -5.541 18.391 1.00 92.69 371 SER A N 1
ATOM 2928 C CA . SER A 1 371 ? 7.681 -5.757 17.217 1.00 92.69 371 SER A CA 1
ATOM 2929 C C . SER A 1 371 ? 8.479 -5.747 15.905 1.00 92.69 371 SER A C 1
ATOM 2931 O O . SER A 1 371 ? 8.197 -6.548 15.013 1.00 92.69 371 SER A O 1
ATOM 2933 N N . ARG A 1 372 ? 9.544 -4.934 15.823 1.00 93.12 372 ARG A N 1
ATOM 2934 C CA . ARG A 1 372 ? 10.399 -4.775 14.631 1.00 93.12 372 ARG A CA 1
ATOM 2935 C C . ARG A 1 372 ? 11.317 -5.955 14.338 1.00 93.12 372 ARG A C 1
ATOM 2937 O O . ARG A 1 372 ? 11.905 -6.013 13.259 1.00 93.12 372 ARG A O 1
ATOM 2944 N N . LYS A 1 373 ? 11.426 -6.923 15.247 1.00 94.44 373 LYS A N 1
ATOM 2945 C CA . LYS A 1 373 ? 12.138 -8.171 14.974 1.00 94.44 373 LYS A CA 1
ATOM 2946 C C . LYS A 1 373 ? 11.347 -9.018 13.972 1.00 94.44 373 LYS A C 1
ATOM 2948 O O . LYS A 1 373 ? 10.414 -9.726 14.344 1.00 94.44 373 LYS A O 1
ATOM 2953 N N . LYS A 1 374 ? 11.724 -8.956 12.693 1.00 94.25 374 LYS A N 1
ATOM 2954 C CA . LYS A 1 374 ? 10.999 -9.625 11.596 1.00 94.25 374 LYS A CA 1
ATOM 2955 C C . LYS A 1 374 ? 10.958 -11.160 11.676 1.00 94.25 374 LYS A C 1
ATOM 2957 O O . LYS A 1 374 ? 10.026 -11.743 11.147 1.00 94.25 374 LYS A O 1
ATOM 2962 N N . ARG A 1 375 ? 11.907 -11.791 12.385 1.00 95.25 375 ARG A N 1
ATOM 2963 C CA . ARG A 1 375 ? 11.979 -13.252 12.622 1.00 95.25 375 ARG A CA 1
ATOM 2964 C C . ARG A 1 375 ? 11.536 -13.700 14.024 1.00 95.25 375 ARG A C 1
ATOM 2966 O O . ARG A 1 375 ? 11.695 -14.863 14.368 1.00 95.25 375 ARG A O 1
ATOM 2973 N N . GLU A 1 376 ? 10.976 -12.805 14.841 1.00 95.44 376 GLU A N 1
ATOM 2974 C CA . GLU A 1 376 ? 10.414 -13.158 16.152 1.00 95.44 376 GLU A CA 1
ATOM 2975 C C . GLU A 1 376 ? 8.979 -12.634 16.271 1.00 95.44 376 GLU A C 1
ATOM 2977 O O . GLU A 1 376 ? 8.737 -11.434 16.142 1.00 95.44 376 GLU A O 1
ATOM 2982 N N . CYS A 1 377 ? 8.016 -13.501 16.589 1.00 94.69 377 CYS A N 1
ATOM 2983 C CA . CYS A 1 377 ? 6.656 -13.084 16.933 1.00 94.69 377 CYS A CA 1
ATOM 2984 C C . CYS A 1 377 ? 6.383 -13.323 18.428 1.00 94.69 377 CYS A C 1
ATOM 2986 O O . CYS A 1 377 ? 5.779 -14.314 18.820 1.00 94.69 377 CYS A O 1
ATOM 2988 N N . VAL A 1 378 ? 6.892 -12.454 19.303 1.00 93.25 378 VAL A N 1
ATOM 2989 C CA . VAL A 1 378 ? 6.621 -12.532 20.754 1.00 93.25 378 VAL A CA 1
ATOM 2990 C C . VAL A 1 378 ? 5.164 -12.137 21.016 1.00 93.25 378 VAL A C 1
ATOM 2992 O O . VAL A 1 378 ? 4.743 -11.107 20.501 1.00 93.25 378 VAL A O 1
ATOM 2995 N N . ASP A 1 379 ? 4.393 -12.905 21.791 1.00 91.25 379 ASP A N 1
ATOM 2996 C CA . ASP A 1 379 ? 3.006 -12.554 22.149 1.00 91.25 379 ASP A CA 1
ATOM 2997 C C . ASP A 1 379 ? 2.962 -11.293 23.034 1.00 91.25 379 ASP A C 1
ATOM 2999 O O . ASP A 1 379 ? 3.856 -11.048 23.852 1.00 91.25 379 ASP A O 1
ATOM 3003 N N . ARG A 1 380 ? 1.895 -10.497 22.918 1.00 91.94 380 ARG A N 1
ATOM 3004 C CA . ARG A 1 380 ? 1.516 -9.527 23.951 1.00 91.94 380 ARG A CA 1
ATOM 3005 C C . ARG A 1 380 ? 0.962 -10.310 25.142 1.00 91.94 380 ARG A C 1
ATOM 3007 O O . ARG A 1 380 ? 0.086 -11.152 24.953 1.00 91.94 380 ARG A O 1
ATOM 3014 N N . GLY A 1 381 ? 1.485 -10.060 26.344 1.00 88.88 381 GLY A N 1
ATOM 3015 C CA . GLY A 1 381 ? 1.211 -10.876 27.534 1.00 88.88 381 GLY A CA 1
ATOM 3016 C C . GLY A 1 381 ? -0.274 -10.947 27.888 1.00 88.88 381 GLY A C 1
ATOM 3017 O O . GLY A 1 381 ? -0.764 -12.004 28.263 1.00 88.88 381 GLY A O 1
ATOM 3018 N N . GLU A 1 382 ? -0.991 -9.849 27.672 1.00 88.12 382 GLU A N 1
ATOM 3019 C CA . GLU A 1 382 ? -2.437 -9.727 27.853 1.00 88.12 382 GLU A CA 1
ATOM 3020 C C . GLU A 1 382 ? -3.214 -10.651 26.894 1.00 88.12 382 GLU A C 1
ATOM 3022 O O . GLU A 1 382 ? -4.103 -11.378 27.323 1.00 88.12 382 GLU A O 1
ATOM 3027 N N . SER A 1 383 ? -2.800 -10.729 25.623 1.00 87.56 383 SER A N 1
ATOM 3028 C CA . SER A 1 383 ? -3.377 -11.656 24.632 1.00 87.56 383 SER A CA 1
ATOM 3029 C C . SER A 1 383 ? -2.926 -13.115 24.802 1.00 87.56 383 SER A C 1
ATOM 3031 O O . SER A 1 383 ? -3.577 -14.030 24.297 1.00 87.56 383 SER A O 1
ATOM 3033 N N . ARG A 1 384 ? -1.814 -13.360 25.517 1.00 79.12 384 ARG A N 1
ATOM 3034 C CA . ARG A 1 384 ? -1.278 -14.715 25.740 1.00 79.12 384 ARG A CA 1
ATOM 3035 C C . ARG A 1 384 ? -2.210 -15.566 26.601 1.00 79.12 384 ARG A C 1
ATOM 3037 O O . ARG A 1 384 ? -2.239 -16.773 26.404 1.00 79.12 384 ARG A O 1
ATOM 3044 N N . TRP A 1 385 ? -3.009 -14.949 27.475 1.00 67.00 385 TRP A N 1
ATOM 3045 C CA . TRP A 1 385 ? -4.000 -15.641 28.308 1.00 67.00 385 TRP A CA 1
ATOM 3046 C C . TRP A 1 385 ? -5.016 -16.467 27.507 1.00 67.00 385 TRP A C 1
ATOM 3048 O O . TRP A 1 385 ? -5.593 -17.394 28.065 1.00 67.00 385 TRP A O 1
ATOM 3058 N N . ASN A 1 386 ? -5.190 -16.201 26.205 1.00 65.62 386 ASN A N 1
ATOM 3059 C CA . ASN A 1 386 ? -5.913 -17.108 25.314 1.00 65.62 386 ASN A CA 1
ATOM 3060 C C . ASN A 1 386 ? -5.243 -18.485 25.254 1.00 65.62 386 ASN A C 1
ATOM 3062 O O . ASN A 1 386 ? -5.893 -19.481 25.514 1.00 65.62 386 ASN A O 1
ATOM 3066 N N . VAL A 1 387 ? -3.937 -18.552 24.988 1.00 61.12 387 VAL A N 1
ATOM 3067 C CA . VAL A 1 387 ? -3.199 -19.819 24.811 1.00 61.12 387 VAL A CA 1
ATOM 3068 C C . VAL A 1 387 ? -3.280 -20.712 26.054 1.00 61.12 387 VAL A C 1
ATOM 3070 O O . VAL A 1 387 ? -3.287 -21.930 25.936 1.00 61.12 387 VAL A O 1
ATOM 3073 N N . ASP A 1 388 ? -3.370 -20.109 27.240 1.00 64.69 388 ASP A N 1
ATOM 3074 C CA . ASP A 1 388 ? -3.399 -20.840 28.508 1.00 64.69 388 ASP A CA 1
ATOM 3075 C C . ASP A 1 388 ? -4.813 -21.375 28.874 1.00 64.69 388 ASP A C 1
ATOM 3077 O O . ASP A 1 388 ? -4.923 -22.201 29.781 1.00 64.69 388 ASP A O 1
ATOM 3081 N N . TRP A 1 389 ? -5.892 -20.917 28.207 1.00 59.22 389 TRP A N 1
ATOM 3082 C CA . TRP A 1 389 ? -7.295 -21.204 28.597 1.00 59.22 389 TRP A CA 1
ATOM 3083 C C . TRP A 1 389 ? -8.313 -21.384 27.446 1.00 59.22 389 TRP A C 1
ATOM 3085 O O . TRP A 1 389 ? -9.460 -21.748 27.706 1.00 59.22 389 TRP A O 1
ATOM 3095 N N . ASN A 1 390 ? -7.949 -21.087 26.197 1.00 61.56 390 ASN A N 1
ATOM 3096 C CA . ASN A 1 390 ? -8.818 -21.075 25.017 1.00 61.56 390 ASN A CA 1
ATOM 3097 C C . ASN A 1 390 ? -7.999 -21.146 23.704 1.00 61.56 390 ASN A C 1
ATOM 3099 O O . ASN A 1 390 ? -7.493 -20.132 23.215 1.00 61.56 390 ASN A O 1
ATOM 3103 N N . ASP A 1 391 ? -7.958 -22.321 23.071 1.00 64.62 391 ASP A N 1
ATOM 3104 C CA . ASP A 1 391 ? -7.252 -22.573 21.798 1.00 64.62 391 ASP A CA 1
ATOM 3105 C C . ASP A 1 391 ? -7.854 -21.855 20.565 1.00 64.62 391 ASP A C 1
ATOM 3107 O O . ASP A 1 391 ? -7.400 -22.048 19.432 1.00 64.62 391 ASP A O 1
ATOM 3111 N N . HIS A 1 392 ? -8.885 -21.023 20.748 1.00 71.19 392 HIS A N 1
ATOM 3112 C CA . HIS A 1 392 ? -9.618 -20.376 19.664 1.00 71.19 392 HIS A CA 1
ATOM 3113 C C . HIS A 1 392 ? -9.574 -18.845 19.758 1.00 71.19 392 HIS A C 1
ATOM 3115 O O . HIS A 1 392 ? -10.109 -18.238 20.683 1.00 71.19 392 HIS A O 1
ATOM 3121 N N . TRP A 1 393 ? -8.995 -18.208 18.740 1.00 84.94 393 TRP A N 1
ATOM 3122 C CA . TRP A 1 393 ? -9.096 -16.772 18.465 1.00 84.94 393 TRP A CA 1
ATOM 3123 C C . TRP A 1 393 ? -9.521 -16.577 17.007 1.00 84.94 393 TRP A C 1
ATOM 3125 O O . TRP A 1 393 ? -9.076 -17.301 16.119 1.00 84.94 393 TRP A O 1
ATOM 3135 N N . SER A 1 394 ? -10.375 -15.587 16.748 1.00 88.94 394 SER A N 1
ATOM 3136 C CA . SER A 1 394 ? -10.823 -15.235 15.392 1.00 88.94 394 SER A CA 1
ATOM 3137 C C . SER A 1 394 ? -9.858 -14.333 14.639 1.00 88.94 394 SER A C 1
ATOM 3139 O O . SER A 1 394 ? -9.852 -14.328 13.411 1.00 88.94 394 SER A O 1
ATOM 3141 N N . LEU A 1 395 ? -9.137 -13.481 15.372 1.00 94.75 395 LEU A N 1
ATOM 3142 C CA . LEU A 1 395 ? -8.483 -12.303 14.819 1.00 94.75 395 LEU A CA 1
ATOM 3143 C C . LEU A 1 395 ? -7.025 -12.242 15.263 1.00 94.75 395 LEU A C 1
ATOM 3145 O O . LEU A 1 395 ? -6.702 -12.479 16.429 1.00 94.75 395 LEU A O 1
ATOM 3149 N N . VAL A 1 396 ? -6.143 -11.872 14.338 1.00 95.94 396 VAL A N 1
ATOM 3150 C CA . VAL A 1 396 ? -4.721 -11.649 14.625 1.00 95.94 396 VAL A CA 1
ATOM 3151 C C . VAL A 1 396 ? -4.341 -10.196 14.353 1.00 95.94 396 VAL A C 1
ATOM 3153 O O . VAL A 1 396 ? -4.550 -9.680 13.250 1.00 95.94 396 VAL A O 1
ATOM 3156 N N . LEU A 1 397 ? -3.738 -9.550 15.353 1.00 97.69 397 LEU A N 1
ATOM 3157 C CA . LEU A 1 397 ? -3.185 -8.201 15.271 1.00 97.69 397 LEU A CA 1
ATOM 3158 C C . LEU A 1 397 ? -1.658 -8.251 15.259 1.00 97.69 397 LEU A C 1
ATOM 3160 O O . LEU A 1 397 ? -1.024 -8.716 16.208 1.00 97.69 397 LEU A O 1
ATOM 3164 N N . VAL A 1 398 ? -1.061 -7.738 14.182 1.00 98.31 398 VAL A N 1
ATOM 3165 C CA . VAL A 1 398 ? 0.391 -7.625 14.048 1.00 98.31 398 VAL A CA 1
ATOM 3166 C C . VAL A 1 398 ? 0.828 -6.173 14.204 1.00 98.31 398 VAL A C 1
ATOM 3168 O O . VAL A 1 398 ? 0.582 -5.330 13.342 1.00 98.31 398 VAL A O 1
ATOM 3171 N N . ASN A 1 399 ? 1.516 -5.894 15.308 1.00 97.88 399 ASN A N 1
ATOM 3172 C CA . ASN A 1 399 ? 2.196 -4.628 15.548 1.00 97.88 399 ASN A CA 1
ATOM 3173 C C . ASN A 1 399 ? 3.515 -4.575 14.771 1.00 97.88 399 ASN A C 1
ATOM 3175 O O . ASN A 1 399 ? 4.315 -5.516 14.821 1.00 97.88 399 ASN A O 1
ATOM 3179 N N . TRP A 1 400 ? 3.765 -3.443 14.114 1.00 96.56 400 TRP A N 1
ATOM 3180 C CA . TRP A 1 400 ? 4.994 -3.144 13.383 1.00 96.56 400 TRP A CA 1
ATOM 3181 C C . TRP A 1 400 ? 5.405 -1.673 13.573 1.00 96.56 400 TRP A C 1
ATOM 3183 O O . TRP A 1 400 ? 5.334 -0.836 12.671 1.00 96.56 400 TRP A O 1
ATOM 3193 N N . PHE A 1 401 ? 5.842 -1.328 14.783 1.00 94.12 401 PHE A N 1
ATOM 3194 C CA . PHE A 1 401 ? 6.305 0.020 15.121 1.00 94.12 401 PHE A CA 1
ATOM 3195 C C . PHE A 1 401 ? 7.262 0.024 16.316 1.00 94.12 401 PHE A C 1
ATOM 3197 O O . PHE A 1 401 ? 7.143 -0.786 17.228 1.00 94.12 401 PHE A O 1
ATOM 3204 N N . ASN A 1 402 ? 8.212 0.960 16.325 1.00 89.38 402 ASN A N 1
ATOM 3205 C CA . ASN A 1 402 ? 9.092 1.188 17.473 1.00 89.38 402 ASN A CA 1
ATOM 3206 C C . ASN A 1 402 ? 8.360 1.895 18.620 1.00 89.38 402 ASN A C 1
ATOM 3208 O O . ASN A 1 402 ? 7.396 2.622 18.387 1.00 89.38 402 ASN A O 1
ATOM 3212 N N . THR A 1 403 ? 8.867 1.721 19.846 1.00 85.75 403 THR A N 1
ATOM 3213 C CA . THR A 1 403 ? 8.348 2.399 21.050 1.00 85.75 403 THR A CA 1
ATOM 3214 C C . THR A 1 403 ? 8.463 3.920 20.930 1.00 85.75 403 THR A C 1
ATOM 3216 O O . THR A 1 403 ? 7.560 4.648 21.321 1.00 85.75 403 THR A O 1
ATOM 3219 N N . LEU A 1 404 ? 9.563 4.397 20.341 1.00 80.81 404 LEU A N 1
ATOM 3220 C CA . LEU A 1 404 ? 9.729 5.788 19.937 1.00 80.81 404 LEU A CA 1
ATOM 3221 C C . LEU A 1 404 ? 9.395 5.913 18.448 1.00 80.81 404 LEU A C 1
ATOM 3223 O O . LEU A 1 404 ? 9.970 5.210 17.611 1.00 80.81 404 LEU A O 1
ATOM 3227 N N . ALA A 1 405 ? 8.465 6.804 18.115 1.00 77.88 405 ALA A N 1
ATOM 3228 C CA . ALA A 1 405 ? 8.146 7.121 16.732 1.00 77.88 405 ALA A CA 1
ATOM 3229 C C . ALA A 1 405 ? 9.280 7.972 16.128 1.00 77.88 405 ALA A C 1
ATOM 3231 O O . ALA A 1 405 ? 9.664 8.993 16.692 1.00 77.88 405 ALA A O 1
ATOM 3232 N N . ASN A 1 406 ? 9.837 7.545 14.989 1.00 77.44 406 ASN A N 1
ATOM 3233 C CA . ASN A 1 406 ? 10.855 8.303 14.259 1.00 77.44 406 ASN A CA 1
ATOM 3234 C C . ASN A 1 406 ? 10.244 8.958 13.001 1.00 77.44 406 ASN A C 1
ATOM 3236 O O . ASN A 1 406 ? 10.122 8.279 11.976 1.00 77.44 406 ASN A O 1
ATOM 3240 N N . PRO A 1 407 ? 9.871 10.254 13.036 1.00 75.94 407 PRO A N 1
ATOM 3241 C CA . PRO A 1 407 ? 9.225 10.923 11.903 1.00 75.94 407 PRO A CA 1
ATOM 3242 C C . PRO A 1 407 ? 10.156 11.127 10.701 1.00 75.94 407 PRO A C 1
ATOM 3244 O O . PRO A 1 407 ? 9.672 11.367 9.590 1.00 75.94 407 PRO A O 1
ATOM 3247 N N . LEU A 1 408 ? 11.474 11.028 10.911 1.00 79.25 408 LEU A N 1
ATOM 3248 C CA . LEU A 1 408 ? 12.511 11.348 9.929 1.00 79.25 408 LEU A CA 1
ATOM 3249 C C . LEU A 1 408 ? 12.859 10.179 8.996 1.00 79.25 408 LEU A C 1
ATOM 3251 O O . LEU A 1 408 ? 13.608 10.379 8.045 1.00 79.25 408 LEU A O 1
ATOM 3255 N N . GLN A 1 409 ? 12.324 8.974 9.222 1.00 83.06 409 GLN A N 1
ATOM 3256 C CA . GLN A 1 409 ? 12.619 7.803 8.392 1.00 83.06 409 GLN A CA 1
ATOM 3257 C C . GLN A 1 409 ? 11.550 7.611 7.294 1.00 83.06 409 GLN A C 1
ATOM 3259 O O . GLN A 1 409 ? 10.482 7.066 7.580 1.00 83.06 409 GLN A O 1
ATOM 3264 N N . PRO A 1 410 ? 11.796 8.005 6.024 1.00 80.88 410 PRO A N 1
ATOM 3265 C CA . PRO A 1 410 ? 10.806 7.868 4.947 1.00 80.88 410 PRO A CA 1
ATOM 3266 C C . PRO A 1 410 ? 10.492 6.407 4.592 1.00 80.88 410 PRO A C 1
ATOM 3268 O O . PRO A 1 410 ? 9.429 6.141 4.046 1.00 80.88 410 PRO A O 1
ATOM 3271 N N . CYS A 1 411 ? 11.379 5.470 4.944 1.00 88.00 411 CYS A N 1
ATOM 3272 C CA . CYS A 1 411 ? 11.276 4.039 4.640 1.00 88.00 411 CYS A CA 1
ATOM 3273 C C . CYS A 1 411 ? 10.943 3.166 5.852 1.00 88.00 411 CYS A C 1
ATOM 3275 O O . CYS A 1 411 ? 11.296 1.989 5.865 1.00 88.00 411 CYS A O 1
ATOM 3277 N N . LEU A 1 412 ? 10.313 3.725 6.892 1.00 89.50 412 LEU A N 1
ATOM 3278 C CA . LEU A 1 412 ? 10.071 3.004 8.145 1.00 89.50 412 LEU A CA 1
ATOM 3279 C C . LEU A 1 412 ? 9.382 1.645 7.916 1.00 89.50 412 LEU A C 1
ATOM 3281 O O . LEU A 1 412 ? 9.746 0.649 8.543 1.00 89.50 412 LEU A O 1
ATOM 3285 N N . ASN A 1 413 ? 8.411 1.589 7.008 1.00 93.25 413 ASN A N 1
ATOM 3286 C CA . ASN A 1 413 ? 7.591 0.414 6.735 1.00 93.25 413 ASN A CA 1
ATOM 3287 C C . ASN A 1 413 ? 8.013 -0.273 5.423 1.00 93.25 413 ASN A C 1
ATOM 3289 O O . ASN A 1 413 ? 7.362 -0.094 4.400 1.00 93.25 413 ASN A O 1
ATOM 3293 N N . SER A 1 414 ? 9.095 -1.057 5.428 1.00 93.75 414 SER A N 1
ATOM 3294 C CA . SER A 1 414 ? 9.450 -1.919 4.286 1.00 93.75 414 SER A CA 1
ATOM 3295 C C . SER A 1 414 ? 8.428 -3.048 4.115 1.00 93.75 414 SER A C 1
ATOM 3297 O O . SER A 1 414 ? 8.182 -3.803 5.058 1.00 93.75 414 SER A O 1
ATOM 3299 N N . PHE A 1 415 ? 7.852 -3.201 2.915 1.00 95.25 415 PHE A N 1
ATOM 3300 C CA . PHE A 1 415 ? 6.940 -4.315 2.618 1.00 95.25 415 PHE A CA 1
ATOM 3301 C C . PHE A 1 415 ? 7.621 -5.678 2.806 1.00 95.25 415 PHE A C 1
ATOM 3303 O O . PHE A 1 415 ? 6.997 -6.605 3.317 1.00 95.25 415 PHE A O 1
ATOM 3310 N N . GLU A 1 416 ? 8.898 -5.804 2.441 1.00 95.12 416 GLU A N 1
ATOM 3311 C CA . GLU A 1 416 ? 9.641 -7.059 2.578 1.00 95.12 416 GLU A CA 1
ATOM 3312 C C . GLU A 1 416 ? 9.796 -7.476 4.046 1.00 95.12 416 GLU A C 1
ATOM 3314 O O . GLU A 1 416 ? 9.496 -8.621 4.393 1.00 95.12 416 GLU A O 1
ATOM 3319 N N . GLU A 1 417 ? 10.181 -6.539 4.919 1.00 95.94 417 GLU A N 1
ATOM 3320 C CA . GLU A 1 417 ? 10.314 -6.803 6.356 1.00 95.94 417 GLU A CA 1
ATOM 3321 C C . GLU A 1 417 ? 8.962 -7.099 7.017 1.00 95.94 417 GLU A C 1
ATOM 3323 O O . GLU A 1 417 ? 8.861 -8.027 7.822 1.00 95.94 417 GLU A O 1
ATOM 3328 N N . ILE A 1 418 ? 7.913 -6.351 6.649 1.00 97.44 418 ILE A N 1
ATOM 3329 C CA . ILE A 1 418 ? 6.548 -6.594 7.135 1.00 97.44 418 ILE A CA 1
ATOM 3330 C C . ILE A 1 418 ? 6.077 -7.982 6.694 1.00 97.44 418 ILE A C 1
ATOM 3332 O O . ILE A 1 418 ? 5.536 -8.727 7.502 1.00 97.44 418 ILE A O 1
ATOM 3336 N N . ARG A 1 419 ? 6.315 -8.375 5.440 1.00 97.75 419 ARG A N 1
ATOM 3337 C CA . ARG A 1 419 ? 5.956 -9.702 4.919 1.00 97.75 419 ARG A CA 1
ATOM 3338 C C . ARG A 1 419 ? 6.684 -10.828 5.664 1.00 97.75 419 ARG A C 1
ATOM 3340 O O . ARG A 1 419 ? 6.049 -11.828 5.988 1.00 97.75 419 ARG A O 1
ATOM 3347 N N . GLU A 1 420 ? 7.975 -10.673 5.975 1.00 97.94 420 GLU A N 1
ATOM 3348 C CA . GLU A 1 420 ? 8.705 -11.622 6.837 1.00 97.94 420 GLU A CA 1
ATOM 3349 C C . GLU A 1 420 ? 8.078 -11.725 8.237 1.00 97.94 420 GLU A C 1
ATOM 3351 O O . GLU A 1 420 ? 7.851 -12.834 8.728 1.00 97.94 420 GLU A O 1
ATOM 3356 N N . LYS A 1 421 ? 7.728 -10.586 8.853 1.00 97.69 421 LYS A N 1
ATOM 3357 C CA . LYS A 1 421 ? 7.045 -10.549 10.155 1.00 97.69 421 LYS A CA 1
ATOM 3358 C C . LYS A 1 421 ? 5.680 -11.236 10.110 1.00 97.69 421 LYS A C 1
ATOM 3360 O O . LYS A 1 421 ? 5.353 -11.993 11.020 1.00 97.69 421 LYS A O 1
ATOM 3365 N N . LEU A 1 422 ? 4.897 -10.986 9.061 1.00 98.12 422 LEU A N 1
ATOM 3366 C CA . LEU A 1 422 ? 3.567 -11.562 8.867 1.00 98.12 422 LEU A CA 1
ATOM 3367 C C . LEU A 1 422 ? 3.619 -13.079 8.687 1.00 98.12 422 LEU A C 1
ATOM 3369 O O . LEU A 1 422 ? 2.817 -13.764 9.310 1.00 98.12 422 LEU A O 1
ATOM 3373 N N . ASN A 1 423 ? 4.571 -13.601 7.903 1.00 98.06 423 ASN A N 1
ATOM 3374 C CA . ASN A 1 423 ? 4.809 -15.047 7.814 1.00 98.06 423 ASN A CA 1
ATOM 3375 C C . ASN A 1 423 ? 5.199 -15.614 9.188 1.00 98.06 423 ASN A C 1
ATOM 3377 O O . ASN A 1 423 ? 4.529 -16.505 9.686 1.00 98.06 423 ASN A O 1
ATOM 3381 N N . THR A 1 424 ? 6.190 -15.020 9.862 1.00 97.88 424 THR A N 1
ATOM 3382 C CA . THR A 1 424 ? 6.645 -15.473 11.192 1.00 97.88 424 THR A CA 1
ATOM 3383 C C . THR A 1 424 ? 5.512 -15.497 12.228 1.00 97.88 424 THR A C 1
ATOM 3385 O O . THR A 1 424 ? 5.435 -16.401 13.060 1.00 97.88 424 THR A O 1
ATOM 3388 N N . CYS A 1 425 ? 4.626 -14.497 12.211 1.00 96.44 425 CYS A N 1
ATOM 3389 C CA . CYS A 1 425 ? 3.457 -14.475 13.085 1.00 96.44 425 CYS A CA 1
ATOM 3390 C C . CYS A 1 425 ? 2.365 -15.453 12.640 1.00 96.44 425 CYS A C 1
ATOM 3392 O O . CYS A 1 425 ? 1.722 -16.027 13.508 1.00 96.44 425 CYS A O 1
ATOM 3394 N N . HIS A 1 426 ? 2.178 -15.693 11.340 1.00 95.69 426 HIS A N 1
ATOM 3395 C CA . HIS A 1 426 ? 1.275 -16.733 10.844 1.00 95.69 426 HIS A CA 1
ATOM 3396 C C . HIS A 1 426 ? 1.733 -18.130 11.286 1.00 95.69 426 HIS A C 1
ATOM 3398 O O . HIS A 1 426 ? 0.948 -18.859 11.885 1.00 95.69 426 HIS A O 1
ATOM 3404 N N . ASP A 1 427 ? 3.014 -18.455 11.098 1.00 95.50 427 ASP A N 1
ATOM 3405 C CA . ASP A 1 427 ? 3.597 -19.750 11.469 1.00 95.50 427 ASP A CA 1
ATOM 3406 C C . ASP A 1 427 ? 3.470 -20.023 12.979 1.00 95.50 427 ASP A C 1
ATOM 3408 O O . ASP A 1 427 ? 3.268 -21.161 13.399 1.00 95.50 427 ASP A O 1
ATOM 3412 N N . LYS A 1 428 ? 3.543 -18.974 13.812 1.00 92.44 428 LYS A N 1
ATOM 3413 C CA . LYS A 1 428 ? 3.382 -19.088 15.269 1.00 92.44 428 LYS A CA 1
ATOM 3414 C C . LYS A 1 428 ? 1.923 -19.056 15.743 1.00 92.44 428 LYS A C 1
ATOM 3416 O O . LYS A 1 428 ? 1.576 -19.734 16.709 1.00 92.44 428 LYS A O 1
ATOM 3421 N N . PHE A 1 429 ? 1.086 -18.211 15.145 1.00 91.25 429 PHE A N 1
ATOM 3422 C CA . PHE A 1 429 ? -0.290 -17.971 15.590 1.00 91.25 429 PHE A CA 1
ATOM 3423 C C . PHE A 1 429 ? -1.331 -18.769 14.796 1.00 91.25 429 PHE A C 1
ATOM 3425 O O . PHE A 1 429 ? -2.514 -18.596 15.060 1.00 91.25 429 PHE A O 1
ATOM 3432 N N . GLY A 1 430 ? -0.947 -19.589 13.813 1.00 90.00 430 GLY A N 1
ATOM 3433 C CA . GLY A 1 430 ? -1.834 -20.454 13.016 1.00 90.00 430 GLY A CA 1
ATOM 3434 C C . GLY A 1 430 ? -2.799 -19.740 12.053 1.00 90.00 430 GLY A C 1
ATOM 3435 O O . GLY A 1 430 ? -3.367 -20.376 11.170 1.00 90.00 430 GLY A O 1
ATOM 3436 N N . TYR A 1 431 ? -2.972 -18.424 12.184 1.00 90.75 431 TYR A N 1
ATOM 3437 C CA . TYR A 1 431 ? -3.918 -17.604 11.422 1.00 90.75 431 TYR A CA 1
ATOM 3438 C C . TYR A 1 431 ? -3.201 -16.414 10.775 1.00 90.75 431 TYR A C 1
ATOM 3440 O O . TYR A 1 431 ? -2.196 -15.922 11.290 1.00 90.75 431 TYR A O 1
ATOM 3448 N N . TRP A 1 432 ? -3.677 -15.960 9.613 1.00 95.81 432 TRP A N 1
ATOM 3449 C CA . TRP A 1 432 ? -3.168 -14.734 8.986 1.00 95.81 432 TRP A CA 1
ATOM 3450 C C . TRP A 1 432 ? -3.600 -13.494 9.767 1.00 95.81 432 TRP A C 1
ATOM 3452 O O . TRP A 1 432 ? -4.680 -13.465 10.350 1.00 95.81 432 TRP A O 1
ATOM 3462 N N . ALA A 1 433 ? -2.777 -12.445 9.732 1.00 97.69 433 ALA A N 1
ATOM 3463 C CA . ALA A 1 433 ? -3.116 -11.170 10.351 1.00 97.69 433 ALA A CA 1
ATOM 3464 C C . ALA A 1 433 ? -4.362 -10.537 9.710 1.00 97.69 433 ALA A C 1
ATOM 3466 O O . ALA A 1 433 ? -4.423 -10.347 8.494 1.00 97.69 433 ALA A O 1
ATOM 3467 N N . ASN A 1 434 ? -5.320 -10.142 10.544 1.00 97.88 434 ASN A N 1
ATOM 3468 C CA . ASN A 1 434 ? -6.456 -9.306 10.160 1.00 97.88 434 ASN A CA 1
ATOM 3469 C C . ASN A 1 434 ? -6.115 -7.822 10.276 1.00 97.88 434 ASN A C 1
ATOM 3471 O O . ASN A 1 434 ? -6.676 -7.002 9.559 1.00 97.88 434 ASN A O 1
ATOM 3475 N N . PHE A 1 435 ? -5.174 -7.473 11.151 1.00 98.56 435 PHE A N 1
ATOM 3476 C CA . PHE A 1 435 ? -4.785 -6.097 11.422 1.00 98.56 435 PHE A CA 1
ATOM 3477 C C . PHE A 1 435 ? -3.265 -5.954 11.335 1.00 98.56 435 PHE A C 1
ATOM 3479 O O . PHE A 1 435 ? -2.540 -6.706 11.986 1.00 98.56 435 PHE A O 1
ATOM 3486 N N . ILE A 1 436 ? -2.778 -4.973 10.569 1.00 98.38 436 ILE A N 1
ATOM 3487 C CA . ILE A 1 436 ? -1.377 -4.526 10.633 1.00 98.38 436 ILE A CA 1
ATOM 3488 C C . ILE A 1 436 ? -1.348 -3.125 11.238 1.00 98.38 436 ILE A C 1
ATOM 3490 O O . ILE A 1 436 ? -1.816 -2.188 10.594 1.00 98.38 436 ILE A O 1
ATOM 3494 N N . ALA A 1 437 ? -0.788 -2.974 12.437 1.00 98.25 437 ALA A N 1
ATOM 3495 C CA . ALA A 1 437 ? -0.656 -1.689 13.118 1.00 98.25 437 ALA A CA 1
ATOM 3496 C C . ALA A 1 437 ? 0.722 -1.057 12.872 1.00 98.25 437 ALA A C 1
ATOM 3498 O O . ALA A 1 437 ? 1.749 -1.690 13.125 1.00 98.25 437 ALA A O 1
ATOM 3499 N N . VAL A 1 438 ? 0.752 0.194 12.392 1.00 97.50 438 VAL A N 1
ATOM 3500 C CA . VAL A 1 438 ? 1.991 0.921 12.039 1.00 97.50 438 VAL A CA 1
ATOM 3501 C C . VAL A 1 438 ? 2.007 2.382 12.511 1.00 97.50 438 VAL A C 1
ATOM 3503 O O . VAL A 1 438 ? 0.974 3.057 12.561 1.00 97.50 438 VAL A O 1
ATOM 3506 N N . ASN A 1 439 ? 3.211 2.900 12.772 1.00 95.62 439 ASN A N 1
ATOM 3507 C CA . ASN A 1 439 ? 3.498 4.341 12.795 1.00 95.62 439 ASN A CA 1
ATOM 3508 C C . ASN A 1 439 ? 3.798 4.825 11.362 1.00 95.62 439 ASN A C 1
ATOM 3510 O O . ASN A 1 439 ? 4.394 4.088 10.574 1.00 95.62 439 ASN A O 1
ATOM 3514 N N . TYR A 1 440 ? 3.419 6.065 11.045 1.00 94.81 440 TYR A N 1
ATOM 3515 C CA . TYR A 1 440 ? 3.592 6.735 9.747 1.00 94.81 440 TYR A CA 1
ATOM 3516 C C . TYR A 1 440 ? 3.253 5.840 8.544 1.00 94.81 440 TYR A C 1
ATOM 3518 O O . TYR A 1 440 ? 4.119 5.507 7.737 1.00 94.81 440 TYR A O 1
ATOM 3526 N N . TYR A 1 441 ? 1.984 5.452 8.416 1.00 95.38 441 TYR A N 1
ATOM 3527 C CA . TYR A 1 441 ? 1.517 4.461 7.430 1.00 95.38 441 TYR A CA 1
ATOM 3528 C C . TYR A 1 441 ? 1.956 4.700 5.966 1.00 95.38 441 TYR A C 1
ATOM 3530 O O . TYR A 1 441 ? 2.142 3.734 5.228 1.00 95.38 441 TYR A O 1
ATOM 3538 N N . THR A 1 442 ? 2.179 5.954 5.549 1.00 93.50 442 THR A N 1
ATOM 3539 C CA . THR A 1 442 ? 2.659 6.315 4.197 1.00 93.50 442 THR A CA 1
ATOM 3540 C C . THR A 1 442 ? 4.174 6.179 3.994 1.00 93.50 442 THR A C 1
ATOM 3542 O O . THR A 1 442 ? 4.645 6.276 2.863 1.00 93.50 442 THR A O 1
ATOM 3545 N N . ALA A 1 443 ? 4.958 6.039 5.067 1.00 91.50 443 ALA A N 1
ATOM 3546 C CA . ALA A 1 443 ? 6.419 6.010 5.033 1.00 91.50 443 ALA A CA 1
ATOM 3547 C C . ALA A 1 443 ? 6.920 4.562 4.924 1.00 91.50 443 ALA A C 1
ATOM 3549 O O . ALA A 1 443 ? 6.994 3.850 5.927 1.00 91.50 443 ALA A O 1
ATOM 3550 N N . GLY A 1 444 ? 7.251 4.111 3.715 1.00 91.19 444 GLY A N 1
ATOM 3551 C CA . GLY A 1 444 ? 7.672 2.738 3.453 1.00 91.19 444 GLY A CA 1
ATOM 3552 C C . GLY A 1 444 ? 8.362 2.547 2.106 1.00 91.19 444 GLY A C 1
ATOM 3553 O O . GLY A 1 444 ? 8.295 3.416 1.242 1.00 91.19 444 GLY A O 1
ATOM 3554 N N . SER A 1 445 ? 9.014 1.395 1.941 1.00 90.62 445 SER A N 1
ATOM 3555 C CA . SER A 1 445 ? 9.622 0.938 0.684 1.00 90.62 445 SER A CA 1
ATOM 3556 C C . SER A 1 445 ? 8.874 -0.275 0.118 1.00 90.62 445 SER A C 1
ATOM 3558 O O . SER A 1 445 ? 8.208 -1.016 0.852 1.00 90.62 445 SER A O 1
ATOM 3560 N N . GLY A 1 446 ? 8.933 -0.462 -1.206 1.00 88.94 446 GLY A N 1
ATOM 3561 C CA . GLY A 1 446 ? 8.217 -1.542 -1.902 1.00 88.94 446 GLY A CA 1
ATOM 3562 C C . GLY A 1 446 ? 6.691 -1.487 -1.732 1.00 88.94 446 GLY A C 1
ATOM 3563 O O . GLY A 1 446 ? 6.046 -2.528 -1.639 1.00 88.94 446 GLY A O 1
ATOM 3564 N N . GLY A 1 447 ? 6.114 -0.285 -1.587 1.00 90.44 447 GLY A N 1
ATOM 3565 C CA . GLY A 1 447 ? 4.686 -0.083 -1.297 1.00 90.44 447 GLY A CA 1
ATOM 3566 C C . GLY A 1 447 ? 4.285 -0.275 0.174 1.00 90.44 447 GLY A C 1
ATOM 3567 O O . GLY A 1 447 ? 3.129 -0.038 0.530 1.00 90.44 447 GLY A O 1
ATOM 3568 N N . GLY A 1 448 ? 5.229 -0.665 1.034 1.00 94.19 448 GLY A N 1
ATOM 3569 C CA . GLY A 1 448 ? 5.115 -0.674 2.491 1.00 94.19 448 GLY A CA 1
ATOM 3570 C C . GLY A 1 448 ? 3.844 -1.299 3.068 1.00 94.19 448 GLY A C 1
ATOM 3571 O O . GLY A 1 448 ? 3.444 -2.407 2.701 1.00 94.19 448 GLY A O 1
ATOM 3572 N N . ALA A 1 449 ? 3.212 -0.590 4.006 1.00 96.69 449 ALA A N 1
ATOM 3573 C CA . ALA A 1 449 ? 2.041 -1.081 4.730 1.00 96.69 449 ALA A CA 1
ATOM 3574 C C . ALA A 1 449 ? 0.810 -1.289 3.820 1.00 96.69 449 ALA A C 1
ATOM 3576 O O . ALA A 1 449 ? 0.047 -2.234 4.025 1.00 96.69 449 ALA A O 1
ATOM 3577 N N . PHE A 1 450 ? 0.647 -0.474 2.770 1.00 97.12 450 PHE A N 1
ATOM 3578 C CA . PHE A 1 450 ? -0.419 -0.654 1.777 1.00 97.12 450 PHE A CA 1
ATOM 3579 C C . PHE A 1 450 ? -0.258 -1.967 1.001 1.00 97.12 450 PHE A C 1
ATOM 3581 O O . PHE A 1 450 ? -1.216 -2.731 0.852 1.00 97.12 450 PHE A O 1
ATOM 3588 N N . GLN A 1 451 ? 0.970 -2.262 0.560 1.00 96.00 451 GLN A N 1
ATOM 3589 C CA . GLN A 1 451 ? 1.287 -3.503 -0.146 1.00 96.00 451 GLN A CA 1
ATOM 3590 C C . GLN A 1 451 ? 1.142 -4.728 0.765 1.00 96.00 451 GLN A C 1
ATOM 3592 O O . GLN A 1 451 ? 0.637 -5.762 0.327 1.00 96.00 451 GLN A O 1
ATOM 3597 N N . ALA A 1 452 ? 1.497 -4.604 2.048 1.00 97.81 452 ALA A N 1
ATOM 3598 C CA . ALA A 1 452 ? 1.304 -5.667 3.032 1.00 97.81 452 ALA A CA 1
ATOM 3599 C C . ALA A 1 452 ? -0.176 -6.069 3.184 1.00 97.81 452 ALA A C 1
ATOM 3601 O O . ALA A 1 452 ? -0.495 -7.260 3.177 1.00 97.81 452 ALA A O 1
ATOM 3602 N N . VAL A 1 453 ? -1.094 -5.098 3.228 1.00 98.12 453 VAL A N 1
ATOM 3603 C CA . VAL A 1 453 ? -2.542 -5.365 3.323 1.00 98.12 453 VAL A CA 1
ATOM 3604 C C . VAL A 1 453 ? -3.132 -5.894 2.011 1.00 98.12 453 VAL A C 1
ATOM 3606 O O . VAL A 1 453 ? -3.956 -6.811 2.046 1.00 98.12 453 VAL A O 1
ATOM 3609 N N . LYS A 1 454 ? -2.681 -5.405 0.846 1.00 96.50 454 LYS A N 1
ATOM 3610 C CA . LYS A 1 454 ? -3.019 -5.993 -0.471 1.00 96.50 454 LYS A CA 1
ATOM 3611 C C . LYS A 1 454 ? -2.603 -7.469 -0.533 1.00 96.50 454 LYS A C 1
ATOM 3613 O O . LYS A 1 454 ? -3.381 -8.323 -0.954 1.00 96.50 454 LYS A O 1
ATOM 3618 N N . TRP A 1 455 ? -1.393 -7.778 -0.067 1.00 97.06 455 TRP A N 1
ATOM 3619 C CA . TRP A 1 455 ? -0.839 -9.131 -0.045 1.00 97.06 455 TRP A CA 1
ATOM 3620 C C . TRP A 1 455 ? -1.598 -10.071 0.910 1.00 97.06 455 TRP A C 1
ATOM 3622 O O . TRP A 1 455 ? -1.976 -11.167 0.491 1.00 97.06 455 TRP A O 1
ATOM 3632 N N . LEU A 1 456 ? -1.913 -9.642 2.140 1.00 97.50 456 LEU A N 1
ATOM 3633 C CA . LEU A 1 456 ? -2.734 -10.432 3.074 1.00 97.50 456 LEU A CA 1
ATOM 3634 C C . LEU A 1 456 ? -4.146 -10.693 2.534 1.00 97.50 456 LEU A C 1
ATOM 3636 O O . LEU A 1 456 ? -4.640 -11.816 2.606 1.00 97.50 456 LEU A O 1
ATOM 3640 N N . ASN A 1 457 ? -4.794 -9.689 1.936 1.00 96.56 457 ASN A N 1
ATOM 3641 C CA . ASN A 1 457 ? -6.124 -9.881 1.357 1.00 96.56 457 ASN A CA 1
ATOM 3642 C C . ASN A 1 457 ? -6.131 -10.916 0.223 1.00 96.56 457 ASN A C 1
ATOM 3644 O O . ASN A 1 457 ? -7.111 -11.651 0.091 1.00 96.56 457 ASN A O 1
ATOM 3648 N N . ASN A 1 458 ? -5.031 -11.039 -0.527 1.00 94.56 458 ASN A N 1
ATOM 3649 C CA . ASN A 1 458 ? -4.838 -12.107 -1.507 1.00 94.56 458 ASN A CA 1
ATOM 3650 C C . ASN A 1 458 ? -4.571 -13.480 -0.855 1.00 94.56 458 ASN A C 1
ATOM 3652 O O . ASN A 1 458 ? -5.042 -14.489 -1.377 1.00 94.56 458 ASN A O 1
ATOM 3656 N N . LYS A 1 459 ? -3.899 -13.551 0.306 1.00 93.88 459 LYS A N 1
ATOM 3657 C CA . LYS A 1 459 ? -3.770 -14.805 1.081 1.00 93.88 459 LYS A CA 1
ATOM 3658 C C . LYS A 1 459 ? -5.135 -15.343 1.522 1.00 93.88 459 LYS A C 1
ATOM 3660 O O . LYS A 1 459 ? -5.429 -16.510 1.268 1.00 93.88 459 LYS A O 1
ATOM 3665 N N . PHE A 1 460 ? -6.009 -14.484 2.048 1.00 91.69 460 PHE A N 1
ATOM 3666 C CA . PHE A 1 460 ? -7.381 -14.865 2.416 1.00 91.69 460 PHE A CA 1
ATOM 3667 C C . PHE A 1 460 ? -8.244 -15.332 1.218 1.00 91.69 460 PHE A C 1
ATOM 3669 O O . PHE A 1 460 ? -9.123 -16.181 1.389 1.00 91.69 460 PHE A O 1
ATOM 3676 N N . LYS A 1 461 ? -7.985 -14.845 -0.011 1.00 89.06 461 LYS A N 1
ATOM 3677 C CA . LYS A 1 461 ? -8.599 -15.388 -1.249 1.00 89.06 461 LYS A CA 1
ATOM 3678 C C . LYS A 1 461 ? -8.122 -16.813 -1.562 1.00 89.06 461 LYS A C 1
ATOM 3680 O O . LYS A 1 461 ? -8.905 -17.641 -2.020 1.00 89.06 461 LYS A O 1
ATOM 3685 N N . GLY A 1 462 ? -6.851 -17.115 -1.291 1.00 75.69 462 GLY A N 1
ATOM 3686 C CA . GLY A 1 462 ? -6.286 -18.454 -1.474 1.00 75.69 462 GLY A CA 1
ATOM 3687 C C . GLY A 1 462 ? -6.960 -19.507 -0.587 1.00 75.69 462 GLY A C 1
ATOM 3688 O O . GLY A 1 462 ? -7.382 -20.551 -1.084 1.00 75.69 462 GLY A O 1
ATOM 3689 N N . GLU A 1 463 ? -7.145 -19.211 0.704 1.00 64.88 463 GLU A N 1
ATOM 3690 C CA . GLU A 1 463 ? -7.811 -20.126 1.652 1.00 64.88 463 GLU A CA 1
ATOM 3691 C C . GLU A 1 463 ? -9.251 -20.474 1.247 1.00 64.88 463 GLU A C 1
ATOM 3693 O O . GLU A 1 463 ? -9.683 -21.624 1.372 1.00 64.88 463 GLU A O 1
ATOM 3698 N N . THR A 1 464 ? -10.001 -19.493 0.739 1.00 57.22 464 THR A N 1
ATOM 3699 C CA . THR A 1 464 ? -11.392 -19.687 0.295 1.00 57.22 464 THR A CA 1
ATOM 3700 C C . THR A 1 464 ? -11.502 -20.530 -0.980 1.00 57.22 464 THR A C 1
ATOM 3702 O O . THR A 1 464 ? -12.525 -21.180 -1.186 1.00 57.22 464 THR A O 1
ATOM 3705 N N . SER A 1 465 ? -10.450 -20.599 -1.802 1.00 54.84 465 SER A N 1
ATOM 3706 C CA . SER A 1 465 ? -10.379 -21.530 -2.937 1.00 54.84 465 SER A CA 1
ATOM 3707 C C . SER A 1 465 ? -10.044 -22.961 -2.490 1.00 54.84 465 SER A C 1
ATOM 3709 O O . SER A 1 465 ? -10.756 -23.906 -2.831 1.00 54.84 465 SER A O 1
ATOM 3711 N N . VAL A 1 466 ? -9.024 -23.136 -1.639 1.00 51.91 466 VAL A N 1
ATOM 3712 C CA . VAL A 1 466 ? -8.591 -24.469 -1.165 1.00 51.91 466 VAL A CA 1
ATOM 3713 C C . VAL A 1 466 ? -9.667 -25.151 -0.310 1.00 51.91 466 VAL A C 1
ATOM 3715 O O . VAL A 1 466 ? -9.891 -26.355 -0.439 1.00 51.91 466 VAL A O 1
ATOM 3718 N N . SER A 1 467 ? -10.386 -24.394 0.523 1.00 48.69 467 SER A N 1
ATOM 3719 C CA . SER A 1 467 ? -11.518 -24.917 1.304 1.00 48.69 467 SER A CA 1
ATOM 3720 C C . SER A 1 467 ? -12.717 -25.314 0.433 1.00 48.69 467 SER A C 1
ATOM 3722 O O . SER A 1 467 ? -13.350 -26.331 0.718 1.00 48.69 467 SER A O 1
ATOM 3724 N N . LYS A 1 468 ? -12.994 -24.590 -0.664 1.00 45.47 468 LYS A N 1
ATOM 3725 C CA . LYS A 1 468 ? -13.992 -25.009 -1.665 1.00 45.47 468 LYS A CA 1
ATOM 3726 C C . LYS A 1 468 ? -13.590 -26.307 -2.363 1.00 45.47 468 LYS A C 1
ATOM 3728 O O . LYS A 1 468 ? -14.439 -27.181 -2.495 1.00 45.47 468 LYS A O 1
ATOM 3733 N N . ILE A 1 469 ? -12.317 -26.474 -2.732 1.00 47.12 469 ILE A N 1
ATOM 3734 C CA . ILE A 1 469 ? -11.817 -27.722 -3.335 1.00 47.12 469 ILE A CA 1
ATOM 3735 C C . ILE A 1 469 ? -11.969 -28.893 -2.352 1.00 47.12 469 ILE A C 1
ATOM 3737 O O . ILE A 1 469 ? -12.541 -29.915 -2.715 1.00 47.12 469 ILE A O 1
ATOM 3741 N N . ARG A 1 470 ? -11.567 -28.731 -1.081 1.00 43.09 470 ARG A N 1
ATOM 3742 C CA . ARG A 1 470 ? -11.744 -29.780 -0.055 1.00 43.09 470 ARG A CA 1
ATOM 3743 C C . ARG A 1 470 ? -13.212 -30.151 0.190 1.00 43.09 470 ARG A C 1
ATOM 3745 O O . ARG A 1 470 ? -13.491 -31.324 0.407 1.00 43.09 470 ARG A O 1
ATOM 3752 N N . LYS A 1 471 ? -14.145 -29.191 0.132 1.00 44.25 471 LYS A N 1
ATOM 3753 C CA . LYS A 1 471 ? -15.591 -29.482 0.197 1.00 44.25 471 LYS A CA 1
ATOM 3754 C C . LYS A 1 471 ? -16.121 -30.147 -1.079 1.00 44.25 471 LYS A C 1
ATOM 3756 O O . LYS A 1 471 ? -16.979 -31.010 -0.973 1.00 44.25 471 LYS A O 1
ATOM 3761 N N . ALA A 1 472 ? -15.600 -29.804 -2.257 1.00 45.19 472 ALA A N 1
ATOM 3762 C CA . ALA A 1 472 ? -15.984 -30.437 -3.523 1.00 45.19 472 ALA A CA 1
ATOM 3763 C C . ALA A 1 472 ? -15.469 -31.885 -3.665 1.00 45.19 472 ALA A C 1
ATOM 3765 O O . ALA A 1 472 ? -16.075 -32.677 -4.377 1.00 45.19 472 ALA A O 1
ATOM 3766 N N . SER A 1 473 ? -14.384 -32.250 -2.972 1.00 38.81 473 SER A N 1
ATOM 3767 C CA . SER A 1 473 ? -13.887 -33.635 -2.904 1.00 38.81 473 SER A CA 1
ATOM 3768 C C . SER A 1 473 ? -14.650 -34.536 -1.920 1.00 38.81 473 SER A C 1
ATOM 3770 O O . SER A 1 473 ? -14.380 -35.733 -1.875 1.00 38.81 473 SER A O 1
ATOM 3772 N N . LEU A 1 474 ? -15.597 -33.997 -1.144 1.00 39.22 474 LEU A N 1
ATOM 3773 C CA . LEU A 1 474 ? -16.507 -34.776 -0.301 1.00 39.22 474 LEU A CA 1
ATOM 3774 C C . LEU A 1 474 ? -17.800 -35.060 -1.074 1.00 39.22 474 LEU A C 1
ATOM 3776 O O . LEU A 1 474 ? -18.810 -34.378 -0.907 1.00 39.22 474 LEU A O 1
ATOM 3780 N N . ILE A 1 475 ? -17.747 -36.078 -1.934 1.00 34.91 475 ILE A N 1
ATOM 3781 C CA . ILE A 1 475 ? -18.938 -36.650 -2.570 1.00 34.91 475 ILE A CA 1
ATOM 3782 C C . ILE A 1 475 ? -19.785 -37.309 -1.466 1.00 34.91 475 ILE A C 1
ATOM 3784 O O . ILE A 1 475 ? -19.250 -38.150 -0.737 1.00 34.91 475 ILE A O 1
ATOM 3788 N N . PRO A 1 476 ? -21.077 -36.968 -1.311 1.00 36.16 476 PRO A N 1
ATOM 3789 C CA . PRO A 1 476 ? -21.948 -37.689 -0.395 1.00 36.16 476 PRO A CA 1
ATOM 3790 C C . PRO A 1 476 ? -22.244 -39.081 -0.965 1.00 36.16 476 PRO A C 1
ATOM 3792 O O . PRO A 1 476 ? -22.666 -39.211 -2.115 1.00 36.16 476 PRO A O 1
ATOM 3795 N N . PHE A 1 477 ? -22.046 -40.124 -0.157 1.00 31.94 477 PHE A N 1
ATOM 3796 C CA . PHE A 1 477 ? -22.624 -41.436 -0.449 1.00 31.94 477 PHE A CA 1
ATOM 3797 C C . PHE A 1 477 ? -24.157 -41.297 -0.439 1.00 31.94 477 PHE A C 1
ATOM 3799 O O . PHE A 1 477 ? -24.682 -40.763 0.539 1.00 31.94 477 PHE A O 1
ATOM 3806 N N . PRO A 1 478 ? -24.876 -41.728 -1.491 1.00 37.25 478 PRO A N 1
ATOM 3807 C CA . PRO A 1 478 ? -26.330 -41.657 -1.509 1.00 37.25 478 PRO A CA 1
ATOM 3808 C C . PRO A 1 478 ? -26.944 -42.701 -0.569 1.00 37.25 478 PRO A C 1
ATOM 3810 O O . PRO A 1 478 ? -26.443 -43.822 -0.452 1.00 37.25 478 PRO A O 1
ATOM 3813 N N . ASP A 1 479 ? -28.048 -42.323 0.071 1.00 34.69 479 ASP A N 1
ATOM 3814 C CA . ASP A 1 479 ? -28.795 -43.163 1.004 1.00 34.69 479 ASP A CA 1
ATOM 3815 C C . ASP A 1 479 ? -29.281 -44.465 0.354 1.00 34.69 479 ASP A C 1
ATOM 3817 O O . ASP A 1 479 ? -29.974 -44.451 -0.666 1.00 34.69 479 ASP A O 1
ATOM 3821 N N . MET A 1 480 ? -28.985 -45.600 0.993 1.00 26.17 480 MET A N 1
ATOM 3822 C CA . MET A 1 480 ? -29.580 -46.889 0.641 1.00 26.17 480 MET A CA 1
ATOM 3823 C C . MET A 1 480 ? -30.711 -47.208 1.625 1.00 26.17 480 MET A C 1
ATOM 3825 O O . MET A 1 480 ? -30.492 -47.692 2.735 1.00 26.17 480 MET A O 1
ATOM 3829 N N . VAL A 1 481 ? -31.935 -46.880 1.215 1.00 31.03 481 VAL A N 1
ATOM 3830 C CA . VAL A 1 481 ? -33.180 -47.167 1.942 1.00 31.03 481 VAL A CA 1
ATOM 3831 C C . VAL A 1 481 ? -33.710 -48.557 1.555 1.00 31.03 481 VAL A C 1
ATOM 3833 O O . VAL A 1 481 ? -33.586 -48.958 0.402 1.00 31.03 481 VAL A O 1
ATOM 3836 N N . THR A 1 482 ? -34.366 -49.242 2.509 1.00 31.38 482 THR A N 1
ATOM 3837 C CA . THR A 1 482 ? -35.107 -50.530 2.389 1.00 31.38 482 THR A CA 1
ATOM 3838 C C . THR A 1 482 ? -34.275 -51.758 1.973 1.00 31.38 482 THR A C 1
ATOM 3840 O O . THR A 1 482 ? -33.696 -51.810 0.901 1.00 31.38 482 THR A O 1
ATOM 3843 N N . HIS A 1 483 ? -34.189 -52.812 2.791 1.00 27.66 483 HIS A N 1
ATOM 3844 C CA . HIS A 1 483 ? -35.332 -53.663 3.148 1.00 27.66 483 HIS A CA 1
ATOM 3845 C C . HIS A 1 483 ? -35.299 -54.224 4.582 1.00 27.66 483 HIS A C 1
ATOM 3847 O O . HIS A 1 483 ? -34.241 -54.500 5.142 1.00 27.66 483 HIS A O 1
ATOM 3853 N N . TRP A 1 484 ? -36.497 -54.436 5.132 1.00 27.08 484 TRP A N 1
ATOM 3854 C CA . TRP A 1 484 ? -36.776 -55.303 6.283 1.00 27.08 484 TRP A CA 1
ATOM 3855 C C . TRP A 1 484 ? -37.387 -56.636 5.807 1.00 27.08 484 TRP A C 1
ATOM 3857 O O . TRP A 1 484 ? -37.767 -56.750 4.642 1.00 27.08 484 TRP A O 1
ATOM 3867 N N . ASP A 1 485 ? -37.506 -57.581 6.747 1.00 29.70 485 ASP A N 1
ATOM 3868 C CA . ASP A 1 485 ? -38.068 -58.942 6.638 1.00 29.70 485 ASP A CA 1
ATOM 3869 C C . ASP A 1 485 ? -37.150 -59.986 5.940 1.00 29.70 485 ASP A C 1
ATOM 3871 O O . ASP A 1 485 ? -36.525 -59.709 4.926 1.00 29.70 485 ASP A O 1
ATOM 3875 N N . THR A 1 486 ? -36.984 -61.231 6.427 1.00 27.12 486 THR A N 1
ATOM 3876 C CA . THR A 1 486 ? -37.748 -61.956 7.469 1.00 27.12 486 THR A CA 1
ATOM 3877 C C . THR A 1 486 ? -36.933 -63.043 8.207 1.00 27.12 486 THR A C 1
ATOM 3879 O O . THR A 1 486 ? -36.073 -63.683 7.616 1.00 27.12 486 THR A O 1
ATOM 3882 N N . ALA A 1 487 ? -37.360 -63.337 9.446 1.00 27.56 487 ALA A N 1
ATOM 3883 C CA . ALA A 1 487 ? -37.362 -64.646 10.135 1.00 27.56 487 ALA A CA 1
ATOM 3884 C C . ALA A 1 487 ? -36.068 -65.323 10.673 1.00 27.56 487 ALA A C 1
ATOM 3886 O O . ALA A 1 487 ? -35.222 -65.779 9.919 1.00 27.56 487 ALA A O 1
ATOM 3887 N N . ASN A 1 488 ? -36.127 -65.632 11.988 1.00 28.27 488 ASN A N 1
ATOM 3888 C CA . ASN A 1 488 ? -35.575 -66.819 12.687 1.00 28.27 488 ASN A CA 1
ATOM 3889 C C . ASN A 1 488 ? -34.025 -66.992 12.756 1.00 28.27 488 ASN A C 1
ATOM 3891 O O . ASN A 1 488 ? -33.312 -66.740 11.804 1.00 28.27 488 ASN A O 1
ATOM 3895 N N . GLN A 1 489 ? -33.407 -67.475 13.849 1.00 26.33 489 GLN A N 1
ATOM 3896 C CA . GLN A 1 489 ? -33.933 -68.100 15.074 1.00 26.33 489 GLN A CA 1
ATOM 3897 C C . GLN A 1 489 ? -32.871 -68.139 16.214 1.00 26.33 489 GLN A C 1
ATOM 3899 O O . GLN A 1 489 ? -31.681 -68.068 15.944 1.00 26.33 489 GLN A O 1
ATOM 3904 N N . GLN A 1 490 ? -33.328 -68.428 17.446 1.00 28.53 490 GLN A N 1
ATOM 3905 C CA . GLN A 1 490 ? -32.601 -69.053 18.583 1.00 28.53 490 GLN A CA 1
ATOM 3906 C C . GLN A 1 490 ? -31.764 -68.221 19.596 1.00 28.53 490 GLN A C 1
ATOM 3908 O O . GLN A 1 490 ? -30.715 -67.676 19.292 1.00 28.53 490 GLN A O 1
ATOM 3913 N N . ARG A 1 491 ? -32.212 -68.348 20.867 1.00 28.89 491 ARG A N 1
ATOM 3914 C CA . ARG A 1 491 ? -31.463 -68.636 22.125 1.00 28.89 491 ARG A CA 1
ATOM 3915 C C . ARG A 1 491 ? -30.368 -67.637 22.560 1.00 28.89 491 ARG A C 1
ATOM 3917 O O . ARG A 1 491 ? -29.330 -67.530 21.936 1.00 28.89 491 ARG A O 1
ATOM 3924 N N . GLN A 1 492 ? -30.585 -66.823 23.599 1.00 28.77 492 GLN A N 1
ATOM 3925 C CA . GLN A 1 492 ? -30.664 -67.117 25.054 1.00 28.77 492 GLN A CA 1
ATOM 3926 C C . GLN A 1 492 ? -29.329 -66.945 25.821 1.00 28.77 492 GLN A C 1
ATOM 3928 O O . GLN A 1 492 ? -28.273 -67.379 25.387 1.00 28.77 492 GLN A O 1
ATOM 3933 N N . THR A 1 493 ? -29.474 -66.391 27.035 1.00 28.23 493 THR A N 1
ATOM 3934 C CA . THR A 1 493 ? -28.581 -66.436 28.220 1.00 28.23 493 THR A CA 1
ATOM 3935 C C . THR A 1 493 ? -27.253 -65.641 28.266 1.00 28.23 493 THR A C 1
ATOM 3937 O O . THR A 1 493 ? -26.293 -65.902 27.556 1.00 28.23 493 THR A O 1
ATOM 3940 N N . LYS A 1 494 ? -27.231 -64.707 29.239 1.00 30.94 494 LYS A N 1
ATOM 3941 C CA . LYS A 1 494 ? -26.102 -64.069 29.975 1.00 30.94 494 LYS A CA 1
ATOM 3942 C C . LYS A 1 494 ? -25.164 -65.130 30.637 1.00 30.94 494 LYS A C 1
ATOM 3944 O O . LYS A 1 494 ? -25.626 -66.269 30.695 1.00 30.94 494 LYS A O 1
ATOM 3949 N N . PRO A 1 495 ? -23.974 -64.823 31.247 1.00 31.61 495 PRO A N 1
ATOM 3950 C CA . PRO A 1 495 ? -23.561 -63.541 31.867 1.00 31.61 495 PRO A CA 1
ATOM 3951 C C . PRO A 1 495 ? -22.056 -63.123 31.807 1.00 31.61 495 PRO A C 1
ATOM 3953 O O . PRO A 1 495 ? -21.210 -63.778 31.216 1.00 31.61 495 PRO A O 1
ATOM 3956 N N . ILE A 1 496 ? -21.745 -62.006 32.484 1.00 33.28 496 ILE A N 1
ATOM 3957 C CA . ILE A 1 496 ? -20.420 -61.465 32.895 1.00 33.28 496 ILE A CA 1
ATOM 3958 C C . ILE A 1 496 ? -20.305 -61.784 34.416 1.00 33.28 496 ILE A C 1
ATOM 3960 O O . ILE A 1 496 ? -21.349 -61.572 35.051 1.00 33.28 496 ILE A O 1
ATOM 3964 N N . PRO A 1 497 ? -19.182 -62.247 35.058 1.00 46.62 497 PRO A N 1
ATOM 3965 C CA . PRO A 1 497 ? -17.987 -61.390 35.287 1.00 46.62 497 PRO A CA 1
ATOM 3966 C C . PRO A 1 497 ? -16.590 -61.988 35.710 1.00 46.62 497 PRO A C 1
ATOM 3968 O O . PRO A 1 497 ? -16.484 -63.091 36.222 1.00 46.62 497 PRO A O 1
ATOM 3971 N N . ARG A 1 498 ? -15.569 -61.099 35.668 1.00 26.86 498 ARG A N 1
ATOM 3972 C CA . ARG A 1 498 ? -14.464 -60.830 36.650 1.00 26.86 498 ARG A CA 1
ATOM 3973 C C . ARG A 1 498 ? -13.203 -61.722 36.893 1.00 26.86 498 ARG A C 1
ATOM 3975 O O . ARG A 1 498 ? -13.300 -62.872 37.283 1.00 26.86 498 ARG A O 1
ATOM 3982 N N . GLN A 1 499 ? -12.077 -60.975 36.941 1.00 28.45 499 GLN A N 1
ATOM 3983 C CA . GLN A 1 499 ? -10.939 -60.937 37.907 1.00 28.45 499 GLN A CA 1
ATOM 3984 C C . GLN A 1 499 ? -9.733 -61.917 37.842 1.00 28.45 499 GLN A C 1
ATOM 3986 O O . GLN A 1 499 ? -9.899 -63.119 37.982 1.00 28.45 499 GLN A O 1
ATOM 3991 N N . ASP A 1 500 ? -8.537 -61.288 37.794 1.00 27.55 500 ASP A N 1
ATOM 3992 C CA . ASP A 1 500 ? -7.317 -61.500 38.622 1.00 27.55 500 ASP A CA 1
ATOM 3993 C C . ASP A 1 500 ? -6.523 -62.838 38.517 1.00 27.55 500 ASP A C 1
ATOM 3995 O O . ASP A 1 500 ? -7.104 -63.886 38.283 1.00 27.55 500 ASP A O 1
ATOM 3999 N N . MET A 1 501 ? -5.189 -62.931 38.707 1.00 28.80 501 MET A N 1
ATOM 4000 C CA . MET A 1 501 ? -4.079 -61.965 38.918 1.00 28.80 501 MET A CA 1
ATOM 4001 C C . MET A 1 501 ? -2.696 -62.676 38.764 1.00 28.80 501 MET A C 1
ATOM 4003 O O . MET A 1 501 ? -2.651 -63.884 38.952 1.00 28.80 501 MET A O 1
ATOM 4007 N N . ILE A 1 502 ? -1.594 -61.902 38.605 1.00 30.45 502 ILE A N 1
ATOM 4008 C CA . ILE A 1 502 ? -0.202 -62.172 39.111 1.00 30.45 502 ILE A CA 1
ATOM 4009 C C . ILE A 1 502 ? 0.594 -63.336 38.432 1.00 30.45 502 ILE A C 1
ATOM 4011 O O . ILE A 1 502 ? 0.072 -64.420 38.229 1.00 30.45 502 ILE A O 1
ATOM 4015 N N . ASP A 1 503 ? 1.843 -63.160 37.955 1.00 27.45 503 ASP A N 1
ATOM 4016 C CA . ASP A 1 503 ? 3.065 -62.986 38.778 1.00 27.45 503 ASP A CA 1
ATOM 4017 C C . ASP A 1 503 ? 4.277 -62.275 38.095 1.00 27.45 503 ASP A C 1
ATOM 4019 O O . ASP A 1 503 ? 4.318 -62.128 36.873 1.00 27.45 503 ASP A O 1
ATOM 4023 N N . GLY A 1 504 ? 5.248 -61.802 38.903 1.00 26.30 504 GLY A N 1
ATOM 4024 C CA . GLY A 1 504 ? 6.461 -61.029 38.502 1.00 26.30 504 GLY A CA 1
ATOM 4025 C C . GLY A 1 504 ? 7.742 -61.880 38.315 1.00 26.30 504 GLY A C 1
ATOM 4026 O O . GLY A 1 504 ? 7.598 -63.032 37.910 1.00 26.30 504 GLY A O 1
ATOM 4027 N N . PRO A 1 505 ? 8.993 -61.411 38.614 1.00 38.62 505 PRO A N 1
ATOM 4028 C CA . PRO A 1 505 ? 9.495 -60.112 39.148 1.00 38.62 505 PRO A CA 1
ATOM 4029 C C . PRO A 1 505 ? 10.649 -59.476 38.285 1.00 38.62 505 PRO A C 1
ATOM 4031 O O . PRO A 1 505 ? 11.002 -60.025 37.250 1.00 38.62 505 PRO A O 1
ATOM 4034 N N . GLY A 1 506 ? 11.343 -58.359 38.600 1.00 26.75 506 GLY A N 1
ATOM 4035 C CA . GLY A 1 506 ? 11.195 -57.303 39.625 1.00 26.75 506 GLY A CA 1
ATOM 4036 C C . GLY A 1 506 ? 12.409 -56.323 39.734 1.00 26.75 506 GLY A C 1
ATOM 4037 O O . GLY A 1 506 ? 13.515 -56.674 39.347 1.00 26.75 506 GLY A O 1
ATOM 4038 N N . TYR A 1 507 ? 12.175 -55.136 40.334 1.00 26.61 507 TYR A N 1
ATOM 4039 C CA . TYR A 1 507 ? 13.104 -54.148 40.972 1.00 26.61 507 TYR A CA 1
ATOM 4040 C C . TYR A 1 507 ? 14.246 -53.429 40.186 1.00 26.61 507 TYR A C 1
ATOM 4042 O O . TYR A 1 507 ? 14.958 -54.039 39.407 1.00 26.61 507 TYR A O 1
ATOM 4050 N N . GLY A 1 508 ? 14.569 -52.135 40.423 1.00 28.98 508 GLY A N 1
ATOM 4051 C CA . GLY A 1 508 ? 13.841 -51.062 41.141 1.00 28.98 508 GLY A CA 1
ATOM 4052 C C . GLY A 1 508 ? 14.685 -49.943 41.823 1.00 28.98 508 GLY A C 1
ATOM 4053 O O . GLY A 1 508 ? 15.719 -50.236 42.414 1.00 28.98 508 GLY A O 1
ATOM 4054 N N . LYS A 1 509 ? 14.091 -48.722 41.886 1.00 34.75 509 LYS A N 1
ATOM 4055 C CA . LYS A 1 509 ? 14.361 -47.491 42.713 1.00 34.75 509 LYS A CA 1
ATOM 4056 C C . LYS A 1 509 ? 15.237 -46.396 42.065 1.00 34.75 509 LYS A C 1
ATOM 4058 O O . LYS A 1 509 ? 16.209 -46.723 41.407 1.00 34.75 509 LYS A O 1
ATOM 4063 N N . GLY A 1 510 ? 14.998 -45.082 42.222 1.00 31.16 510 GLY A N 1
ATOM 4064 C CA . GLY A 1 510 ? 13.970 -44.243 42.900 1.00 31.16 510 GLY A CA 1
ATOM 4065 C C . GLY A 1 510 ? 14.258 -42.747 42.568 1.00 31.16 510 GLY A C 1
ATOM 4066 O O . GLY A 1 510 ? 15.190 -42.506 41.811 1.00 31.16 510 GLY A O 1
ATOM 4067 N N . PHE A 1 511 ? 13.591 -41.676 43.033 1.00 31.16 511 PHE A N 1
ATOM 4068 C CA . PHE A 1 511 ? 12.477 -41.412 43.972 1.00 31.16 511 PHE A CA 1
ATOM 4069 C C . PHE A 1 511 ? 11.857 -40.009 43.661 1.00 31.16 511 PHE A C 1
ATOM 4071 O O . PHE A 1 511 ? 12.496 -39.199 42.999 1.00 31.16 511 PHE A O 1
ATOM 4078 N N . HIS A 1 512 ? 10.675 -39.681 44.212 1.00 31.73 512 HIS A N 1
ATOM 4079 C CA . HIS A 1 512 ? 10.128 -38.309 44.363 1.00 31.73 512 HIS A CA 1
ATOM 4080 C C . HIS A 1 512 ? 9.665 -38.096 45.823 1.00 31.73 512 HIS A C 1
ATOM 4082 O O . HIS A 1 512 ? 9.306 -39.069 46.490 1.00 31.73 512 HIS A O 1
ATOM 4088 N N . THR A 1 513 ? 9.658 -36.855 46.329 1.00 35.00 513 THR A N 1
ATOM 4089 C CA . THR A 1 513 ? 9.285 -36.509 47.720 1.00 35.00 513 THR A CA 1
ATOM 4090 C C . THR A 1 513 ? 7.892 -35.874 47.861 1.00 35.00 513 THR A C 1
ATOM 4092 O O . THR A 1 513 ? 7.272 -35.420 46.904 1.00 35.00 513 THR A O 1
ATOM 4095 N N . LEU A 1 514 ? 7.373 -35.886 49.093 1.00 32.12 514 LEU A N 1
ATOM 4096 C CA . LEU A 1 514 ? 5.944 -35.801 49.422 1.00 32.12 514 LEU A CA 1
ATOM 4097 C C . LEU A 1 514 ? 5.342 -34.373 49.532 1.00 32.12 514 LEU A C 1
ATOM 4099 O O . LEU A 1 514 ? 4.319 -34.215 50.196 1.00 32.12 514 LEU A O 1
ATOM 4103 N N . SER A 1 515 ? 5.942 -33.322 48.950 1.00 33.97 515 SER A N 1
ATOM 4104 C CA . SER A 1 515 ? 5.476 -31.929 49.164 1.00 33.97 515 SER A CA 1
ATOM 4105 C C . SER A 1 515 ? 4.471 -31.391 48.138 1.00 33.97 515 SER A C 1
ATOM 4107 O O . SER A 1 515 ? 3.721 -30.469 48.458 1.00 33.97 515 SER A O 1
ATOM 4109 N N . ASP A 1 516 ? 4.406 -31.952 46.929 1.00 36.53 516 ASP A N 1
ATOM 4110 C CA . ASP A 1 516 ? 3.676 -31.313 45.815 1.00 36.53 516 ASP A CA 1
ATOM 4111 C C . ASP A 1 516 ? 2.181 -31.671 45.738 1.00 36.53 516 ASP A C 1
ATOM 4113 O O . ASP A 1 516 ? 1.408 -31.024 45.029 1.00 36.53 516 ASP A O 1
ATOM 4117 N N . VAL A 1 517 ? 1.736 -32.672 46.503 1.00 37.91 517 VAL A N 1
ATOM 4118 C CA . VAL A 1 517 ? 0.351 -33.179 46.460 1.00 37.91 517 VAL A CA 1
ATOM 4119 C C . VAL A 1 517 ? -0.615 -32.343 47.321 1.00 37.91 517 VAL A C 1
ATOM 4121 O O . VAL A 1 517 ? -1.818 -32.334 47.063 1.00 37.91 517 VAL A O 1
ATOM 4124 N N . LEU A 1 518 ? -0.123 -31.576 48.304 1.00 32.59 518 LEU A N 1
ATOM 4125 C CA . LEU A 1 518 ? -0.975 -30.868 49.277 1.00 32.59 518 LEU A CA 1
ATOM 4126 C C . LEU A 1 518 ? -1.405 -29.440 48.878 1.00 32.59 518 LEU A C 1
ATOM 4128 O O . LEU A 1 518 ? -2.350 -28.911 49.460 1.00 32.59 518 LEU A O 1
ATOM 4132 N N . SER A 1 519 ? -0.804 -28.826 47.854 1.00 33.19 519 SER A N 1
ATOM 4133 C CA . SER A 1 519 ? -1.123 -27.434 47.462 1.00 33.19 519 SER A CA 1
ATOM 4134 C C . SER A 1 519 ? -2.305 -27.272 46.491 1.00 33.19 519 SER A C 1
ATOM 4136 O O . SER A 1 519 ? -2.652 -26.145 46.141 1.00 33.19 519 SER A O 1
ATOM 4138 N N . ARG A 1 520 ? -2.955 -28.361 46.047 1.00 34.12 520 ARG A N 1
ATOM 4139 C CA . ARG A 1 520 ? -4.055 -28.314 45.054 1.00 34.12 520 ARG A CA 1
ATOM 4140 C C . ARG A 1 520 ? -5.481 -28.460 45.608 1.00 34.12 520 ARG A C 1
ATOM 4142 O O . ARG A 1 520 ? -6.419 -28.393 44.822 1.00 34.12 520 ARG A O 1
ATOM 4149 N N . ILE A 1 521 ? -5.670 -28.616 46.923 1.00 34.72 521 ILE A N 1
ATOM 4150 C CA . ILE A 1 521 ? -6.999 -28.898 47.521 1.00 34.72 521 ILE A CA 1
ATOM 4151 C C . ILE A 1 521 ? -7.571 -27.734 48.366 1.00 34.72 521 ILE A C 1
ATOM 4153 O O . ILE A 1 521 ? -8.764 -27.714 48.654 1.00 34.72 521 ILE A O 1
ATOM 4157 N N . LEU A 1 522 ? -6.787 -26.695 48.689 1.00 30.44 522 LEU A N 1
ATOM 4158 C CA . LEU A 1 522 ? -7.238 -25.562 49.519 1.00 30.44 522 LEU A CA 1
ATOM 4159 C C . LEU A 1 522 ? -7.141 -24.200 48.813 1.00 30.44 522 LEU A C 1
ATOM 4161 O O . LEU A 1 522 ? -6.284 -23.384 49.152 1.00 30.44 522 LEU A O 1
ATOM 4165 N N . LYS A 1 523 ? -8.054 -23.928 47.863 1.00 31.19 523 LYS A N 1
ATOM 4166 C CA . LYS A 1 523 ? -8.432 -22.547 47.468 1.00 31.19 523 LYS A CA 1
ATOM 4167 C C . LYS A 1 523 ? -9.748 -22.403 46.679 1.00 31.19 523 LYS A C 1
ATOM 4169 O O . LYS A 1 523 ? -9.861 -21.571 45.787 1.00 31.19 523 LYS A O 1
ATOM 4174 N N . HIS A 1 524 ? -10.790 -23.134 47.076 1.00 30.53 524 HIS A N 1
ATOM 4175 C CA . HIS A 1 524 ? -12.175 -22.738 46.790 1.00 30.53 524 HIS A CA 1
ATOM 4176 C C . HIS A 1 524 ? -13.009 -22.779 48.075 1.00 30.53 524 HIS A C 1
ATOM 4178 O O . HIS A 1 524 ? -12.895 -23.722 48.848 1.00 30.53 524 HIS A O 1
ATOM 4184 N N . ARG A 1 525 ? -13.878 -21.767 48.240 1.00 28.58 525 ARG A N 1
ATOM 4185 C CA . ARG A 1 525 ? -14.722 -21.461 49.417 1.00 28.58 525 ARG A CA 1
ATOM 4186 C C . ARG A 1 525 ? -13.972 -20.897 50.636 1.00 28.58 525 ARG A C 1
ATOM 4188 O O . ARG A 1 525 ? -13.469 -21.638 51.466 1.00 28.58 525 ARG A O 1
ATOM 4195 N N . LEU A 1 526 ? -14.040 -19.575 50.805 1.00 28.97 526 LEU A N 1
ATOM 4196 C CA . LEU A 1 526 ? -14.891 -18.950 51.833 1.00 28.97 526 LEU A CA 1
ATOM 4197 C C . LEU A 1 526 ? -15.131 -17.463 51.497 1.00 28.97 526 LEU A C 1
ATOM 4199 O O . LEU A 1 526 ? -14.505 -16.921 50.588 1.00 28.97 526 LEU A O 1
ATOM 4203 N N . PHE A 1 527 ? -16.129 -16.850 52.137 1.00 26.86 527 PHE A N 1
ATOM 4204 C CA . PHE A 1 527 ? -16.878 -15.700 51.609 1.00 26.86 527 PHE A CA 1
ATOM 4205 C C . PHE A 1 527 ? -17.123 -14.654 52.720 1.00 26.86 527 PHE A C 1
ATOM 4207 O O . PHE A 1 527 ? -17.583 -15.039 53.785 1.00 26.86 527 PHE A O 1
ATOM 4214 N N . LYS A 1 528 ? -16.905 -13.360 52.418 1.00 26.62 528 LYS A N 1
ATOM 4215 C CA . LYS A 1 528 ? -17.387 -12.131 53.115 1.00 26.62 528 LYS A CA 1
ATOM 4216 C C . LYS A 1 528 ? -17.087 -11.858 54.620 1.00 26.62 528 LYS A C 1
ATOM 4218 O O . LYS A 1 528 ? -17.252 -12.706 55.479 1.00 26.62 528 LYS A O 1
ATOM 4223 N N . TRP A 1 529 ? -16.930 -10.544 54.879 1.00 24.08 529 TRP A N 1
ATOM 4224 C CA . TRP A 1 529 ? -17.292 -9.761 56.092 1.00 24.08 529 TRP A CA 1
ATOM 4225 C C . TRP A 1 529 ? -16.392 -9.779 57.353 1.00 24.08 529 TRP A C 1
ATOM 4227 O O . TRP A 1 529 ? -15.907 -10.820 57.769 1.00 24.08 529 TRP A O 1
ATOM 4237 N N . GLY A 1 530 ? -16.250 -8.605 58.005 1.00 24.95 530 GLY A N 1
ATOM 4238 C CA . GLY A 1 530 ? -15.718 -8.456 59.380 1.00 24.95 530 GLY A CA 1
ATOM 4239 C C . GLY A 1 530 ? -14.842 -7.211 59.636 1.00 24.95 530 GLY A C 1
ATOM 4240 O O . GLY A 1 530 ? -13.784 -7.069 59.048 1.00 24.95 530 GLY A O 1
ATOM 4241 N N . GLU A 1 531 ? -15.276 -6.305 60.514 1.00 27.33 531 GLU A N 1
ATOM 4242 C CA . GLU A 1 531 ? -14.775 -4.936 60.759 1.00 27.33 531 GLU A CA 1
ATOM 4243 C C . GLU A 1 531 ? -13.403 -4.699 61.462 1.00 27.33 531 GLU A C 1
ATOM 4245 O O . GLU A 1 531 ? -12.933 -5.485 62.274 1.00 27.33 531 GLU A O 1
ATOM 4250 N N . ARG A 1 532 ? -12.868 -3.480 61.229 1.00 27.19 532 ARG A N 1
ATOM 4251 C CA . ARG A 1 532 ? -12.237 -2.489 62.155 1.00 27.19 532 ARG A CA 1
ATOM 4252 C C . ARG A 1 532 ? -11.426 -2.926 63.404 1.00 27.19 532 ARG A C 1
ATOM 4254 O O . ARG A 1 532 ? -11.990 -3.401 64.384 1.00 27.19 532 ARG A O 1
ATOM 4261 N N . LYS A 1 533 ? -10.184 -2.409 63.481 1.00 27.84 533 LYS A N 1
ATOM 4262 C CA . LYS A 1 533 ? -9.604 -1.492 64.519 1.00 27.84 533 LYS A CA 1
ATOM 4263 C C . LYS A 1 533 ? -8.141 -1.196 64.112 1.00 27.84 533 LYS A C 1
ATOM 4265 O O . LYS A 1 533 ? -7.390 -2.135 63.916 1.00 27.84 533 LYS A O 1
ATOM 4270 N N . ASN A 1 534 ? -7.721 0.008 63.713 1.00 25.78 534 ASN A N 1
ATOM 4271 C CA . ASN A 1 534 ? -7.603 1.304 64.405 1.00 25.78 534 ASN A CA 1
ATOM 4272 C C . ASN A 1 534 ? -6.402 1.407 65.379 1.00 25.78 534 ASN A C 1
ATOM 4274 O O . ASN A 1 534 ? -6.535 1.074 66.553 1.00 25.78 534 ASN A O 1
ATOM 4278 N N . THR A 1 535 ? -5.283 1.967 64.895 1.00 27.80 535 THR A N 1
ATOM 4279 C CA . THR A 1 535 ? -4.201 2.569 65.704 1.00 27.80 535 THR A CA 1
ATOM 4280 C C . THR A 1 535 ? -3.614 3.803 65.003 1.00 27.80 535 THR A C 1
ATOM 4282 O O . THR A 1 535 ? -2.799 3.723 64.088 1.00 27.80 535 THR A O 1
ATOM 4285 N N . THR A 1 536 ? -4.063 4.969 65.459 1.00 27.41 536 THR A N 1
ATOM 4286 C CA . THR A 1 536 ? -3.445 6.307 65.346 1.00 27.41 536 THR A CA 1
ATOM 4287 C C . THR A 1 536 ? -2.075 6.326 66.079 1.00 27.41 536 THR A C 1
ATOM 4289 O O . THR A 1 536 ? -1.849 5.433 66.888 1.00 27.41 536 THR A O 1
ATOM 4292 N N . LYS A 1 537 ? -1.104 7.258 65.966 1.00 28.50 537 LYS A N 1
ATOM 4293 C CA . LYS A 1 537 ? -0.916 8.640 65.422 1.00 28.50 537 LYS A CA 1
ATOM 4294 C C . LYS A 1 537 ? 0.634 8.900 65.446 1.00 28.50 537 LYS A C 1
ATOM 4296 O O . LYS A 1 537 ? 1.294 8.221 66.222 1.00 28.50 537 LYS A O 1
ATOM 4301 N N . ILE A 1 538 ? 1.316 9.728 64.631 1.00 25.95 538 ILE A N 1
ATOM 4302 C CA . ILE A 1 538 ? 1.704 11.177 64.752 1.00 25.95 538 ILE A CA 1
ATOM 4303 C C . ILE A 1 538 ? 2.824 11.365 63.661 1.00 25.95 538 ILE A C 1
ATOM 4305 O O . ILE A 1 538 ? 3.713 10.525 63.629 1.00 25.95 538 ILE A O 1
ATOM 4309 N N . ILE A 1 539 ? 2.713 12.182 62.586 1.00 27.00 539 ILE A N 1
ATOM 4310 C CA . ILE A 1 539 ? 3.130 13.615 62.384 1.00 27.00 539 ILE A CA 1
ATOM 4311 C C . ILE A 1 539 ? 4.668 13.834 62.594 1.00 27.00 539 ILE A C 1
ATOM 4313 O O . ILE A 1 539 ? 5.178 13.335 63.584 1.00 27.00 539 ILE A O 1
ATOM 4317 N N . SER A 1 540 ? 5.506 14.507 61.769 1.00 25.53 540 SER A N 1
ATOM 4318 C CA . SER A 1 540 ? 5.388 15.646 60.813 1.00 25.53 540 SER A CA 1
ATOM 4319 C C . SER A 1 540 ? 6.388 15.533 59.606 1.00 25.53 540 SER A C 1
ATOM 4321 O O . SER A 1 540 ? 7.358 14.793 59.704 1.00 25.53 540 SER A O 1
ATOM 4323 N N . ILE A 1 541 ? 6.087 15.991 58.372 1.00 26.92 541 ILE A N 1
ATOM 4324 C CA . ILE A 1 541 ? 6.325 17.312 57.696 1.00 26.92 541 ILE A CA 1
ATOM 4325 C C . ILE A 1 541 ? 7.735 17.558 57.075 1.00 26.92 541 ILE A C 1
ATOM 4327 O O . ILE A 1 541 ? 8.731 17.591 57.783 1.00 26.92 541 ILE A O 1
ATOM 4331 N N . ALA A 1 542 ? 7.724 17.915 55.771 1.00 24.86 542 ALA A N 1
ATOM 4332 C CA . ALA A 1 542 ? 8.770 18.557 54.931 1.00 24.86 542 ALA A CA 1
ATOM 4333 C C . ALA A 1 542 ? 10.054 17.734 54.611 1.00 24.86 542 ALA A C 1
ATOM 4335 O O . ALA A 1 542 ? 10.433 16.851 55.364 1.00 24.86 542 ALA A O 1
ATOM 4336 N N . SER A 1 543 ? 10.767 17.914 53.485 1.00 27.64 543 SER A N 1
ATOM 4337 C CA . SER A 1 543 ? 10.712 18.932 52.409 1.00 27.64 543 SER A CA 1
ATOM 4338 C C . SER A 1 543 ? 10.909 18.309 51.013 1.00 27.64 543 SER A C 1
ATOM 4340 O O . SER A 1 543 ? 11.389 17.186 50.895 1.00 27.64 543 SER A O 1
ATOM 4342 N N . ALA A 1 544 ? 10.603 19.058 49.948 1.00 27.81 544 ALA A N 1
ATOM 4343 C CA . ALA A 1 544 ? 10.957 18.694 48.573 1.00 27.81 544 ALA A CA 1
ATOM 4344 C C . ALA A 1 544 ? 12.337 19.243 48.166 1.00 27.81 544 ALA A C 1
ATOM 4346 O O . ALA A 1 544 ? 12.632 20.398 48.462 1.00 27.81 544 ALA A O 1
ATOM 4347 N N . THR A 1 545 ? 13.105 18.479 47.378 1.00 29.09 545 THR A N 1
ATOM 4348 C CA . THR A 1 545 ? 14.158 19.005 46.485 1.00 29.09 545 THR A CA 1
ATOM 4349 C C . THR A 1 545 ? 14.422 18.055 45.313 1.00 29.09 545 THR A C 1
ATOM 4351 O O . THR A 1 545 ? 14.535 16.844 45.483 1.00 29.09 545 THR A O 1
ATOM 4354 N N . ASN A 1 546 ? 14.544 18.620 44.108 1.00 27.84 546 ASN A N 1
ATOM 4355 C CA . ASN A 1 546 ? 15.004 17.918 42.905 1.00 27.84 546 ASN A CA 1
ATOM 4356 C C . ASN A 1 546 ? 16.520 17.691 42.955 1.00 27.84 546 ASN A C 1
ATOM 4358 O O . ASN A 1 546 ? 17.237 18.633 43.287 1.00 27.84 546 ASN A O 1
ATOM 4362 N N . ILE A 1 547 ? 17.012 16.550 42.455 1.00 27.44 547 ILE A N 1
ATOM 4363 C CA . ILE A 1 547 ? 18.340 16.471 41.818 1.00 27.44 547 ILE A CA 1
ATOM 4364 C C . ILE A 1 547 ? 18.255 15.619 40.544 1.00 27.44 547 ILE A C 1
ATOM 4366 O O . ILE A 1 547 ? 18.007 14.417 40.584 1.00 27.44 547 ILE A O 1
ATOM 4370 N N . THR A 1 548 ? 18.509 16.259 39.405 1.00 29.39 548 THR A N 1
ATOM 4371 C CA . THR A 1 548 ? 18.936 15.618 38.154 1.00 29.39 548 THR A CA 1
ATOM 4372 C C . THR A 1 548 ? 20.425 15.288 38.216 1.00 29.39 548 THR A C 1
ATOM 4374 O O . THR A 1 548 ? 21.213 16.158 38.583 1.00 29.39 548 THR A O 1
ATOM 4377 N N . ALA A 1 549 ? 20.833 14.106 37.751 1.00 26.28 549 ALA A N 1
ATOM 4378 C CA . ALA A 1 549 ? 22.235 13.809 37.460 1.00 26.28 549 ALA A CA 1
ATOM 4379 C C . ALA A 1 549 ? 22.354 13.030 36.141 1.00 26.28 549 ALA A C 1
ATOM 4381 O O . ALA A 1 549 ? 21.881 11.900 36.027 1.00 26.28 549 ALA A O 1
ATOM 4382 N N . SER A 1 550 ? 22.986 13.655 35.147 1.00 27.61 550 SER A N 1
ATOM 4383 C CA . SER A 1 550 ? 23.349 13.033 33.871 1.00 27.61 550 SER A CA 1
ATOM 4384 C C . SER A 1 550 ? 24.808 12.572 33.893 1.00 27.61 550 SER A C 1
ATOM 4386 O O . SER A 1 550 ? 25.647 13.226 34.498 1.00 27.61 550 SER A O 1
ATOM 4388 N N . ASN A 1 551 ? 25.099 11.522 33.122 1.00 27.34 551 ASN A N 1
ATOM 4389 C CA . ASN A 1 551 ? 26.391 11.217 32.492 1.00 27.34 551 ASN A CA 1
ATOM 4390 C C . ASN A 1 551 ? 27.681 11.250 33.340 1.00 27.34 551 ASN A C 1
ATOM 4392 O O . ASN A 1 551 ? 28.341 12.280 33.447 1.00 27.34 551 ASN A O 1
ATOM 4396 N N . ALA A 1 552 ? 28.181 10.059 33.677 1.00 24.69 552 ALA A N 1
ATOM 4397 C CA . ALA A 1 552 ? 29.600 9.716 33.532 1.00 24.69 552 ALA A CA 1
ATOM 4398 C C . ALA A 1 552 ? 29.756 8.188 33.408 1.00 24.69 552 ALA A C 1
ATOM 4400 O O . ALA A 1 552 ? 29.058 7.470 34.115 1.00 24.69 552 ALA A O 1
ATOM 4401 N N . TYR A 1 553 ? 30.628 7.717 32.503 1.00 24.75 553 TYR A N 1
ATOM 4402 C CA . TYR A 1 553 ? 31.617 6.629 32.691 1.00 24.75 553 TYR A CA 1
ATOM 4403 C C . TYR A 1 553 ? 32.153 6.071 31.354 1.00 24.75 553 TYR A C 1
ATOM 4405 O O . TYR A 1 553 ? 31.761 5.018 30.863 1.00 24.75 553 TYR A O 1
ATOM 4413 N N . MET A 1 554 ? 33.125 6.804 30.812 1.00 24.38 554 MET A N 1
ATOM 4414 C CA . MET A 1 554 ? 34.250 6.357 29.978 1.00 24.38 554 MET A CA 1
ATOM 4415 C C . MET A 1 554 ? 35.428 7.224 30.471 1.00 24.38 554 MET A C 1
ATOM 4417 O O . MET A 1 554 ? 35.234 8.426 30.622 1.00 24.38 554 MET A O 1
ATOM 4421 N N . ALA A 1 555 ? 36.631 6.746 30.787 1.00 25.73 555 ALA A N 1
ATOM 4422 C CA . ALA A 1 555 ? 37.182 5.392 30.771 1.00 25.73 555 ALA A CA 1
ATOM 4423 C C . ALA A 1 555 ? 38.317 5.279 31.820 1.00 25.73 555 ALA A C 1
ATOM 4425 O O . ALA A 1 555 ? 38.800 6.291 32.325 1.00 25.73 555 ALA A O 1
ATOM 4426 N N . SER A 1 556 ? 38.804 4.066 32.091 1.00 25.89 556 SER A N 1
ATOM 4427 C CA . SER A 1 556 ? 40.133 3.833 32.680 1.00 25.89 556 SER A CA 1
ATOM 4428 C C . SER A 1 556 ? 40.821 2.661 31.965 1.00 25.89 556 SER A C 1
ATOM 4430 O O . SER A 1 556 ? 40.157 1.809 31.376 1.00 25.89 556 SER A O 1
ATOM 4432 N N . GLN A 1 557 ? 42.156 2.670 31.925 1.00 28.69 557 GLN A N 1
ATOM 4433 C CA . GLN A 1 557 ? 42.981 1.799 31.075 1.00 28.69 557 GLN A CA 1
ATOM 4434 C C . GLN A 1 557 ? 44.211 1.276 31.831 1.00 28.69 557 GLN A C 1
ATOM 4436 O O . GLN A 1 557 ? 44.733 1.952 32.718 1.00 28.69 557 GLN A O 1
ATOM 4441 N N . GLY A 1 558 ? 44.702 0.103 31.418 1.00 23.55 558 GLY A N 1
ATOM 4442 C CA . GLY A 1 558 ? 45.876 -0.585 31.973 1.00 23.55 558 GLY A CA 1
ATOM 4443 C C . GLY A 1 558 ? 45.539 -1.978 32.537 1.00 23.55 558 GLY A C 1
ATOM 4444 O O . GLY A 1 558 ? 44.602 -2.105 33.313 1.00 23.55 558 GLY A O 1
ATOM 4445 N N . LYS A 1 559 ? 46.290 -3.050 32.235 1.00 25.70 559 LYS A N 1
ATOM 4446 C CA . LYS A 1 559 ? 47.608 -3.118 31.564 1.00 25.70 559 LYS A CA 1
ATOM 4447 C C . LYS A 1 559 ? 47.941 -4.573 31.136 1.00 25.70 559 LYS A C 1
ATOM 4449 O O . LYS A 1 559 ? 47.407 -5.487 31.748 1.00 25.70 559 LYS A O 1
ATOM 4454 N N . ILE A 1 560 ? 48.923 -4.729 30.222 1.00 24.31 560 ILE A N 1
ATOM 4455 C CA . ILE A 1 560 ? 49.821 -5.901 29.949 1.00 24.31 560 ILE A CA 1
ATOM 4456 C C . ILE A 1 560 ? 49.665 -6.632 28.582 1.00 24.31 560 ILE A C 1
ATOM 4458 O O . ILE A 1 560 ? 48.726 -7.390 28.401 1.00 24.31 560 ILE A O 1
ATOM 4462 N N . SER A 1 561 ? 50.710 -6.468 27.733 1.00 24.67 561 SER A N 1
ATOM 4463 C CA . SER A 1 561 ? 51.364 -7.427 26.784 1.00 24.67 561 SER A CA 1
ATOM 4464 C C . SER A 1 561 ? 50.539 -8.117 25.674 1.00 24.67 561 SER A C 1
ATOM 4466 O O . SER A 1 561 ? 49.442 -8.579 25.936 1.00 24.67 561 SER A O 1
ATOM 4468 N N . SER A 1 562 ? 51.001 -8.369 24.438 1.00 25.89 562 SER A N 1
ATOM 4469 C CA . SER A 1 562 ? 52.109 -7.945 23.530 1.00 25.89 562 SER A CA 1
ATOM 4470 C C . SER A 1 562 ? 51.663 -8.388 22.096 1.00 25.89 562 SER A C 1
ATOM 4472 O O . SER A 1 562 ? 50.639 -9.055 21.991 1.00 25.89 562 SER A O 1
ATOM 4474 N N . ASN A 1 563 ? 52.241 -8.065 20.929 1.00 24.50 563 ASN A N 1
ATOM 4475 C CA . ASN A 1 563 ? 53.634 -7.893 20.496 1.00 24.50 563 ASN A CA 1
ATOM 4476 C C . ASN A 1 563 ? 53.657 -7.259 19.068 1.00 24.50 563 ASN A C 1
ATOM 4478 O O . ASN A 1 563 ? 52.723 -7.513 18.322 1.00 24.50 563 ASN A O 1
ATOM 4482 N N . GLU A 1 564 ? 54.735 -6.541 18.698 1.00 26.61 564 GLU A N 1
ATOM 4483 C CA . GLU A 1 564 ? 55.314 -6.365 17.325 1.00 26.61 564 GLU A CA 1
ATOM 4484 C C . GLU A 1 564 ? 54.453 -5.880 16.107 1.00 26.61 564 GLU A C 1
ATOM 4486 O O . GLU A 1 564 ? 53.307 -6.262 15.940 1.00 26.61 564 GLU A O 1
ATOM 4491 N N . LYS A 1 565 ? 54.939 -5.094 15.118 1.00 24.78 565 LYS A N 1
ATOM 4492 C CA . LYS A 1 565 ? 56.142 -4.234 14.947 1.00 24.78 565 LYS A CA 1
ATOM 4493 C C . LYS A 1 565 ? 56.004 -3.331 13.685 1.00 24.78 565 LYS A C 1
ATOM 4495 O O . LYS A 1 565 ? 55.297 -3.688 12.753 1.00 24.78 565 LYS A O 1
ATOM 4500 N N . HIS A 1 566 ? 56.845 -2.286 13.638 1.00 25.36 566 HIS A N 1
ATOM 4501 C CA . HIS A 1 566 ? 57.422 -1.568 12.471 1.00 25.36 566 HIS A CA 1
ATOM 4502 C C . HIS A 1 566 ? 56.820 -0.277 11.851 1.00 25.36 566 HIS A C 1
ATOM 4504 O O . HIS A 1 566 ? 55.768 -0.285 11.231 1.00 25.36 566 HIS A O 1
ATOM 4510 N N . SER A 1 567 ? 57.702 0.750 11.873 1.00 25.12 567 SER A N 1
ATOM 4511 C CA . SER A 1 567 ? 57.948 1.850 10.904 1.00 25.12 567 SER A CA 1
ATOM 4512 C C . SER A 1 567 ? 56.879 2.962 10.810 1.00 25.12 567 SER A C 1
ATOM 4514 O O . SER A 1 567 ? 55.754 2.699 10.411 1.00 25.12 567 SER A O 1
ATOM 4516 N N . GLN A 1 568 ? 57.097 4.175 11.355 1.00 27.88 568 GLN A N 1
ATOM 4517 C CA . GLN A 1 568 ? 57.986 5.285 10.899 1.00 27.88 568 GLN A CA 1
ATOM 4518 C C . GLN A 1 568 ? 57.531 5.889 9.551 1.00 27.88 568 GLN A C 1
ATOM 4520 O O . GLN A 1 568 ? 57.133 5.146 8.666 1.00 27.88 568 GLN A O 1
ATOM 4525 N N . ASP A 1 569 ? 57.498 7.208 9.324 1.00 25.56 569 ASP A N 1
ATOM 4526 C CA . ASP A 1 569 ? 58.143 8.377 9.970 1.00 25.56 569 ASP A CA 1
ATOM 4527 C C . ASP A 1 569 ? 57.115 9.527 10.196 1.00 25.56 569 ASP A C 1
ATOM 4529 O O . ASP A 1 569 ? 56.080 9.553 9.539 1.00 25.56 569 ASP A O 1
ATOM 4533 N N . SER A 1 570 ? 57.172 10.363 11.249 1.00 28.70 570 SER A N 1
ATOM 4534 C CA . SER A 1 570 ? 58.003 11.582 11.456 1.00 28.70 570 SER A CA 1
ATOM 4535 C C . SER A 1 570 ? 57.803 12.672 10.366 1.00 28.70 570 SER A C 1
ATOM 4537 O O . SER A 1 570 ? 57.662 12.346 9.197 1.00 28.70 570 SER A O 1
ATOM 4539 N N . GLN A 1 571 ? 57.674 13.985 10.630 1.00 28.33 571 GLN A N 1
ATOM 4540 C CA . GLN A 1 571 ? 58.021 14.868 11.766 1.00 28.33 571 GLN A CA 1
ATOM 4541 C C . GLN A 1 571 ? 56.925 15.955 12.005 1.00 28.33 571 GLN A C 1
ATOM 4543 O O . GLN A 1 571 ? 56.160 16.224 11.088 1.00 28.33 571 GLN A O 1
ATOM 4548 N N . LEU A 1 572 ? 56.649 16.551 13.185 1.00 25.39 572 LEU A N 1
ATOM 4549 C CA . LEU A 1 572 ? 57.429 17.171 14.296 1.00 25.39 572 LEU A CA 1
ATOM 4550 C C . LEU A 1 572 ? 57.447 18.720 14.177 1.00 25.39 572 LEU A C 1
ATOM 4552 O O . LEU A 1 572 ? 57.883 19.254 13.168 1.00 25.39 572 LEU A O 1
ATOM 4556 N N . GLY A 1 573 ? 56.989 19.441 15.217 1.00 25.77 573 GLY A N 1
ATOM 4557 C CA . GLY A 1 573 ? 56.980 20.921 15.267 1.00 25.77 573 GLY A CA 1
ATOM 4558 C C . GLY A 1 573 ? 55.774 21.499 16.029 1.00 25.77 573 GLY A C 1
ATOM 4559 O O . GLY A 1 573 ? 54.837 21.982 15.414 1.00 25.77 573 GLY A O 1
ATOM 4560 N N . LYS A 1 574 ? 55.624 21.229 17.331 1.00 27.00 574 LYS A N 1
ATOM 4561 C CA . LYS A 1 574 ? 56.164 22.003 18.477 1.00 27.00 574 LYS A CA 1
ATOM 4562 C C . LYS A 1 574 ? 55.292 23.195 18.929 1.00 27.00 574 LYS A C 1
ATOM 4564 O O . LYS A 1 574 ? 55.228 24.188 18.229 1.00 27.00 574 LYS A O 1
ATOM 4569 N N . LEU A 1 575 ? 54.800 23.061 20.175 1.00 26.05 575 LEU A N 1
ATOM 4570 C CA . LEU A 1 575 ? 54.808 24.027 21.300 1.00 26.05 575 LEU A CA 1
ATOM 4571 C C . LEU A 1 575 ? 54.174 25.435 21.123 1.00 26.05 575 LEU A C 1
ATOM 4573 O O . LEU A 1 575 ? 54.329 26.066 20.094 1.00 26.05 575 LEU A O 1
ATOM 4577 N N . SER A 1 576 ? 53.566 26.067 22.139 1.00 26.34 576 SER A N 1
ATOM 4578 C CA . SER A 1 576 ? 53.064 25.638 23.468 1.00 26.34 576 SER A CA 1
ATOM 4579 C C . SER A 1 576 ? 52.508 26.860 24.222 1.00 26.34 576 SER A C 1
ATOM 4581 O O . SER A 1 576 ? 53.158 27.899 24.154 1.00 26.34 576 SER A O 1
ATOM 4583 N N . THR A 1 577 ? 51.491 26.676 25.089 1.00 27.25 577 THR A N 1
ATOM 4584 C CA . THR A 1 577 ? 51.218 27.498 26.312 1.00 27.25 577 THR A CA 1
ATOM 4585 C C . THR A 1 577 ? 50.899 29.011 26.120 1.00 27.25 577 THR A C 1
ATOM 4587 O O . THR A 1 577 ? 51.249 29.582 25.103 1.00 27.25 577 THR A O 1
ATOM 4590 N N . ILE A 1 578 ? 50.223 29.763 27.008 1.00 26.98 578 ILE A N 1
ATOM 4591 C CA . ILE A 1 578 ? 49.693 29.562 28.379 1.00 26.98 578 ILE A CA 1
ATOM 4592 C C . ILE A 1 578 ? 48.494 30.541 28.608 1.00 26.98 578 ILE A C 1
ATOM 4594 O O . ILE A 1 578 ? 48.504 31.625 28.045 1.00 26.98 578 ILE A O 1
ATOM 4598 N N . PHE A 1 579 ? 47.502 30.126 29.415 1.00 25.66 579 PHE A N 1
ATOM 4599 C CA . PHE A 1 579 ? 46.469 30.851 30.214 1.00 25.66 579 PHE A CA 1
ATOM 4600 C C . PHE A 1 579 ? 45.807 32.220 29.861 1.00 25.66 579 PHE A C 1
ATOM 4602 O O . PHE A 1 579 ? 46.420 33.160 29.379 1.00 25.66 579 PHE A O 1
ATOM 4609 N N . GLN A 1 580 ? 44.572 32.317 30.400 1.00 26.80 580 GLN A N 1
ATOM 4610 C CA . GLN A 1 580 ? 43.900 33.467 31.054 1.00 26.80 580 GLN A CA 1
ATOM 4611 C C . GLN A 1 580 ? 42.933 34.395 30.276 1.00 26.80 580 GLN A C 1
ATOM 4613 O O . GLN A 1 580 ? 43.315 35.403 29.701 1.00 26.80 580 GLN A O 1
ATOM 4618 N N . ASP A 1 581 ? 41.642 34.048 30.419 1.00 26.89 581 ASP A N 1
ATOM 4619 C CA . ASP A 1 581 ? 40.598 34.798 31.154 1.00 26.89 581 ASP A CA 1
ATOM 4620 C C . ASP A 1 581 ? 39.986 36.141 30.678 1.00 26.89 581 ASP A C 1
ATOM 4622 O O . ASP A 1 581 ? 40.617 37.023 30.115 1.00 26.89 581 ASP A O 1
ATOM 4626 N N . PHE A 1 582 ? 38.705 36.267 31.068 1.00 26.67 582 PHE A N 1
ATOM 4627 C CA . PHE A 1 582 ? 37.816 37.440 31.150 1.00 26.67 582 PHE A CA 1
ATOM 4628 C C . PHE A 1 582 ? 37.470 38.253 29.886 1.00 26.67 582 PHE A C 1
ATOM 4630 O O . PHE A 1 582 ? 38.180 39.162 29.486 1.00 26.67 582 PHE A O 1
ATOM 4637 N N . GLY A 1 583 ? 36.231 38.035 29.418 1.00 24.95 583 GLY A N 1
ATOM 4638 C CA . GLY A 1 583 ? 35.149 39.036 29.488 1.00 24.95 583 GLY A CA 1
ATOM 4639 C C . GLY A 1 583 ? 35.224 40.296 28.610 1.00 24.95 583 GLY A C 1
ATOM 4640 O O . GLY A 1 583 ? 36.196 41.037 28.622 1.00 24.95 583 GLY A O 1
ATOM 4641 N N . GLY A 1 584 ? 34.120 40.630 27.938 1.00 25.89 584 GLY A N 1
ATOM 4642 C CA . GLY A 1 584 ? 33.983 41.925 27.264 1.00 25.89 584 GLY A CA 1
ATOM 4643 C C . GLY A 1 584 ? 32.814 41.966 26.290 1.00 25.89 584 GLY A C 1
ATOM 4644 O O . GLY A 1 584 ? 32.719 41.136 25.392 1.00 25.89 584 GLY A O 1
ATOM 4645 N N . ASN A 1 585 ? 31.920 42.927 26.499 1.00 27.98 585 ASN A N 1
ATOM 4646 C CA . ASN A 1 585 ? 30.759 43.190 25.657 1.00 27.98 585 ASN A CA 1
ATOM 4647 C C . ASN A 1 585 ? 31.111 44.167 24.510 1.00 27.98 585 ASN A C 1
ATOM 4649 O O . ASN A 1 585 ? 32.185 44.762 24.491 1.00 27.98 585 ASN A O 1
ATOM 4653 N N . ASP A 1 586 ? 30.123 44.391 23.645 1.00 28.69 586 ASP A N 1
ATOM 4654 C CA . ASP A 1 586 ? 29.918 45.580 22.803 1.00 28.69 586 ASP A CA 1
ATOM 4655 C C . ASP A 1 586 ? 30.679 45.750 21.465 1.00 28.69 586 ASP A C 1
ATOM 4657 O O . ASP A 1 586 ? 31.855 46.077 21.345 1.00 28.69 586 ASP A O 1
ATOM 4661 N N . THR A 1 587 ? 29.857 45.618 20.421 1.00 32.69 587 THR A N 1
ATOM 4662 C CA . THR A 1 587 ? 29.848 46.313 19.123 1.00 32.69 587 THR A CA 1
ATOM 4663 C C . THR A 1 587 ? 30.720 47.569 18.959 1.00 32.69 587 THR A C 1
ATOM 4665 O O . THR A 1 587 ? 30.5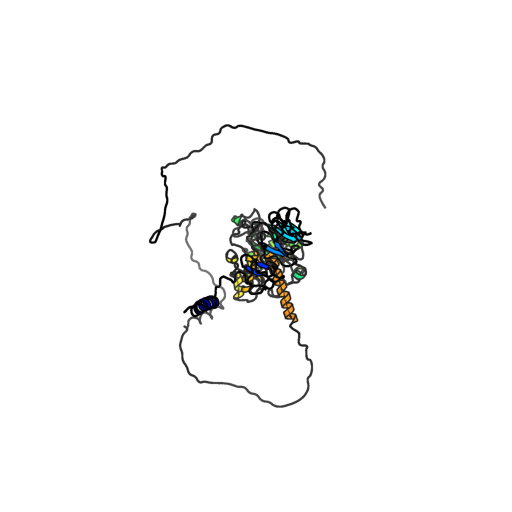67 48.499 19.743 1.00 32.69 587 THR A O 1
ATOM 4668 N N . PHE A 1 588 ? 31.380 47.734 17.795 1.00 25.03 588 PHE A N 1
ATOM 4669 C CA . PHE A 1 588 ? 31.226 48.968 16.994 1.00 25.03 588 PHE A CA 1
ATOM 4670 C C . PHE A 1 588 ? 31.567 48.828 15.486 1.00 25.03 588 PHE A C 1
ATOM 4672 O O . PHE A 1 588 ? 32.470 48.120 15.063 1.00 25.03 588 PHE A O 1
ATOM 4679 N N . LEU A 1 589 ? 30.768 49.556 14.704 1.00 28.19 589 LEU A N 1
ATOM 4680 C CA . LEU A 1 589 ? 30.658 49.768 13.248 1.00 28.19 589 LEU A CA 1
ATOM 4681 C C . LEU A 1 589 ? 31.891 50.270 12.433 1.00 28.19 589 LEU A C 1
ATOM 4683 O O . LEU A 1 589 ? 32.748 50.955 12.980 1.00 28.19 589 LEU A O 1
ATOM 4687 N N . LYS A 1 590 ? 31.760 50.167 11.080 1.00 29.11 590 LYS A N 1
ATOM 4688 C CA . LYS A 1 590 ? 32.449 50.888 9.949 1.00 29.11 590 LYS A CA 1
ATOM 4689 C C . LYS A 1 590 ? 33.807 50.297 9.463 1.00 29.11 590 LYS A C 1
ATOM 4691 O O . LYS A 1 590 ? 34.568 49.810 10.278 1.00 29.11 590 LYS A O 1
ATOM 4696 N N . ARG A 1 591 ? 34.194 50.333 8.162 1.00 28.83 591 ARG A N 1
ATOM 4697 C CA . ARG A 1 591 ? 33.611 50.954 6.931 1.00 28.83 591 ARG A CA 1
ATOM 4698 C C . ARG A 1 591 ? 34.200 50.383 5.602 1.00 28.83 591 ARG A C 1
ATOM 4700 O O . ARG A 1 591 ? 35.301 49.856 5.626 1.00 28.83 591 ARG A O 1
ATOM 4707 N N . ASN A 1 592 ? 33.534 50.706 4.476 1.00 27.06 592 ASN A N 1
ATOM 4708 C CA . ASN A 1 592 ? 34.031 50.875 3.079 1.00 27.06 592 ASN A CA 1
ATOM 4709 C C . ASN A 1 592 ? 34.044 49.695 2.057 1.00 27.06 592 ASN A C 1
ATOM 4711 O O . ASN A 1 592 ? 35.041 49.005 1.877 1.00 27.06 592 ASN A O 1
ATOM 4715 N N . ASP A 1 593 ? 32.925 49.609 1.318 1.00 34.25 593 ASP A N 1
ATOM 4716 C CA . ASP A 1 593 ? 32.705 49.538 -0.161 1.00 34.25 593 ASP A CA 1
ATOM 4717 C C . ASP A 1 593 ? 33.839 50.051 -1.115 1.00 34.25 593 ASP A C 1
ATOM 4719 O O . ASP A 1 593 ? 34.717 50.752 -0.600 1.00 34.25 593 ASP A O 1
ATOM 4723 N N . PRO A 1 594 ? 33.825 49.853 -2.483 1.00 50.72 594 PRO A N 1
ATOM 4724 C CA . PRO A 1 594 ? 32.624 49.950 -3.367 1.00 50.72 594 PRO A CA 1
ATOM 4725 C C . PRO A 1 594 ? 32.545 49.179 -4.741 1.00 50.72 594 PRO A C 1
ATOM 4727 O O . PRO A 1 594 ? 33.520 48.617 -5.231 1.00 50.72 594 PRO A O 1
ATOM 4730 N N . LEU A 1 595 ? 31.398 49.369 -5.446 1.00 31.08 595 LEU A N 1
ATOM 4731 C CA . LEU A 1 595 ? 31.084 49.188 -6.906 1.00 31.08 595 LEU A CA 1
ATOM 4732 C C . LEU A 1 595 ? 30.683 47.763 -7.405 1.00 31.08 595 LEU A C 1
ATOM 4734 O O . LEU A 1 595 ? 31.260 46.778 -6.976 1.00 31.08 595 LEU A O 1
ATOM 4738 N N . ARG A 1 596 ? 29.733 47.557 -8.355 1.00 28.97 596 ARG A N 1
ATOM 4739 C CA . ARG A 1 596 ? 28.996 48.468 -9.283 1.00 28.97 596 ARG A CA 1
ATOM 4740 C C . ARG A 1 596 ? 27.592 47.930 -9.699 1.00 28.97 596 ARG A C 1
ATOM 4742 O O . ARG A 1 596 ? 27.365 46.729 -9.712 1.00 28.97 596 ARG A O 1
ATOM 4749 N N . ASN A 1 597 ? 26.681 48.832 -10.103 1.00 31.27 597 ASN A N 1
ATOM 4750 C CA . ASN A 1 597 ? 25.257 48.602 -10.464 1.00 31.27 597 ASN A CA 1
ATOM 4751 C C . ASN A 1 597 ? 24.963 48.241 -11.937 1.00 31.27 597 ASN A C 1
ATOM 4753 O O . ASN A 1 597 ? 25.636 48.785 -12.807 1.00 31.27 597 ASN A O 1
ATOM 4757 N N . HIS A 1 598 ? 23.809 47.591 -12.193 1.00 31.00 598 HIS A N 1
ATOM 4758 C CA . HIS A 1 598 ? 22.799 47.896 -13.247 1.00 31.00 598 HIS A CA 1
ATOM 4759 C C . HIS A 1 598 ? 21.523 47.030 -13.031 1.00 31.00 598 HIS A C 1
ATOM 4761 O O . HIS A 1 598 ? 21.665 45.900 -12.590 1.00 31.00 598 HIS A O 1
ATOM 4767 N N . ARG A 1 599 ? 20.277 47.361 -13.418 1.00 30.08 599 ARG A N 1
ATOM 4768 C CA . ARG A 1 599 ? 19.406 48.566 -13.426 1.00 30.08 599 ARG A CA 1
ATOM 4769 C C . ARG A 1 599 ? 18.081 48.131 -14.119 1.00 30.08 599 ARG A C 1
ATOM 4771 O O . ARG A 1 599 ? 18.174 47.779 -15.283 1.00 30.08 599 ARG A O 1
ATOM 4778 N N . ILE A 1 600 ? 16.907 48.291 -13.472 1.00 30.67 600 ILE A N 1
ATOM 4779 C CA . ILE A 1 600 ? 15.578 48.613 -14.096 1.00 30.67 600 ILE A CA 1
ATOM 4780 C C . ILE A 1 600 ? 14.949 47.490 -14.999 1.00 30.67 600 ILE A C 1
ATOM 4782 O O . ILE A 1 600 ? 15.669 46.727 -15.618 1.00 30.67 600 ILE A O 1
ATOM 4786 N N . GLN A 1 601 ? 13.630 47.227 -15.090 1.00 27.97 601 GLN A N 1
ATOM 4787 C CA . GLN A 1 601 ? 12.409 48.030 -14.881 1.00 27.97 601 GLN A CA 1
ATOM 4788 C C . GLN A 1 601 ? 11.230 47.197 -14.323 1.00 27.97 601 GLN A C 1
ATOM 4790 O O . GLN A 1 601 ? 11.123 46.006 -14.597 1.00 27.97 601 GLN A O 1
ATOM 4795 N N . ILE A 1 602 ? 10.298 47.854 -13.624 1.00 31.84 602 ILE A N 1
ATOM 4796 C CA . ILE A 1 602 ? 8.940 47.361 -13.318 1.00 31.84 602 ILE A CA 1
ATOM 4797 C C . ILE A 1 602 ? 7.961 48.343 -13.970 1.00 31.84 602 ILE A C 1
ATOM 4799 O O . ILE A 1 602 ? 8.205 49.547 -13.901 1.00 31.84 602 ILE A O 1
ATOM 4803 N N . ASN A 1 603 ? 6.859 47.855 -14.548 1.00 28.41 603 ASN A N 1
ATOM 4804 C CA . ASN A 1 603 ? 5.714 48.688 -14.924 1.00 28.41 603 ASN A CA 1
ATOM 4805 C C . ASN A 1 603 ? 4.454 48.214 -14.189 1.00 28.41 603 ASN A C 1
ATOM 4807 O O . ASN A 1 603 ? 4.132 47.027 -14.188 1.00 28.41 603 ASN A O 1
ATOM 4811 N N . HIS A 1 604 ? 3.758 49.170 -13.578 1.00 32.88 604 HIS A N 1
ATOM 4812 C CA . HIS A 1 604 ? 2.376 49.044 -13.123 1.00 32.88 604 HIS A CA 1
ATOM 4813 C C . HIS A 1 604 ? 1.429 49.378 -14.279 1.00 32.88 604 HIS A C 1
ATOM 4815 O O . HIS A 1 604 ? 1.768 50.226 -15.099 1.00 32.88 604 HIS A O 1
ATOM 4821 N N . ASP A 1 605 ? 0.208 48.843 -14.243 1.00 32.16 605 ASP A N 1
ATOM 4822 C CA . ASP A 1 605 ? -0.957 49.649 -14.619 1.00 32.16 605 ASP A CA 1
ATOM 4823 C C . ASP A 1 605 ? -2.199 49.277 -13.783 1.00 32.16 605 ASP A C 1
ATOM 4825 O O . ASP A 1 605 ? -2.173 48.315 -13.007 1.00 32.16 605 ASP A O 1
ATOM 4829 N N . LEU A 1 606 ? -3.232 50.117 -13.850 1.00 31.44 606 LEU A N 1
ATOM 4830 C CA . LEU A 1 606 ? -4.285 50.285 -12.836 1.00 31.44 606 LEU A CA 1
ATOM 4831 C C . LEU A 1 606 ? -5.718 50.070 -13.379 1.00 31.44 606 LEU A C 1
ATOM 4833 O O . LEU A 1 606 ? -5.923 50.006 -14.586 1.00 31.44 606 LEU A O 1
ATOM 4837 N N . ARG A 1 607 ? -6.703 50.113 -12.453 1.00 29.95 607 ARG A N 1
ATOM 4838 C CA . ARG A 1 607 ? -8.164 50.333 -12.663 1.00 29.95 607 ARG A CA 1
ATOM 4839 C C . ARG A 1 607 ? -8.996 49.165 -13.249 1.00 29.95 607 ARG A C 1
ATOM 4841 O O . ARG A 1 607 ? -8.505 48.398 -14.057 1.00 29.95 607 ARG A O 1
ATOM 4848 N N . GLU A 1 608 ? -10.286 48.978 -12.918 1.00 31.31 608 GLU A N 1
ATOM 4849 C CA . GLU A 1 608 ? -11.131 49.430 -11.784 1.00 31.31 608 GLU A CA 1
ATOM 4850 C C . GLU A 1 608 ? -12.476 48.642 -11.773 1.00 31.31 608 GLU A C 1
ATOM 4852 O O . GLU A 1 608 ? -12.777 47.898 -12.701 1.00 31.31 608 GLU A O 1
ATOM 4857 N N . THR A 1 609 ? -13.330 48.911 -10.777 1.00 29.33 609 THR A N 1
ATOM 4858 C CA . THR A 1 609 ? -14.809 48.746 -10.743 1.00 29.33 609 THR A CA 1
ATOM 4859 C C . THR A 1 609 ? -15.530 47.412 -10.425 1.00 29.33 609 THR A C 1
ATOM 4861 O O . THR A 1 609 ? -15.425 46.387 -11.089 1.00 29.33 609 THR A O 1
ATOM 4864 N N . THR A 1 610 ? -16.476 47.591 -9.488 1.00 29.47 610 THR A N 1
ATOM 4865 C CA . THR A 1 610 ? -17.831 47.007 -9.334 1.00 29.47 610 THR A CA 1
ATOM 4866 C C . THR A 1 610 ? -18.110 45.723 -8.529 1.00 29.47 610 THR A C 1
ATOM 4868 O O . THR A 1 610 ? -17.681 44.614 -8.818 1.00 29.47 610 THR A O 1
ATOM 4871 N N . GLN A 1 611 ? -18.953 45.949 -7.513 1.00 29.72 611 GLN A N 1
ATOM 4872 C CA . GLN A 1 611 ? -19.633 45.037 -6.590 1.00 29.72 611 GLN A CA 1
ATOM 4873 C C . GLN A 1 611 ? -20.599 44.064 -7.302 1.00 29.72 611 GLN A C 1
ATOM 4875 O O . GLN A 1 611 ? -21.120 44.407 -8.357 1.00 29.72 611 GLN A O 1
ATOM 4880 N N . TRP A 1 612 ? -20.990 42.954 -6.648 1.00 26.94 612 TRP A N 1
ATOM 4881 C CA . TRP A 1 612 ? -22.317 42.846 -5.992 1.00 26.94 612 TRP A CA 1
ATOM 4882 C C . TRP A 1 612 ? -22.585 41.496 -5.276 1.00 26.94 612 TRP A C 1
ATOM 4884 O O . TRP A 1 612 ? -22.235 40.427 -5.755 1.00 26.94 612 TRP A O 1
ATOM 4894 N N . ARG A 1 613 ? -23.342 41.603 -4.168 1.00 27.05 613 ARG A N 1
ATOM 4895 C CA . ARG A 1 613 ? -24.262 40.617 -3.542 1.00 27.05 613 ARG A CA 1
ATOM 4896 C C . ARG A 1 613 ? -23.737 39.318 -2.896 1.00 27.05 613 ARG A C 1
ATOM 4898 O O . ARG A 1 613 ? -23.593 38.269 -3.510 1.00 27.05 613 ARG A O 1
ATOM 4905 N N . VAL A 1 614 ? -23.738 39.366 -1.562 1.00 34.16 614 VAL A N 1
ATOM 4906 C CA . VAL A 1 614 ? -24.142 38.255 -0.679 1.00 34.16 614 VAL A CA 1
ATOM 4907 C C . VAL A 1 614 ? -25.654 38.003 -0.814 1.00 34.16 614 VAL A C 1
ATOM 4909 O O . VAL A 1 614 ? -26.422 38.959 -0.929 1.00 34.16 614 VAL A O 1
ATOM 4912 N N . SER A 1 615 ? -26.102 36.749 -0.693 1.00 31.31 615 SER A N 1
ATOM 4913 C CA . SER A 1 615 ? -27.476 36.427 -0.270 1.00 31.31 615 SER A CA 1
ATOM 4914 C C . SER A 1 615 ? -27.471 35.306 0.777 1.00 31.31 615 SER A C 1
ATOM 4916 O O . SER A 1 615 ? -26.683 34.366 0.689 1.00 31.31 615 SER A O 1
ATOM 4918 N N . ARG A 1 616 ? -28.310 35.445 1.811 1.00 33.22 616 ARG A N 1
ATOM 4919 C CA . ARG A 1 616 ? -28.544 34.441 2.862 1.00 33.22 616 ARG A CA 1
ATOM 4920 C C . ARG A 1 616 ? -29.856 33.694 2.592 1.00 33.22 616 ARG A C 1
ATOM 4922 O O . ARG A 1 616 ? -30.777 34.273 2.027 1.00 33.22 616 ARG A O 1
ATOM 4929 N N . SER A 1 617 ? -29.927 32.480 3.143 1.00 34.00 617 SER A N 1
ATOM 4930 C CA . SER A 1 617 ? -31.131 31.731 3.552 1.00 34.00 617 SER A CA 1
ATOM 4931 C C . SER A 1 617 ? -32.219 31.431 2.509 1.00 34.00 617 SER A C 1
ATOM 4933 O O . SER A 1 617 ? -33.047 32.286 2.192 1.00 34.00 617 SER A O 1
ATOM 4935 N N . ARG A 1 618 ? -32.374 30.141 2.202 1.00 35.00 618 ARG A N 1
ATOM 4936 C CA . ARG A 1 618 ? -33.335 29.315 2.955 1.00 35.00 618 ARG A CA 1
ATOM 4937 C C . ARG A 1 618 ? -32.623 28.098 3.536 1.00 35.00 618 ARG A C 1
ATOM 4939 O O . ARG A 1 618 ? -31.532 27.794 3.008 1.00 35.00 618 ARG A O 1
#

Foldseek 3Di:
DPPPPPVVVVVVVVVVVVPDPPVPPCPQPQPQDAQDFDFFGAADPNRAHPPQWFQDPPVRTTHGAAEAFGAADPRRAHDPQWGQDPPSRGIAGVQHEFFDAADVVNAHDPQWGADPVVRGIAGQQHEFQGFADVVRAHDPQWGQDPPSRGTAGVQHEFFDFADVVNHHDPQWDFDDADDPGTGTFGQAFDDDDVVLLQDFLLLAAFEEEALQQQADPQFDPFFRLAPDHPLVCVVRGHAEYEFEWDQDDDPARIWTGDPDCVHGGIDHVLVVLLSVQVSCVVDLLRAHEYEYADPDADLVSVVVSCVSSVPVVQEQFPVQQPVLFPCGDGSNVSSPRHRYQYAYQQAHCPNRRGNDHPLLAEWEFDAAPVLLPLQDRHTDPSNCVCVVPNLTHSAYERYQEHPTRDPPRLASFELVSVVSNQVNCCVVSVGGHNYYYGGHQNRHPSNGSSVNSVVSSVVSVVVVVVVVVVVVVPDDDDDDDDDDDDDDDDDDDDDDDYDDDDDDDDDDDDDDDDDPPPPPPPDDDDDDDDDDDDDDDDDDDDDDDDDDDDDDDDDDDDDDDDDDDDDDDDDDDDDDDDDDDDDDDDDDDDDDDDDDDDDDDDDDDDDDDDDDDDDDDD